Protein AF-A0A497DAE6-F1 (afdb_monomer)

Structure (mmCIF, N/CA/C/O backbone):
data_AF-A0A497DAE6-F1
#
_entry.id   AF-A0A497DAE6-F1
#
loop_
_atom_site.group_PDB
_atom_site.id
_atom_site.type_symbol
_atom_site.label_atom_id
_atom_site.label_alt_id
_atom_site.label_comp_id
_atom_site.label_asym_id
_atom_site.label_entity_id
_atom_site.label_seq_id
_atom_site.pdbx_PDB_ins_code
_atom_site.Cartn_x
_atom_site.Cartn_y
_atom_site.Cartn_z
_atom_site.occupancy
_atom_site.B_iso_or_equiv
_atom_site.auth_seq_id
_atom_site.auth_comp_id
_atom_site.auth_asym_id
_atom_site.auth_atom_id
_atom_site.pdbx_PDB_model_num
ATOM 1 N N . MET A 1 1 ? -15.717 46.630 18.561 1.00 37.06 1 MET A N 1
ATOM 2 C CA . MET A 1 1 ? -17.091 46.266 18.973 1.00 37.06 1 MET A CA 1
ATOM 3 C C . MET A 1 1 ? -17.013 45.834 20.436 1.00 37.06 1 MET A C 1
ATOM 5 O O . MET A 1 1 ? -16.209 44.966 20.741 1.00 37.06 1 MET A O 1
ATOM 9 N N . LYS A 1 2 ? -17.675 46.566 21.345 1.00 30.86 2 LYS A N 1
ATOM 10 C CA . LYS A 1 2 ? -17.522 46.465 22.812 1.00 30.86 2 LYS A CA 1
ATOM 11 C C . LYS A 1 2 ? -17.929 45.076 23.329 1.00 30.86 2 LYS A C 1
ATOM 13 O O . LYS A 1 2 ? -19.047 44.657 23.058 1.00 30.86 2 LYS A O 1
ATOM 18 N N . ILE A 1 3 ? -17.076 44.427 24.124 1.00 29.97 3 ILE A N 1
ATOM 19 C CA . ILE A 1 3 ? -17.450 43.270 24.952 1.00 29.97 3 ILE A CA 1
ATOM 20 C C . ILE A 1 3 ? -17.547 43.768 26.397 1.00 29.97 3 ILE A C 1
ATOM 22 O O . ILE A 1 3 ? -16.566 44.233 26.973 1.00 29.97 3 ILE A O 1
ATOM 26 N N . GLN A 1 4 ? -18.764 43.752 26.941 1.00 27.42 4 GLN A N 1
ATOM 27 C CA . GLN A 1 4 ? -19.050 44.055 28.340 1.00 27.42 4 GLN A CA 1
ATOM 28 C C . GLN A 1 4 ? -18.580 42.896 29.226 1.00 27.42 4 GLN A C 1
ATOM 30 O O . GLN A 1 4 ? -19.014 41.761 29.050 1.00 27.42 4 GLN A O 1
ATOM 35 N N . HIS A 1 5 ? -17.738 43.201 30.213 1.00 33.25 5 HIS A N 1
ATOM 36 C CA . HIS A 1 5 ? -17.487 42.329 31.356 1.00 33.25 5 HIS A CA 1
ATOM 37 C C . HIS A 1 5 ? -18.690 42.379 32.307 1.00 33.25 5 HIS A C 1
ATOM 39 O O . HIS A 1 5 ? -18.968 43.420 32.903 1.00 33.25 5 HIS A O 1
ATOM 45 N N . GLN A 1 6 ? -19.390 41.257 32.468 1.00 29.61 6 GLN A N 1
ATOM 46 C CA . GLN A 1 6 ? -20.350 41.063 33.553 1.00 29.61 6 GLN A CA 1
ATOM 47 C C . GLN A 1 6 ? -19.612 40.495 34.772 1.00 29.61 6 GLN A C 1
ATOM 49 O O . GLN A 1 6 ? -19.176 39.346 34.782 1.00 29.61 6 GLN A O 1
ATOM 54 N N . TYR A 1 7 ? -19.455 41.337 35.791 1.00 30.34 7 TYR A N 1
ATOM 55 C CA . TYR A 1 7 ? -19.073 40.952 37.147 1.00 30.34 7 TYR A CA 1
ATOM 56 C C . TYR A 1 7 ? -20.236 40.200 37.815 1.00 30.34 7 TYR A C 1
ATOM 58 O O . TYR A 1 7 ? -21.355 40.711 37.845 1.00 30.34 7 TYR A O 1
ATOM 66 N N . TYR A 1 8 ? -19.972 39.030 38.405 1.00 27.48 8 TYR A N 1
ATOM 67 C CA . TYR A 1 8 ? -20.847 38.438 39.425 1.00 27.48 8 TYR A CA 1
ATOM 68 C C . TYR A 1 8 ? -20.425 38.952 40.814 1.00 27.48 8 TYR A C 1
ATOM 70 O O . TYR A 1 8 ? -19.223 39.037 41.081 1.00 27.48 8 TYR A O 1
ATOM 78 N N . PRO A 1 9 ? -21.366 39.315 41.705 1.00 34.62 9 PRO A N 1
ATOM 79 C CA . PRO A 1 9 ? -21.034 39.907 42.993 1.00 34.62 9 PRO A CA 1
ATOM 80 C C . PRO A 1 9 ? -20.611 38.845 44.016 1.00 34.62 9 PRO A C 1
ATOM 82 O O . PRO A 1 9 ? -21.200 37.768 44.109 1.00 34.62 9 PRO A O 1
ATOM 85 N N . PHE A 1 10 ? -19.615 39.198 44.829 1.00 30.78 10 PHE A N 1
ATOM 86 C CA . PHE A 1 10 ? -19.318 38.551 46.105 1.00 30.78 10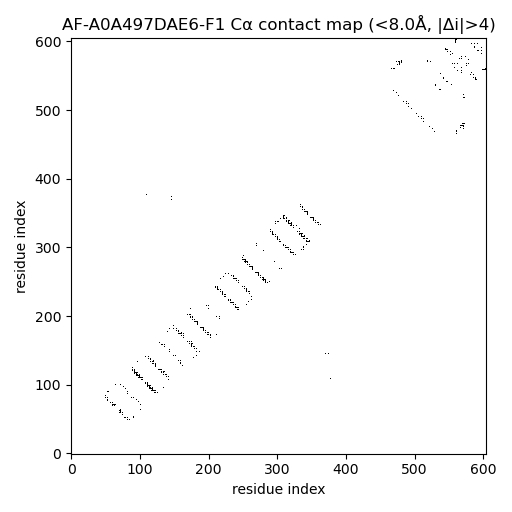 PHE A CA 1
ATOM 87 C C . PHE A 1 10 ? -20.571 38.578 46.996 1.00 30.78 10 PHE A C 1
ATOM 89 O O . PHE A 1 10 ? -21.056 39.653 47.347 1.00 30.78 10 PHE A O 1
ATOM 96 N N . ILE A 1 11 ? -21.084 37.408 47.382 1.00 32.81 11 ILE A N 1
ATOM 97 C CA . ILE A 1 11 ? -22.110 37.297 48.425 1.00 32.81 11 ILE A CA 1
ATOM 98 C C . ILE A 1 11 ? -21.390 37.250 49.773 1.00 32.81 11 ILE A C 1
ATOM 100 O O . ILE A 1 11 ? -20.704 36.281 50.098 1.00 32.81 11 ILE A O 1
ATOM 104 N N . THR A 1 12 ? -21.546 38.311 50.557 1.00 33.34 12 THR A N 1
ATOM 105 C CA . THR A 1 12 ? -21.219 38.342 51.982 1.00 33.34 12 THR A CA 1
ATOM 106 C C . THR A 1 12 ? -22.245 37.513 52.760 1.00 33.34 12 THR A C 1
ATOM 108 O O . THR A 1 12 ? -23.451 37.607 52.535 1.00 33.34 12 THR A O 1
ATOM 111 N N . PHE A 1 13 ? -21.765 36.661 53.668 1.00 30.80 13 PHE A N 1
ATOM 112 C CA . PHE A 1 13 ? -22.607 35.847 54.545 1.00 30.80 13 PHE A CA 1
ATOM 113 C C . PHE A 1 13 ? -23.280 36.731 55.605 1.00 30.80 13 PHE A C 1
ATOM 115 O O . PHE A 1 13 ? -22.629 37.179 56.548 1.00 30.80 13 PHE A O 1
ATOM 122 N N . ASP A 1 14 ? -24.587 36.955 55.467 1.00 33.16 14 ASP A N 1
ATOM 123 C CA . ASP A 1 14 ? -25.431 37.488 56.539 1.00 33.16 14 ASP A CA 1
ATOM 124 C C . ASP A 1 14 ? -25.943 36.331 57.419 1.00 33.16 14 ASP A C 1
ATOM 126 O O . ASP A 1 14 ? -26.445 35.312 56.938 1.00 33.16 14 ASP A O 1
ATOM 130 N N . SER A 1 15 ? -25.790 36.468 58.733 1.00 39.66 15 SER A N 1
ATOM 131 C CA . SER A 1 15 ? -25.932 35.404 59.737 1.00 39.66 15 SER A CA 1
ATOM 132 C C . SER A 1 15 ? -27.366 35.219 60.256 1.00 39.66 15 SER A C 1
ATOM 134 O O . SER A 1 15 ? -27.576 34.762 61.381 1.00 39.66 15 SER A O 1
ATOM 136 N N . ARG A 1 16 ? -28.389 35.542 59.454 1.00 47.31 16 ARG A N 1
ATOM 137 C CA . ARG A 1 16 ? -29.803 35.440 59.868 1.00 47.31 16 ARG A CA 1
ATOM 138 C C . ARG A 1 16 ? -30.718 34.905 58.763 1.00 47.31 16 ARG A C 1
ATOM 140 O O . ARG A 1 16 ? -31.477 35.653 58.159 1.00 47.31 16 ARG A O 1
ATOM 147 N N . LEU A 1 17 ? -30.723 33.588 58.541 1.00 37.34 17 LEU A N 1
ATOM 148 C CA . LEU A 1 17 ? -31.739 32.914 57.712 1.00 37.34 17 LEU A CA 1
ATOM 149 C C . LEU A 1 17 ? -32.324 31.678 58.437 1.00 37.34 17 LEU A C 1
ATOM 151 O O . LEU A 1 17 ? -31.571 30.891 59.011 1.00 37.34 17 LEU A O 1
ATOM 155 N N . PRO A 1 18 ? -33.662 31.486 58.449 1.00 48.19 18 PRO A N 1
ATOM 156 C CA . PRO A 1 18 ? -34.327 30.455 59.251 1.00 48.19 18 PRO A CA 1
ATOM 157 C C . PRO A 1 18 ? -34.149 29.033 58.687 1.00 48.19 18 PRO A C 1
ATOM 159 O O . PRO A 1 18 ? -34.140 28.816 57.473 1.00 48.19 18 PRO A O 1
ATOM 162 N N . LYS A 1 19 ? -34.086 28.049 59.603 1.00 45.00 19 LYS A N 1
ATOM 163 C CA . LYS A 1 19 ? -33.750 26.616 59.407 1.00 45.00 19 LYS A CA 1
ATOM 164 C C . LYS A 1 19 ? -34.502 25.873 58.282 1.00 45.00 19 LYS A C 1
ATOM 166 O O . LYS A 1 19 ? -34.061 24.807 57.867 1.00 45.00 19 LYS A O 1
ATOM 171 N N . VAL A 1 20 ? -35.591 26.427 57.747 1.00 43.72 20 VAL A N 1
ATOM 172 C CA . VAL A 1 20 ? -36.404 25.817 56.677 1.00 43.72 20 VAL A CA 1
ATOM 173 C C . VAL A 1 20 ? -35.747 25.945 55.290 1.00 43.72 20 VAL A C 1
ATOM 175 O O . VAL A 1 20 ? -35.902 25.050 54.463 1.00 43.72 20 VAL A O 1
ATOM 178 N N . LYS A 1 21 ? -34.928 26.980 55.035 1.00 42.38 21 LYS A N 1
ATOM 179 C CA . LYS A 1 21 ? -34.178 27.105 53.762 1.00 42.38 21 LYS A CA 1
ATOM 180 C C . LYS A 1 21 ? -32.931 26.214 53.692 1.00 42.38 21 LYS A C 1
ATOM 182 O O . LYS A 1 21 ? -32.518 25.844 52.598 1.00 42.38 21 LYS A O 1
ATOM 187 N N . LEU A 1 22 ? -32.378 25.811 54.839 1.00 44.12 22 LEU A N 1
ATOM 188 C CA . LEU A 1 22 ? -31.224 24.906 54.896 1.00 44.12 22 LEU A CA 1
ATOM 189 C C . LEU A 1 22 ? -31.594 23.486 54.429 1.00 44.12 22 LEU A C 1
ATOM 191 O O . LEU A 1 22 ? -30.813 22.834 53.747 1.00 44.12 22 LEU A O 1
ATOM 195 N N . ILE A 1 23 ? -32.818 23.039 54.734 1.00 49.53 23 ILE A N 1
ATOM 196 C CA . ILE A 1 23 ? -33.343 21.725 54.328 1.00 49.53 23 ILE A CA 1
ATOM 197 C C . ILE A 1 23 ? -33.655 21.697 52.821 1.00 49.53 23 ILE A C 1
ATOM 199 O O . ILE A 1 23 ? -33.416 20.685 52.170 1.00 49.53 23 ILE A O 1
ATOM 203 N N . ALA A 1 24 ? -34.106 22.817 52.244 1.00 42.06 24 ALA A N 1
ATOM 204 C CA . ALA A 1 24 ? -34.329 22.940 50.801 1.00 42.06 24 ALA A CA 1
ATOM 205 C C . ALA A 1 24 ? -33.013 22.945 49.993 1.00 42.06 24 ALA A C 1
ATOM 207 O O . 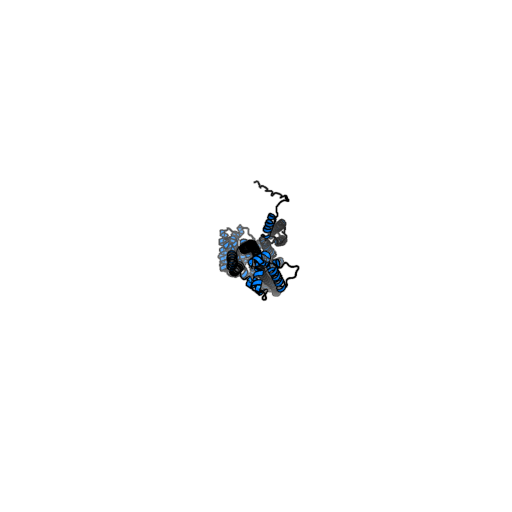ALA A 1 24 ? -32.947 22.331 48.932 1.00 42.06 24 ALA A O 1
ATOM 208 N N . LEU A 1 25 ? -31.950 23.570 50.516 1.00 45.84 25 LEU A N 1
ATOM 209 C CA . LEU A 1 25 ? -30.609 23.533 49.913 1.00 45.84 25 LEU A CA 1
ATOM 210 C C . LEU A 1 25 ? -29.949 22.147 50.026 1.00 45.84 25 LEU A C 1
ATOM 212 O O . LEU A 1 25 ? -29.307 21.704 49.078 1.00 45.84 25 LEU A O 1
ATOM 216 N N . LEU A 1 26 ? -30.174 21.422 51.128 1.00 45.47 26 LEU A N 1
ATOM 217 C CA . LEU A 1 26 ? -29.741 20.025 51.287 1.00 45.47 26 LEU A CA 1
ATOM 218 C C . LEU A 1 26 ? -30.492 19.056 50.352 1.00 45.47 26 LEU A C 1
ATOM 220 O O . LEU A 1 26 ? -29.884 18.127 49.827 1.00 45.47 26 LEU A O 1
ATOM 224 N N . PHE A 1 27 ? -31.780 19.296 50.076 1.00 41.28 27 PHE A N 1
ATOM 225 C CA . PHE A 1 27 ? -32.553 18.515 49.098 1.00 41.28 27 PHE A CA 1
ATOM 226 C C . PHE A 1 27 ? -32.124 18.775 47.644 1.00 41.28 27 PHE A C 1
ATOM 228 O O . PHE A 1 27 ? -32.104 17.844 46.841 1.00 41.28 27 PHE A O 1
ATOM 235 N N . LEU A 1 28 ? -31.726 20.007 47.308 1.00 42.81 28 LEU A N 1
ATOM 236 C CA . LEU A 1 28 ? -31.172 20.356 45.991 1.00 42.81 28 LEU A CA 1
ATOM 237 C C . LEU A 1 28 ? -29.764 19.782 45.761 1.00 42.81 28 LEU A C 1
ATOM 239 O O . LEU A 1 28 ? -29.407 19.488 44.623 1.00 42.81 28 LEU A O 1
ATOM 243 N N . TRP A 1 29 ? -28.990 19.565 46.827 1.00 40.06 29 TRP A N 1
ATOM 244 C CA . TRP A 1 29 ? -27.673 18.924 46.756 1.00 40.06 29 TRP A CA 1
ATOM 245 C C . TRP A 1 29 ? -27.763 17.392 46.600 1.00 40.06 29 TRP A C 1
ATOM 247 O O . TRP A 1 29 ? -26.938 16.794 45.918 1.00 40.06 29 TRP A O 1
ATOM 257 N N . LEU A 1 30 ? -28.803 16.751 47.154 1.00 40.16 30 LEU A N 1
ATOM 258 C CA . LEU A 1 30 ? -29.017 15.293 47.073 1.00 40.16 30 LEU A CA 1
ATOM 259 C C . LEU A 1 30 ? -29.676 14.807 45.766 1.00 40.16 30 LEU A C 1
ATOM 261 O O . LEU A 1 30 ? -29.597 13.621 45.454 1.00 40.16 30 LEU A O 1
ATOM 265 N N . LEU A 1 31 ? -30.308 15.694 44.991 1.00 38.78 31 LEU A N 1
ATOM 266 C CA . LEU A 1 31 ? -30.982 15.358 43.725 1.00 38.78 31 LEU A CA 1
ATOM 267 C C . LEU A 1 31 ? -30.089 15.491 42.478 1.00 38.78 31 LEU A C 1
ATOM 269 O O . LEU A 1 31 ? -30.577 15.305 41.364 1.00 38.78 31 LEU A O 1
ATOM 273 N N . ASN A 1 32 ? -28.795 15.779 42.644 1.00 34.19 32 ASN A N 1
ATOM 274 C CA . ASN A 1 32 ? -27.865 16.014 41.539 1.00 34.19 32 ASN A CA 1
ATOM 275 C C . ASN A 1 32 ? -26.722 14.976 41.552 1.00 34.19 32 ASN A C 1
ATOM 277 O O . ASN A 1 32 ? -25.660 15.231 42.119 1.00 34.19 32 ASN A O 1
ATOM 281 N N . PRO A 1 33 ? -26.894 13.777 40.960 1.00 40.19 33 PRO A N 1
ATOM 282 C CA . PRO A 1 33 ? -25.824 12.796 40.868 1.00 40.19 33 PRO A CA 1
ATOM 283 C C . PRO A 1 33 ? -24.969 13.108 39.639 1.00 40.19 33 PRO A C 1
ATOM 285 O O . PRO A 1 33 ? -24.998 12.390 38.643 1.00 40.19 33 PRO A O 1
ATOM 288 N N . CYS A 1 34 ? -24.210 14.197 39.689 1.00 35.66 34 CYS A N 1
ATOM 289 C CA . CYS A 1 34 ? -23.118 14.405 38.754 1.00 35.66 34 CYS A CA 1
ATOM 290 C C . CYS A 1 34 ? -22.010 15.199 39.444 1.00 35.66 34 CYS A C 1
ATOM 292 O O . CYS A 1 34 ? -22.276 16.185 40.120 1.00 35.66 34 CYS A O 1
ATOM 294 N N . VAL A 1 35 ? -20.772 14.762 39.219 1.00 39.88 35 VAL A N 1
ATOM 295 C CA . VAL A 1 35 ? -19.512 15.306 39.756 1.00 39.88 35 VAL A CA 1
ATOM 296 C C . VAL A 1 35 ? -19.089 14.743 41.122 1.00 39.88 35 VAL A C 1
ATOM 298 O O . VAL A 1 35 ? -18.877 15.448 42.100 1.00 39.88 35 VAL A O 1
ATOM 301 N N . ALA A 1 36 ? -18.871 13.431 41.148 1.00 33.47 36 ALA A N 1
ATOM 302 C CA . ALA A 1 36 ? -17.841 12.819 41.988 1.00 33.47 36 ALA A CA 1
ATOM 303 C C . ALA A 1 36 ? -17.196 11.649 41.225 1.00 33.47 36 ALA A C 1
ATOM 305 O O . ALA A 1 36 ? -17.159 10.519 41.692 1.00 33.47 36 ALA A O 1
ATOM 306 N N . ASN A 1 37 ? -16.732 11.925 40.003 1.00 29.38 37 ASN A N 1
ATOM 307 C CA . ASN A 1 37 ? -15.641 11.165 39.406 1.00 29.38 37 ASN A CA 1
ATOM 308 C C . ASN A 1 37 ? -14.420 12.074 39.494 1.00 29.38 37 ASN A C 1
ATOM 310 O O . ASN A 1 37 ? -14.320 13.066 38.777 1.00 29.38 37 ASN A O 1
ATOM 314 N N . SER A 1 38 ? -13.523 11.758 40.417 1.00 32.88 38 SER A N 1
ATOM 315 C CA . SER A 1 38 ? -12.179 12.312 40.472 1.00 32.88 38 SER A CA 1
ATOM 316 C C . SER A 1 38 ? -11.372 11.776 39.287 1.00 32.88 38 SER A C 1
ATOM 318 O O . SER A 1 38 ? -10.611 10.822 39.417 1.00 32.88 38 SER A O 1
ATOM 320 N N . THR A 1 39 ? -11.555 12.382 38.120 1.00 35.09 39 THR A N 1
ATOM 321 C CA . THR A 1 39 ? -10.460 12.575 37.173 1.00 35.09 39 THR A CA 1
ATOM 322 C C . THR A 1 39 ? -9.892 13.947 37.484 1.00 35.09 39 THR A C 1
ATOM 324 O O . THR A 1 39 ? -10.612 14.944 37.428 1.00 35.09 39 THR A O 1
ATOM 327 N N . VAL A 1 40 ? -8.622 13.987 37.880 1.00 30.92 40 VAL A N 1
ATOM 328 C CA . VAL A 1 40 ? -7.830 15.219 37.908 1.00 30.92 40 VAL A CA 1
ATOM 329 C C . VAL A 1 40 ? -8.089 15.951 36.585 1.00 30.92 40 VAL A C 1
ATOM 331 O O . VAL A 1 40 ? -7.919 15.321 35.540 1.00 30.92 40 VAL A O 1
ATOM 334 N N . PRO A 1 41 ? -8.540 17.217 36.578 1.00 33.22 41 PRO A N 1
ATOM 335 C CA . PRO A 1 41 ? -8.583 17.968 35.339 1.00 33.22 41 PRO A CA 1
ATOM 336 C C . PRO A 1 41 ? -7.126 18.181 34.926 1.00 33.22 41 PRO A C 1
ATOM 338 O O . PRO A 1 41 ? -6.413 18.960 35.560 1.00 33.22 41 PRO A O 1
ATOM 341 N N . GLN A 1 42 ? -6.653 17.432 33.924 1.00 45.34 42 GLN A N 1
ATOM 342 C CA . GLN A 1 42 ? -5.460 17.851 33.205 1.00 45.34 42 GLN A CA 1
ATOM 343 C C . GLN A 1 42 ? -5.767 19.236 32.641 1.00 45.34 42 GLN A C 1
ATOM 345 O O . GLN A 1 42 ? -6.826 19.483 32.067 1.00 45.34 42 GLN A O 1
ATOM 350 N N . ASP A 1 43 ? -4.878 20.171 32.943 1.00 52.12 43 ASP A N 1
ATOM 351 C CA . ASP A 1 43 ? -4.982 21.568 32.563 1.00 52.12 43 ASP A CA 1
ATOM 352 C C . ASP A 1 43 ? -5.195 21.654 31.041 1.00 52.12 43 ASP A C 1
ATOM 354 O O . ASP A 1 43 ? -4.297 21.314 30.272 1.00 52.12 43 ASP A O 1
ATOM 358 N N . SER A 1 44 ? -6.376 22.082 30.583 1.00 55.56 44 SER A N 1
ATOM 359 C CA . SER A 1 44 ? -6.721 22.168 29.151 1.00 55.56 44 SER A CA 1
ATOM 360 C C . SER A 1 44 ? -5.761 23.081 28.369 1.00 55.56 44 SER A C 1
ATOM 362 O O . SER A 1 44 ? -5.636 22.987 27.150 1.00 55.56 44 SER A O 1
ATOM 364 N N . SER A 1 45 ? -5.042 23.957 29.081 1.00 63.75 45 SER A N 1
ATOM 365 C CA . SER A 1 45 ? -3.921 24.760 28.577 1.00 63.75 45 SER A CA 1
ATOM 366 C C . SER A 1 45 ? -2.697 23.914 28.194 1.00 63.75 45 SER A C 1
ATOM 368 O O . SER A 1 45 ? -1.986 24.241 27.245 1.00 63.75 45 SER A O 1
ATOM 370 N N . SER A 1 46 ? -2.441 22.823 28.918 1.00 72.75 46 SER A N 1
ATOM 371 C CA . SER A 1 46 ? -1.324 21.899 28.695 1.00 72.75 46 SER A CA 1
ATOM 372 C C . SER A 1 46 ? -1.570 20.989 27.489 1.00 72.75 46 SER A C 1
ATOM 374 O O . SER A 1 46 ? -0.720 20.909 26.604 1.00 72.75 46 SER A O 1
ATOM 376 N N . GLU A 1 47 ? -2.756 20.381 27.393 1.00 76.38 47 GLU A N 1
ATOM 377 C CA . GLU A 1 47 ? -3.139 19.531 26.252 1.00 76.38 47 GLU A CA 1
ATOM 378 C C . GLU A 1 47 ? -3.112 20.308 24.929 1.00 76.38 47 GLU A C 1
ATOM 380 O O . GLU A 1 47 ? -2.552 19.842 23.938 1.00 76.38 47 GLU A O 1
ATOM 385 N N . LEU A 1 48 ? -3.627 21.543 24.923 1.00 81.75 48 LEU A N 1
ATOM 386 C CA . LEU A 1 48 ? -3.606 22.401 23.737 1.00 81.75 48 LEU A CA 1
ATOM 387 C C . LEU A 1 48 ? -2.175 22.770 23.310 1.00 81.75 48 LEU A C 1
ATOM 389 O O . LEU A 1 48 ? -1.874 22.825 22.115 1.00 81.75 48 LEU A O 1
ATOM 393 N N . LYS A 1 49 ? -1.266 22.994 24.269 1.00 85.06 49 LYS A N 1
ATOM 394 C CA . LYS A 1 49 ? 0.159 23.235 23.984 1.00 85.06 49 LYS A CA 1
ATOM 395 C C . LYS A 1 49 ? 0.831 22.002 23.387 1.00 85.06 49 LYS A C 1
ATOM 397 O O . LYS A 1 49 ? 1.580 22.146 22.423 1.00 85.06 49 LYS A O 1
ATOM 402 N N . LEU A 1 50 ? 0.557 20.815 23.929 1.00 85.38 50 LEU A N 1
ATOM 403 C CA . LEU A 1 50 ? 1.077 19.549 23.405 1.00 85.38 50 LEU A CA 1
ATOM 404 C C . LEU A 1 50 ? 0.560 19.284 21.987 1.00 85.38 50 LEU A C 1
ATOM 406 O O . LEU A 1 50 ? 1.358 18.971 21.104 1.00 85.38 50 LEU A O 1
ATOM 410 N N . LEU A 1 51 ? -0.731 19.523 21.735 1.00 85.56 51 LEU A N 1
ATOM 411 C CA . LEU A 1 51 ? -1.328 19.407 20.404 1.00 85.56 51 LEU A CA 1
ATOM 412 C C . LEU A 1 51 ? -0.656 20.350 19.405 1.00 85.56 51 LEU A C 1
ATOM 414 O O . LEU A 1 51 ? -0.242 19.931 18.329 1.00 85.56 51 LEU A O 1
ATOM 418 N N . THR A 1 52 ? -0.499 21.619 19.785 1.00 88.56 52 THR A N 1
ATOM 419 C CA . THR A 1 52 ? 0.149 22.631 18.940 1.00 88.56 52 THR A CA 1
ATOM 420 C C . THR A 1 52 ? 1.598 22.245 18.640 1.00 88.56 52 THR A C 1
ATOM 422 O O . THR A 1 52 ? 2.073 22.400 17.515 1.00 88.56 52 THR A O 1
ATOM 425 N N . LYS A 1 53 ? 2.315 21.699 19.633 1.00 89.75 53 LYS A N 1
ATOM 426 C CA . LYS A 1 53 ? 3.686 21.219 19.447 1.00 89.75 53 LYS A CA 1
ATOM 427 C C . LYS A 1 53 ? 3.736 20.041 18.470 1.00 89.75 53 LYS A C 1
ATOM 429 O O . LYS A 1 53 ? 4.561 20.064 17.558 1.00 89.75 53 LYS A O 1
ATOM 434 N N . ALA A 1 54 ? 2.840 19.065 18.618 1.00 88.50 54 ALA A N 1
ATOM 435 C CA . ALA A 1 54 ? 2.724 17.936 17.700 1.00 88.50 54 ALA A CA 1
ATOM 436 C C . ALA A 1 54 ? 2.426 18.400 16.262 1.00 88.50 54 ALA A C 1
ATOM 438 O O . ALA A 1 54 ? 3.091 17.954 15.331 1.00 88.50 54 ALA A O 1
ATOM 439 N N . GLN A 1 55 ? 1.501 19.351 16.080 1.00 92.81 55 GLN A N 1
ATOM 440 C CA . GLN A 1 55 ? 1.153 19.911 14.765 1.00 92.81 55 GLN A CA 1
ATOM 441 C C . GLN A 1 55 ? 2.338 20.611 14.103 1.00 92.81 55 GLN A C 1
ATOM 443 O O . GLN A 1 55 ? 2.621 20.367 12.934 1.00 92.81 55 GLN A O 1
ATOM 448 N N . ASN A 1 56 ? 3.062 21.447 14.847 1.00 93.62 56 ASN A N 1
ATOM 449 C CA . ASN A 1 56 ? 4.217 22.161 14.305 1.00 93.62 56 ASN A CA 1
ATOM 450 C C . ASN A 1 56 ? 5.338 21.204 13.880 1.00 93.62 56 ASN A C 1
ATOM 452 O O . ASN A 1 56 ? 5.940 21.399 12.825 1.00 93.62 56 ASN A O 1
ATOM 456 N N . LEU A 1 57 ? 5.602 20.164 14.678 1.00 91.81 57 LEU A N 1
ATOM 457 C CA . LEU A 1 57 ? 6.587 19.136 14.340 1.00 91.81 57 LEU A CA 1
ATOM 458 C C . LEU A 1 57 ? 6.157 18.320 13.119 1.00 91.81 57 LEU A C 1
ATOM 460 O O . LEU A 1 57 ? 6.964 18.125 12.215 1.00 91.81 57 LEU A O 1
ATOM 464 N N . TYR A 1 58 ? 4.887 17.915 13.046 1.00 93.94 58 TYR A N 1
ATOM 465 C CA . TYR A 1 58 ? 4.328 17.237 11.876 1.00 93.94 58 TYR A CA 1
ATOM 466 C C . TYR A 1 58 ? 4.457 18.088 10.603 1.00 93.94 58 TYR A C 1
ATOM 468 O O . TYR A 1 58 ? 4.958 17.607 9.589 1.00 93.94 58 TYR A O 1
ATOM 476 N N . LEU A 1 59 ? 4.067 19.367 10.649 1.00 95.81 59 LEU A N 1
ATOM 477 C CA . LEU A 1 59 ? 4.158 20.274 9.498 1.00 95.81 59 LEU A CA 1
ATOM 478 C C . LEU A 1 59 ? 5.609 20.478 9.050 1.00 95.81 59 LEU A C 1
ATOM 480 O O . LEU A 1 59 ? 5.898 20.489 7.851 1.00 95.81 59 LEU A O 1
ATOM 484 N N . ARG A 1 60 ? 6.537 20.603 10.007 1.00 95.25 60 ARG A N 1
ATOM 485 C CA . ARG A 1 60 ? 7.970 20.662 9.709 1.00 95.25 60 ARG A CA 1
ATOM 486 C C . ARG A 1 60 ? 8.437 19.366 9.047 1.00 95.25 60 ARG A C 1
ATOM 488 O O . ARG A 1 60 ? 9.081 19.435 8.001 1.00 95.25 60 ARG A O 1
ATOM 495 N N . ALA A 1 61 ? 8.063 18.209 9.585 1.00 92.94 61 ALA A N 1
ATOM 496 C CA . ALA A 1 61 ? 8.410 16.917 9.011 1.00 92.94 61 ALA A CA 1
ATOM 497 C C . ALA A 1 61 ? 7.870 16.742 7.583 1.00 92.94 61 ALA A C 1
ATOM 499 O O . ALA A 1 61 ? 8.622 16.342 6.694 1.00 92.94 61 ALA A O 1
ATOM 500 N N . ASP A 1 62 ? 6.608 17.095 7.323 1.00 94.81 62 ASP A N 1
ATOM 501 C CA . ASP A 1 62 ? 6.021 16.989 5.982 1.00 94.81 62 ASP A CA 1
ATOM 502 C C . ASP A 1 62 ? 6.740 17.899 4.974 1.00 94.81 62 ASP A C 1
ATOM 504 O O . ASP A 1 62 ? 7.021 17.483 3.846 1.00 94.81 62 ASP A O 1
ATOM 508 N N . SER A 1 63 ? 7.145 19.101 5.404 1.00 94.88 63 SER A N 1
ATOM 509 C CA . SER A 1 63 ? 7.945 20.010 4.572 1.00 94.88 63 SER A CA 1
ATOM 510 C C . SER A 1 63 ? 9.345 19.461 4.258 1.00 94.88 63 SER A C 1
ATOM 512 O O . SER A 1 63 ? 9.858 19.669 3.157 1.00 94.88 63 SER A O 1
ATOM 514 N N . LEU A 1 64 ? 9.944 18.712 5.194 1.00 91.94 64 LEU A N 1
ATOM 515 C CA . LEU A 1 64 ? 11.283 18.134 5.060 1.00 91.94 64 LEU A CA 1
ATOM 516 C C . LEU A 1 64 ? 11.294 16.782 4.340 1.00 91.94 64 LEU A C 1
ATOM 518 O O . LEU A 1 64 ? 12.346 16.380 3.853 1.00 91.94 64 LEU A O 1
ATOM 522 N N . LYS A 1 65 ? 10.149 16.103 4.199 1.00 91.25 65 LYS A N 1
ATOM 523 C CA . LYS A 1 65 ? 10.026 14.742 3.640 1.00 91.25 65 LYS A CA 1
ATOM 524 C C . LYS A 1 65 ? 10.832 14.493 2.361 1.00 91.25 65 LYS A C 1
ATOM 526 O O . LYS A 1 65 ? 11.328 13.391 2.159 1.00 91.25 65 LYS A O 1
ATOM 531 N N . LYS A 1 66 ? 10.935 15.489 1.472 1.00 86.88 66 LYS A N 1
ATOM 532 C CA . LYS A 1 66 ? 11.689 15.374 0.210 1.00 86.88 66 LYS A CA 1
ATOM 533 C C . LYS A 1 66 ? 13.142 15.842 0.310 1.00 86.88 66 LYS A C 1
ATOM 535 O O . LYS A 1 66 ? 13.977 15.317 -0.418 1.00 86.88 66 LYS A O 1
ATOM 540 N N . SER A 1 67 ? 13.431 16.850 1.133 1.00 91.00 67 SER A N 1
ATOM 541 C CA . SER A 1 67 ? 14.753 17.486 1.213 1.00 91.00 67 SER A CA 1
ATOM 542 C C . SER A 1 67 ? 15.669 16.832 2.243 1.00 91.00 67 SER A C 1
ATOM 544 O O . SER A 1 67 ? 16.863 16.705 1.996 1.00 91.00 67 SER A O 1
ATOM 546 N N . ASP A 1 68 ? 15.109 16.426 3.382 1.00 89.12 68 ASP A N 1
ATOM 547 C CA . ASP A 1 68 ? 15.806 15.774 4.488 1.00 89.12 68 ASP A CA 1
ATOM 548 C C . ASP A 1 68 ? 14.884 14.728 5.150 1.00 89.12 68 ASP A C 1
ATOM 550 O O . ASP A 1 68 ? 14.245 14.995 6.175 1.00 89.12 68 ASP A O 1
ATOM 554 N N . PRO A 1 69 ? 14.772 13.525 4.551 1.00 84.69 69 PRO A N 1
ATOM 555 C CA . PRO A 1 69 ? 13.898 12.466 5.055 1.00 84.69 69 PRO A CA 1
ATOM 556 C C . PRO A 1 69 ? 14.292 11.972 6.453 1.00 84.69 69 PRO A C 1
ATOM 558 O O . PRO A 1 69 ? 13.429 11.547 7.218 1.00 84.69 69 PRO A O 1
ATOM 561 N N . GLN A 1 70 ? 15.581 12.046 6.804 1.00 80.69 70 GLN A N 1
ATOM 562 C CA . GLN A 1 70 ? 16.080 11.614 8.110 1.00 80.69 70 GLN A CA 1
ATOM 563 C C . GLN A 1 70 ? 15.623 12.574 9.206 1.00 80.69 70 GLN A C 1
ATOM 565 O O . GLN A 1 70 ? 15.054 12.140 10.210 1.00 80.69 70 GLN A O 1
ATOM 570 N N . GLN A 1 71 ? 15.786 13.883 8.995 1.00 84.81 71 GLN A N 1
ATOM 571 C CA . GLN A 1 71 ? 15.265 14.869 9.938 1.00 84.81 71 GLN A CA 1
ATOM 572 C C . GLN A 1 71 ? 13.734 14.839 9.996 1.00 84.81 71 GLN A C 1
ATOM 574 O O . GLN A 1 71 ? 13.169 14.936 11.084 1.00 84.81 71 GLN A O 1
ATOM 579 N N . ALA A 1 72 ? 13.057 14.642 8.860 1.00 87.38 72 ALA A N 1
ATOM 580 C CA . ALA A 1 72 ? 11.606 14.478 8.831 1.00 87.38 72 ALA A CA 1
ATOM 581 C C . ALA A 1 72 ? 11.143 13.288 9.690 1.00 87.38 72 ALA A C 1
ATOM 583 O O . ALA A 1 72 ? 10.158 13.400 10.416 1.00 87.38 72 ALA A O 1
ATOM 584 N N . LEU A 1 73 ? 11.869 12.166 9.664 1.00 79.38 73 LEU A N 1
ATOM 585 C CA . LEU A 1 73 ? 11.569 11.001 10.495 1.00 79.38 73 LEU A CA 1
ATOM 586 C C . LEU A 1 73 ? 11.758 11.287 11.987 1.00 79.38 73 LEU A C 1
ATOM 588 O O . LEU A 1 73 ? 10.934 10.859 12.796 1.00 79.38 73 LEU A O 1
ATOM 592 N N . VAL A 1 74 ? 12.815 12.013 12.359 1.00 79.25 74 VAL A N 1
ATOM 593 C CA . VAL A 1 74 ? 13.051 12.437 13.748 1.00 79.25 74 VAL A CA 1
ATOM 594 C C . VAL A 1 74 ? 11.922 13.347 14.230 1.00 79.25 74 VAL A C 1
ATOM 596 O O . VAL A 1 74 ? 11.293 13.045 15.245 1.00 79.25 74 VAL A O 1
ATOM 599 N N . ASP A 1 75 ? 11.616 14.400 13.471 1.00 79.75 75 ASP A N 1
ATOM 600 C CA . ASP A 1 75 ? 10.571 15.369 13.809 1.00 79.75 75 ASP A CA 1
ATOM 601 C C . ASP A 1 75 ? 9.194 14.687 13.909 1.00 79.75 75 ASP A C 1
ATOM 603 O O . ASP A 1 75 ? 8.439 14.937 14.849 1.00 79.75 75 ASP A O 1
ATOM 607 N N . ASN A 1 76 ? 8.876 13.765 12.992 1.00 87.19 76 ASN A N 1
ATOM 608 C CA . ASN A 1 76 ? 7.588 13.072 12.989 1.00 87.19 76 ASN A CA 1
ATOM 609 C C . ASN A 1 76 ? 7.469 12.012 14.101 1.00 87.19 76 ASN A C 1
ATOM 611 O O . ASN A 1 76 ? 6.378 11.785 14.623 1.00 87.19 76 ASN A O 1
ATOM 615 N N . ARG A 1 77 ? 8.578 11.384 14.522 1.00 81.62 77 ARG A N 1
ATOM 616 C CA . ARG A 1 77 ? 8.608 10.525 15.723 1.00 81.62 77 ARG A CA 1
ATOM 617 C C . ARG A 1 77 ? 8.382 11.335 16.995 1.00 81.62 77 ARG A C 1
ATOM 619 O O . ARG A 1 77 ? 7.652 10.885 17.877 1.00 81.62 77 ARG A O 1
ATOM 626 N N . GLU A 1 78 ? 8.976 12.524 17.087 1.00 81.50 78 GLU A N 1
ATOM 627 C CA . GLU A 1 78 ? 8.734 13.427 18.214 1.00 81.50 78 GLU A CA 1
ATOM 628 C C . GLU A 1 78 ? 7.267 13.895 18.220 1.00 81.50 78 GLU A C 1
ATOM 630 O O . GLU A 1 78 ? 6.605 13.831 19.258 1.00 81.50 78 GLU A O 1
ATOM 635 N N . ALA A 1 79 ? 6.710 14.248 17.055 1.00 82.81 79 ALA A N 1
ATOM 636 C CA . ALA A 1 79 ? 5.291 14.577 16.903 1.00 82.81 79 ALA A CA 1
ATOM 637 C C . ALA A 1 79 ? 4.376 13.433 17.369 1.00 82.81 79 ALA A C 1
ATOM 639 O O . ALA A 1 79 ? 3.413 13.679 18.096 1.00 82.81 79 ALA A O 1
ATOM 640 N N . LEU A 1 80 ? 4.700 12.187 17.001 1.00 80.44 80 LEU A N 1
ATOM 641 C CA . LEU A 1 80 ? 3.946 10.998 17.405 1.00 80.44 80 LEU A CA 1
ATOM 642 C C . LEU A 1 80 ? 3.905 10.837 18.929 1.00 80.44 80 LEU A C 1
ATOM 644 O O . LEU A 1 80 ? 2.859 10.493 19.476 1.00 80.44 80 LEU A O 1
ATOM 648 N N . SER A 1 81 ? 5.018 11.121 19.615 1.00 78.25 81 SER A N 1
ATOM 649 C CA . SER A 1 81 ? 5.089 11.032 21.078 1.00 78.25 81 SER A CA 1
ATOM 650 C C . SER A 1 81 ? 4.124 12.009 21.760 1.00 78.25 81 SER A C 1
ATOM 652 O O . SER A 1 81 ? 3.316 11.588 22.581 1.00 78.25 81 SER A O 1
ATOM 654 N N . PHE A 1 82 ? 4.099 13.275 21.329 1.00 78.38 82 PHE A N 1
ATOM 655 C CA . PHE A 1 82 ? 3.167 14.277 21.856 1.00 78.38 82 PHE A CA 1
ATOM 656 C C . PHE A 1 82 ? 1.714 14.014 21.454 1.00 78.38 82 PHE A C 1
ATOM 658 O O . PHE A 1 82 ? 0.799 14.305 22.219 1.00 78.38 82 PHE A O 1
ATOM 665 N N . ALA A 1 83 ? 1.478 13.466 20.261 1.00 75.75 83 ALA A N 1
ATOM 666 C CA . ALA A 1 83 ? 0.133 13.148 19.796 1.00 75.75 83 ALA A CA 1
ATOM 667 C C . ALA A 1 83 ? -0.513 12.002 20.597 1.00 75.75 83 ALA A C 1
ATOM 669 O O . ALA A 1 83 ? -1.727 12.022 20.812 1.00 75.75 83 ALA A O 1
ATOM 670 N N . HIS A 1 84 ? 0.280 11.036 21.079 1.00 72.12 84 HIS A N 1
ATOM 671 C CA . HIS A 1 84 ? -0.211 9.977 21.964 1.00 72.12 84 HIS A CA 1
ATOM 672 C C . HIS A 1 84 ? -0.708 10.516 23.310 1.00 72.12 84 HIS A C 1
ATOM 674 O O . HIS A 1 84 ? -1.729 10.036 23.804 1.00 72.12 84 HIS A O 1
ATOM 680 N N . ASP A 1 85 ? -0.053 11.544 23.851 1.00 68.25 85 ASP A N 1
ATOM 681 C CA . ASP A 1 85 ? -0.435 12.161 25.126 1.00 68.25 85 ASP A CA 1
ATOM 682 C C . ASP A 1 85 ? -1.773 12.916 25.046 1.00 68.25 85 ASP A C 1
ATOM 684 O O . ASP A 1 85 ? -2.477 13.036 26.044 1.00 68.25 85 ASP A O 1
ATOM 688 N N . VAL A 1 86 ? -2.151 13.395 23.854 1.00 68.31 86 VAL A N 1
ATOM 689 C CA . VAL A 1 86 ? -3.349 14.228 23.628 1.00 68.31 86 VAL A CA 1
ATOM 690 C C . VAL A 1 86 ? -4.564 13.413 23.147 1.00 68.31 86 VAL A C 1
ATOM 692 O O . VAL A 1 86 ? -5.675 13.931 23.087 1.00 68.31 86 VAL A O 1
ATOM 695 N N . GLN A 1 87 ? -4.385 12.134 22.793 1.00 67.94 87 GLN A N 1
ATOM 696 C CA . GLN A 1 87 ? -5.440 11.239 22.272 1.00 67.94 87 GLN A CA 1
ATOM 697 C C . GLN A 1 87 ? -6.225 11.785 21.055 1.00 67.94 87 GLN A C 1
ATOM 699 O O . GLN A 1 87 ? -7.332 11.328 20.769 1.00 67.94 87 GLN A O 1
ATOM 704 N N . SER A 1 88 ? -5.669 12.739 20.299 1.00 72.81 88 SER A N 1
ATOM 705 C CA . SER A 1 88 ? -6.324 13.275 19.099 1.00 72.81 88 SER A CA 1
ATOM 706 C C . SER A 1 88 ? -6.177 12.304 17.925 1.00 72.81 88 SER A C 1
ATOM 708 O O . SER A 1 88 ? -5.091 12.136 17.367 1.00 72.81 88 SER A O 1
ATOM 710 N N . SER A 1 89 ? -7.281 11.665 17.531 1.00 77.31 89 SER A N 1
ATOM 711 C CA . SER A 1 89 ? -7.305 10.669 16.451 1.00 77.31 89 SER A CA 1
ATOM 712 C C . SER A 1 89 ? -6.939 11.244 15.080 1.00 77.31 89 SER A C 1
ATOM 714 O O . SER A 1 89 ? -6.401 10.521 14.245 1.00 77.31 89 SER A O 1
ATOM 716 N N . GLU A 1 90 ? -7.209 12.531 14.844 1.00 86.12 90 GLU A N 1
ATOM 717 C CA . GLU A 1 90 ? -6.990 13.187 13.550 1.00 86.12 90 GLU A CA 1
ATOM 718 C C . GLU A 1 90 ? -5.499 13.404 13.271 1.00 86.12 90 GLU A C 1
ATOM 720 O O . GLU A 1 90 ? -4.970 12.889 12.287 1.00 86.12 90 GLU A O 1
ATOM 725 N N . ILE A 1 91 ? -4.782 14.058 14.191 1.00 88.25 91 ILE A N 1
ATOM 726 C CA . ILE A 1 91 ? -3.341 14.281 14.027 1.00 88.25 91 ILE A CA 1
ATOM 727 C C . ILE A 1 91 ? -2.548 12.971 14.075 1.00 88.25 91 ILE A C 1
ATOM 729 O O . ILE A 1 91 ? -1.552 12.818 13.371 1.00 88.25 91 ILE A O 1
ATOM 733 N N . LEU A 1 92 ? -3.005 11.991 14.866 1.00 86.75 92 LEU A N 1
ATOM 734 C CA . LEU A 1 92 ? -2.413 10.657 14.870 1.00 86.75 92 LEU A CA 1
ATOM 735 C C . LEU A 1 92 ? -2.525 10.005 13.487 1.00 86.75 92 LEU A C 1
ATOM 737 O O . LEU A 1 92 ? -1.564 9.371 13.054 1.00 86.75 92 LEU A O 1
ATOM 741 N N . ALA A 1 93 ? -3.640 10.173 12.772 1.00 90.31 93 ALA A N 1
ATOM 742 C CA . ALA A 1 93 ? -3.799 9.618 11.430 1.00 90.31 93 ALA A CA 1
ATOM 743 C C . ALA A 1 93 ? -2.790 10.218 10.442 1.00 90.31 93 ALA A C 1
ATOM 745 O O . ALA A 1 93 ? -2.134 9.462 9.718 1.00 90.31 93 ALA A O 1
ATOM 746 N N . ASP A 1 94 ? -2.623 11.542 10.474 1.00 93.38 94 ASP A N 1
ATOM 747 C CA . ASP A 1 94 ? -1.689 12.286 9.624 1.00 93.38 94 ASP A CA 1
ATOM 748 C C . ASP A 1 94 ? -0.228 11.919 9.907 1.00 93.38 94 ASP A C 1
ATOM 750 O O . ASP A 1 94 ? 0.532 11.604 8.988 1.00 93.38 94 ASP A O 1
ATOM 754 N N . ILE A 1 95 ? 0.157 11.887 11.187 1.00 88.44 95 ILE A N 1
ATOM 755 C CA . ILE A 1 95 ? 1.505 11.500 11.615 1.00 88.44 95 ILE A CA 1
ATOM 756 C C . ILE A 1 95 ? 1.806 10.068 11.173 1.00 88.44 95 ILE A C 1
ATOM 758 O O . ILE A 1 95 ? 2.875 9.817 10.615 1.00 88.44 95 ILE A O 1
ATOM 762 N N . ASN A 1 96 ? 0.876 9.127 11.375 1.00 88.56 96 ASN A N 1
ATOM 763 C CA . ASN A 1 96 ? 1.062 7.738 10.952 1.00 88.56 96 ASN A CA 1
ATOM 764 C C . ASN A 1 96 ? 1.129 7.618 9.418 1.00 88.56 96 ASN A C 1
ATOM 766 O O . ASN A 1 96 ? 1.991 6.900 8.915 1.00 88.56 96 ASN A O 1
ATOM 770 N N . ARG A 1 97 ? 0.314 8.360 8.654 1.00 95.12 97 ARG A N 1
ATOM 771 C CA . ARG A 1 97 ? 0.436 8.403 7.184 1.00 95.12 97 ARG A CA 1
ATOM 772 C C . ARG A 1 97 ? 1.827 8.878 6.763 1.00 95.12 97 ARG A C 1
ATOM 774 O O . ARG A 1 97 ? 2.480 8.219 5.955 1.00 95.12 97 ARG A O 1
ATOM 781 N N . LEU A 1 98 ? 2.306 9.977 7.350 1.00 93.69 98 LEU A N 1
ATOM 782 C CA . LEU A 1 98 ? 3.625 10.534 7.057 1.00 93.69 98 LEU A CA 1
ATOM 783 C C . LEU A 1 98 ? 4.762 9.585 7.468 1.00 93.69 98 LEU A C 1
ATOM 785 O O . LEU A 1 98 ? 5.728 9.444 6.724 1.00 93.69 98 LEU A O 1
ATOM 789 N N . MET A 1 99 ? 4.638 8.872 8.594 1.00 87.88 99 MET A N 1
ATOM 790 C CA . MET A 1 99 ? 5.583 7.810 8.967 1.00 87.88 99 MET A CA 1
ATOM 791 C C . MET A 1 99 ? 5.646 6.735 7.882 1.00 87.88 99 MET A C 1
ATOM 793 O O . MET A 1 99 ? 6.737 6.334 7.480 1.00 87.88 99 MET A O 1
ATOM 797 N N . GLY A 1 100 ? 4.488 6.304 7.373 1.00 87.19 100 GLY A N 1
ATOM 798 C CA . GLY A 1 100 ? 4.406 5.358 6.264 1.00 87.19 100 GLY A CA 1
ATOM 799 C C . GLY A 1 100 ? 5.169 5.841 5.030 1.00 87.19 100 GLY A C 1
ATOM 800 O O . GLY A 1 100 ? 5.998 5.116 4.482 1.00 87.19 100 GLY A O 1
ATOM 801 N N . GLU A 1 101 ? 4.945 7.091 4.624 1.00 93.19 101 GLU A N 1
ATOM 802 C CA . GLU A 1 101 ? 5.633 7.705 3.483 1.00 93.19 101 GLU A CA 1
ATOM 803 C C . GLU A 1 101 ? 7.150 7.815 3.690 1.00 93.19 101 GLU A C 1
ATOM 805 O O . GLU A 1 101 ? 7.913 7.526 2.769 1.00 93.19 101 GLU A O 1
ATOM 810 N N . LEU A 1 102 ? 7.605 8.180 4.891 1.00 86.81 102 LEU A N 1
ATOM 811 C CA . LEU A 1 102 ? 9.030 8.287 5.212 1.00 86.81 102 LEU A CA 1
ATOM 812 C C . LEU A 1 102 ? 9.719 6.918 5.196 1.00 86.81 102 LEU A C 1
ATOM 814 O O . LEU A 1 102 ? 10.784 6.780 4.597 1.00 86.81 102 LEU A O 1
ATOM 818 N N . TYR A 1 103 ? 9.094 5.871 5.735 1.00 81.44 103 TYR A N 1
ATOM 819 C CA . TYR A 1 103 ? 9.663 4.523 5.651 1.00 81.44 103 TYR A CA 1
ATOM 820 C C . TYR A 1 103 ? 9.717 3.976 4.220 1.00 81.44 103 TYR A C 1
ATOM 822 O O . TYR A 1 103 ? 10.627 3.207 3.909 1.00 81.44 103 TYR A O 1
ATOM 830 N N . ILE A 1 104 ? 8.822 4.406 3.318 1.00 85.06 104 ILE A N 1
ATOM 831 C CA . ILE A 1 104 ? 8.986 4.129 1.880 1.00 85.06 104 ILE A CA 1
ATOM 832 C C . ILE A 1 104 ? 10.292 4.744 1.369 1.00 85.06 104 ILE A C 1
ATOM 834 O O . ILE A 1 104 ? 11.018 4.082 0.629 1.00 85.06 104 ILE A O 1
ATOM 838 N N . THR A 1 105 ? 10.611 5.987 1.751 1.00 80.88 105 THR A N 1
ATOM 839 C CA . THR A 1 105 ? 11.853 6.646 1.302 1.00 80.88 105 THR A CA 1
ATOM 840 C C . THR A 1 105 ? 13.114 5.951 1.815 1.00 80.88 105 THR A C 1
ATOM 842 O O . THR A 1 105 ? 14.110 5.903 1.101 1.00 80.88 105 THR A O 1
ATOM 845 N N . GLU A 1 106 ? 13.051 5.329 2.995 1.00 73.50 106 GLU A N 1
ATOM 846 C CA . GLU A 1 106 ? 14.125 4.490 3.546 1.00 73.50 106 GLU A CA 1
ATOM 847 C C . GLU A 1 106 ? 14.145 3.060 2.973 1.00 73.50 106 GLU A C 1
ATOM 849 O O . GLU A 1 106 ? 14.923 2.221 3.425 1.00 73.50 106 GLU A O 1
ATOM 854 N N . ASN A 1 107 ? 13.283 2.757 1.994 1.00 72.81 107 ASN A N 1
ATOM 855 C CA . ASN A 1 107 ? 13.096 1.426 1.414 1.00 72.81 107 ASN A CA 1
ATOM 856 C C . ASN A 1 107 ? 12.705 0.347 2.450 1.00 72.81 107 ASN A C 1
ATOM 858 O O . ASN A 1 107 ? 12.970 -0.843 2.271 1.00 72.81 107 ASN A O 1
ATOM 862 N N . ASN A 1 108 ? 12.055 0.753 3.543 1.00 71.88 108 ASN A N 1
ATOM 863 C CA . ASN A 1 108 ? 11.612 -0.124 4.619 1.00 71.88 108 ASN A CA 1
ATOM 864 C C . ASN A 1 108 ? 10.096 -0.357 4.526 1.00 71.88 108 ASN A C 1
ATOM 866 O O . ASN A 1 108 ? 9.283 0.300 5.178 1.00 71.88 108 ASN A O 1
ATOM 870 N N . LEU A 1 109 ? 9.705 -1.296 3.663 1.00 78.50 109 LEU A N 1
ATOM 871 C CA . LEU A 1 109 ? 8.309 -1.462 3.243 1.00 78.50 109 LEU A CA 1
ATOM 872 C C . LEU A 1 109 ? 7.396 -2.016 4.349 1.00 78.50 109 LEU A C 1
ATOM 874 O O . LEU A 1 109 ? 6.226 -1.644 4.417 1.00 78.50 109 LEU A O 1
ATOM 878 N N . GLN A 1 110 ? 7.904 -2.871 5.244 1.00 76.19 110 GLN A N 1
ATOM 879 C CA . GLN A 1 110 ? 7.062 -3.500 6.269 1.00 76.19 110 GLN A CA 1
ATOM 880 C C . GLN A 1 110 ? 6.596 -2.512 7.357 1.00 76.19 110 GLN A C 1
ATOM 882 O O . GLN A 1 110 ? 5.395 -2.465 7.629 1.00 76.19 110 GLN A O 1
ATOM 887 N N . PRO A 1 111 ? 7.471 -1.681 7.961 1.00 77.50 111 PRO A N 1
ATOM 888 C CA . PRO A 1 111 ? 7.032 -0.589 8.823 1.00 77.50 111 PRO A CA 1
ATOM 889 C C . PRO A 1 111 ? 6.089 0.364 8.098 1.00 77.50 111 PRO A C 1
ATOM 891 O O . PRO A 1 111 ? 5.070 0.733 8.675 1.00 77.50 111 PRO A O 1
ATOM 894 N N . ALA A 1 112 ? 6.370 0.701 6.833 1.00 83.44 112 ALA A N 1
ATOM 895 C CA . ALA A 1 112 ? 5.500 1.578 6.060 1.00 83.44 112 ALA A CA 1
ATOM 896 C C . ALA A 1 112 ? 4.057 1.049 5.997 1.00 83.44 112 ALA A C 1
ATOM 898 O O . ALA A 1 112 ? 3.124 1.776 6.334 1.00 83.44 112 ALA A O 1
ATOM 899 N N . ILE A 1 113 ? 3.878 -0.235 5.656 1.00 85.00 113 ILE A N 1
ATOM 900 C CA . ILE A 1 113 ? 2.564 -0.900 5.645 1.00 85.00 113 ILE A CA 1
ATOM 901 C C . ILE A 1 113 ? 1.881 -0.788 7.011 1.00 85.00 113 ILE A C 1
ATOM 903 O O . ILE A 1 113 ? 0.716 -0.406 7.074 1.00 85.00 113 ILE A O 1
ATOM 907 N N . ASN A 1 114 ? 2.594 -1.066 8.105 1.00 81.62 114 ASN A N 1
ATOM 908 C CA . ASN A 1 114 ? 2.015 -1.020 9.451 1.00 81.62 114 ASN A CA 1
ATOM 909 C C . ASN A 1 114 ? 1.494 0.382 9.804 1.00 81.62 114 ASN A C 1
ATOM 911 O O . ASN A 1 114 ? 0.377 0.519 10.299 1.00 81.62 114 ASN A O 1
ATOM 915 N N . TYR A 1 115 ? 2.275 1.420 9.505 1.00 84.31 115 TYR A N 1
ATOM 916 C CA . TYR A 1 115 ? 1.884 2.810 9.735 1.00 84.31 115 TYR A CA 1
ATOM 917 C C . TYR A 1 115 ? 0.683 3.228 8.873 1.00 84.31 115 TYR A C 1
ATOM 919 O O . TYR A 1 115 ? -0.241 3.875 9.373 1.00 84.31 115 TYR A O 1
ATOM 927 N N . PHE A 1 116 ? 0.623 2.789 7.612 1.00 90.94 116 PHE A N 1
ATOM 928 C CA . PHE A 1 116 ? -0.552 3.018 6.770 1.00 90.94 116 PHE A CA 1
ATOM 929 C C . PHE A 1 116 ? -1.798 2.277 7.265 1.00 90.94 116 PHE A C 1
ATOM 931 O O . PHE A 1 116 ? -2.881 2.843 7.191 1.00 90.94 116 PHE A O 1
ATOM 938 N N . LEU A 1 117 ? -1.681 1.062 7.812 1.00 89.56 117 LEU A N 1
ATOM 939 C CA . LEU A 1 117 ? -2.823 0.336 8.389 1.00 89.56 117 LEU A CA 1
ATOM 940 C C . LEU A 1 117 ? -3.386 1.034 9.640 1.00 89.56 117 LEU A C 1
ATOM 942 O O . LEU A 1 117 ? -4.602 1.071 9.835 1.00 89.56 117 LEU A O 1
ATOM 946 N N . ILE A 1 118 ? -2.521 1.623 10.473 1.00 85.88 118 ILE A N 1
ATOM 947 C CA . ILE A 1 118 ? -2.954 2.448 11.614 1.00 85.88 118 ILE A CA 1
ATOM 948 C C . ILE A 1 118 ? -3.703 3.684 11.103 1.00 85.88 118 ILE A C 1
ATOM 950 O O . ILE A 1 118 ? -4.807 3.976 11.560 1.00 85.88 118 ILE A O 1
ATOM 954 N N . SER A 1 119 ? -3.126 4.376 10.120 1.00 89.56 119 SER A N 1
ATOM 955 C CA . SER A 1 119 ? -3.732 5.555 9.501 1.00 89.56 119 SER A CA 1
ATOM 956 C C . SER A 1 119 ? -5.073 5.236 8.814 1.00 89.56 119 SER A C 1
ATOM 958 O O . SER A 1 119 ? -6.043 5.967 9.002 1.00 89.56 119 SER A O 1
ATOM 960 N N . GLU A 1 120 ? -5.180 4.093 8.118 1.00 93.88 120 GLU A N 1
ATOM 961 C CA . GLU A 1 120 ? -6.426 3.572 7.529 1.00 93.88 120 GLU A CA 1
ATOM 962 C C . GLU A 1 120 ? -7.526 3.472 8.590 1.00 93.88 120 GLU A C 1
ATOM 964 O O . GLU A 1 120 ? -8.637 3.967 8.385 1.00 93.88 120 GLU A O 1
ATOM 969 N N . LYS A 1 121 ? -7.222 2.828 9.725 1.00 91.31 121 LYS A N 1
ATOM 970 C CA . LYS A 1 121 ? -8.185 2.642 10.814 1.00 91.31 121 LYS A CA 1
ATOM 971 C C . LYS A 1 121 ? -8.675 3.988 11.346 1.00 91.31 121 LYS A C 1
ATOM 973 O O . LYS A 1 121 ? -9.881 4.177 11.475 1.00 91.31 121 LYS A O 1
ATOM 978 N N . LEU A 1 122 ? -7.755 4.918 11.599 1.00 88.88 122 LEU A N 1
ATOM 979 C CA . LEU A 1 122 ? -8.080 6.229 12.155 1.00 88.88 122 LEU A CA 1
ATOM 980 C C . LEU A 1 122 ? -8.924 7.065 11.182 1.00 88.88 122 LEU A C 1
ATOM 982 O O . LEU A 1 122 ? -10.022 7.473 11.551 1.00 88.88 122 LEU A O 1
ATOM 986 N N . TYR A 1 123 ? -8.500 7.250 9.924 1.00 93.44 123 TYR A N 1
ATOM 987 C CA . TYR A 1 123 ? -9.287 8.015 8.942 1.00 93.44 123 TYR A CA 1
ATOM 988 C C . TYR A 1 123 ? -10.681 7.419 8.709 1.00 93.44 123 TYR A C 1
ATOM 990 O O . TYR A 1 123 ? -11.639 8.159 8.470 1.00 93.44 123 TYR A O 1
ATOM 998 N N . LYS A 1 124 ? -10.818 6.090 8.812 1.00 91.69 124 LYS A N 1
ATOM 999 C CA . LYS A 1 124 ? -12.114 5.410 8.739 1.00 91.69 124 LYS A CA 1
ATOM 1000 C C . LYS A 1 124 ? -13.008 5.706 9.947 1.00 91.69 124 LYS A C 1
ATOM 1002 O O . LYS A 1 124 ? -14.213 5.845 9.761 1.00 91.69 124 LYS A O 1
ATOM 1007 N N . GLU A 1 125 ? -12.449 5.809 11.153 1.00 89.31 125 GLU A N 1
ATOM 1008 C CA . GLU A 1 125 ? -13.199 6.092 12.388 1.00 89.31 125 GLU A CA 1
ATOM 1009 C C . GLU A 1 125 ? -13.827 7.492 12.391 1.00 89.31 125 GLU A C 1
ATOM 1011 O O . GLU A 1 125 ? -14.996 7.624 12.749 1.00 89.31 125 GLU A O 1
ATOM 1016 N N . PHE A 1 126 ? -13.098 8.525 11.953 1.00 89.00 126 PHE A N 1
ATOM 1017 C CA . PHE A 1 126 ? -13.622 9.901 11.912 1.00 89.00 126 PHE A CA 1
ATOM 1018 C C . PHE A 1 126 ? -14.123 10.355 10.530 1.00 89.00 126 PHE A C 1
ATOM 1020 O O . PHE A 1 126 ? -14.591 11.481 10.381 1.00 89.00 126 PHE A O 1
ATOM 1027 N N . GLY A 1 127 ? -14.086 9.477 9.522 1.00 91.19 127 GLY A N 1
ATOM 1028 C CA . GLY A 1 127 ? -14.789 9.667 8.250 1.00 91.19 127 GLY A CA 1
ATOM 1029 C C . GLY A 1 127 ? -14.103 10.579 7.226 1.00 91.19 127 GLY A C 1
ATOM 1030 O O . GLY A 1 127 ? -14.775 11.075 6.320 1.00 91.19 127 GLY A O 1
ATOM 1031 N N . ASN A 1 128 ? -12.785 10.792 7.309 1.00 94.25 128 ASN A N 1
ATOM 1032 C CA . ASN A 1 128 ? -12.052 11.553 6.291 1.00 94.25 128 ASN A CA 1
ATOM 1033 C C . ASN A 1 128 ? -11.765 10.681 5.059 1.00 94.25 128 ASN A C 1
ATOM 1035 O O . ASN A 1 128 ? -10.722 10.040 4.932 1.00 94.25 128 ASN A O 1
ATOM 1039 N N . LYS A 1 129 ? -12.726 10.664 4.132 1.00 95.31 129 LYS A N 1
ATOM 1040 C CA . LYS A 1 129 ? -12.680 9.833 2.922 1.00 95.31 129 LYS A CA 1
ATOM 1041 C C . LYS A 1 129 ? -11.510 10.164 2.003 1.00 95.31 129 LYS A C 1
ATOM 1043 O O . LYS A 1 129 ? -10.907 9.255 1.443 1.00 95.31 129 LYS A O 1
ATOM 1048 N N . LYS A 1 130 ? -11.177 11.448 1.851 1.00 94.56 130 LYS A N 1
ATOM 1049 C CA . LYS A 1 130 ? -10.122 11.879 0.929 1.00 94.56 130 LYS A CA 1
ATOM 1050 C C . LYS A 1 130 ? -8.762 11.328 1.352 1.00 94.56 130 LYS A C 1
ATOM 1052 O O . LYS A 1 130 ? -8.084 10.705 0.541 1.00 94.56 130 LYS A O 1
ATOM 1057 N N . GLU A 1 131 ? -8.402 11.494 2.622 1.00 95.06 131 GLU A N 1
ATOM 1058 C CA . GLU A 1 131 ? -7.140 10.954 3.135 1.00 95.06 131 GLU A CA 1
ATOM 1059 C C . GLU A 1 131 ? -7.159 9.423 3.225 1.00 95.06 131 GLU A C 1
ATOM 1061 O O . GLU A 1 131 ? -6.155 8.773 2.933 1.00 95.06 131 GLU A O 1
ATOM 1066 N N . LEU A 1 132 ? -8.319 8.820 3.509 1.00 96.81 132 LEU A N 1
ATOM 1067 C CA . LEU A 1 132 ? -8.485 7.368 3.441 1.00 96.81 132 LEU A CA 1
ATOM 1068 C C . LEU A 1 132 ? -8.182 6.815 2.034 1.00 96.81 132 LEU A C 1
ATOM 1070 O O . LEU A 1 132 ? -7.497 5.800 1.913 1.00 96.81 132 LEU A O 1
ATOM 1074 N N . ALA A 1 133 ? -8.628 7.493 0.970 1.00 97.44 133 ALA A N 1
ATOM 1075 C CA . ALA A 1 133 ? -8.305 7.116 -0.408 1.00 97.44 133 ALA A CA 1
ATOM 1076 C C . ALA A 1 133 ? -6.802 7.231 -0.701 1.00 97.44 133 ALA A C 1
ATOM 1078 O O . ALA A 1 133 ? -6.231 6.337 -1.329 1.00 97.44 133 ALA A O 1
ATOM 1079 N N . THR A 1 134 ? -6.141 8.282 -0.204 1.00 95.69 134 THR A N 1
ATOM 1080 C CA . THR A 1 134 ? -4.679 8.429 -0.290 1.00 95.69 134 THR A CA 1
ATOM 1081 C C . THR A 1 134 ? -3.969 7.242 0.368 1.00 95.69 134 THR A C 1
ATOM 1083 O O . THR A 1 134 ? -3.097 6.619 -0.244 1.00 95.69 134 THR A O 1
ATOM 1086 N N . VAL A 1 135 ? -4.382 6.861 1.583 1.00 96.94 135 VAL A N 1
ATOM 1087 C CA . VAL A 1 135 ? -3.829 5.702 2.304 1.00 96.94 135 VAL A CA 1
ATOM 1088 C C . VAL A 1 135 ? -4.079 4.392 1.551 1.00 96.94 135 VAL A C 1
ATOM 1090 O O . VAL A 1 135 ? -3.169 3.568 1.456 1.00 96.94 135 VAL A O 1
ATOM 1093 N N . TYR A 1 136 ? -5.254 4.204 0.945 1.00 97.94 136 TYR A N 1
ATOM 1094 C CA . TYR A 1 136 ? -5.522 3.055 0.074 1.00 97.94 136 TYR A CA 1
ATOM 1095 C C . TYR A 1 136 ? -4.606 3.009 -1.147 1.00 97.94 136 TYR A C 1
ATOM 1097 O O . TYR A 1 136 ? -4.083 1.941 -1.469 1.00 97.94 136 TYR A O 1
ATOM 1105 N N . GLY A 1 137 ? -4.330 4.151 -1.777 1.00 96.44 137 GLY A N 1
ATOM 1106 C CA . GLY A 1 137 ? -3.338 4.242 -2.847 1.00 96.44 137 GLY A CA 1
ATOM 1107 C C . GLY A 1 137 ? -1.943 3.800 -2.389 1.00 96.44 137 GLY A C 1
ATOM 1108 O O . GLY A 1 137 ? -1.281 3.019 -3.080 1.00 96.44 137 GLY A O 1
ATOM 1109 N N . HIS A 1 138 ? -1.512 4.233 -1.200 1.00 95.81 138 HIS A N 1
ATOM 1110 C CA . HIS A 1 138 ? -0.237 3.813 -0.616 1.00 95.81 138 HIS A CA 1
ATOM 1111 C C . HIS A 1 138 ? -0.201 2.318 -0.295 1.00 95.81 138 HIS A C 1
ATOM 1113 O O . HIS A 1 138 ? 0.721 1.636 -0.740 1.00 95.81 138 HIS A O 1
ATOM 1119 N N . LEU A 1 139 ? -1.206 1.786 0.406 1.00 94.81 139 LEU A N 1
ATOM 1120 C CA . LEU A 1 139 ? -1.302 0.359 0.732 1.00 94.81 139 LEU A CA 1
ATOM 1121 C C . LEU A 1 139 ? -1.329 -0.502 -0.529 1.00 94.81 139 LEU A C 1
ATOM 1123 O O . LEU A 1 139 ? -0.570 -1.465 -0.620 1.00 94.81 139 LEU A O 1
ATOM 1127 N N . GLY A 1 140 ? -2.122 -0.123 -1.534 1.00 95.06 140 GLY A N 1
ATOM 1128 C CA . GLY A 1 140 ? -2.158 -0.820 -2.815 1.00 95.06 140 GLY A CA 1
ATOM 1129 C C . GLY A 1 140 ? -0.783 -0.857 -3.485 1.00 95.06 140 GLY A C 1
ATOM 1130 O O . GLY A 1 140 ? -0.331 -1.916 -3.914 1.00 95.06 140 GLY A O 1
ATOM 1131 N N . ARG A 1 141 ? -0.053 0.268 -3.479 1.00 93.00 141 ARG A N 1
ATOM 1132 C CA . ARG A 1 141 ? 1.318 0.343 -4.013 1.00 93.00 141 ARG A CA 1
ATOM 1133 C C . ARG A 1 141 ? 2.313 -0.491 -3.217 1.00 93.00 141 ARG A C 1
ATOM 1135 O O . ARG A 1 141 ? 3.221 -1.074 -3.814 1.00 93.00 141 ARG A O 1
ATOM 1142 N N . MET A 1 142 ? 2.154 -0.552 -1.899 1.00 90.38 142 MET A N 1
ATOM 1143 C CA . MET A 1 142 ? 2.984 -1.389 -1.041 1.00 90.38 142 MET A CA 1
ATOM 1144 C C . MET A 1 142 ? 2.738 -2.865 -1.311 1.00 90.38 142 MET A C 1
ATOM 1146 O O . MET A 1 142 ? 3.706 -3.560 -1.561 1.00 90.38 142 MET A O 1
ATOM 1150 N N . TYR A 1 143 ? 1.496 -3.341 -1.379 1.00 88.06 143 TYR A N 1
ATOM 1151 C CA . TYR A 1 143 ? 1.221 -4.745 -1.720 1.00 88.06 143 TYR A CA 1
ATOM 1152 C C . TYR A 1 143 ? 1.599 -5.103 -3.164 1.00 88.06 143 TYR A C 1
ATOM 1154 O O . TYR A 1 143 ? 2.011 -6.227 -3.439 1.00 88.06 143 TYR A O 1
ATOM 1162 N N . TYR A 1 144 ? 1.525 -4.139 -4.084 1.00 86.75 144 TYR A N 1
ATOM 1163 C CA . TYR A 1 144 ? 2.014 -4.309 -5.450 1.00 86.75 144 TYR A CA 1
ATOM 1164 C C . TYR A 1 144 ? 3.542 -4.489 -5.502 1.00 86.75 144 TYR A C 1
ATOM 1166 O O . TYR A 1 144 ? 4.041 -5.323 -6.254 1.00 86.75 144 TYR A O 1
ATOM 1174 N N . SER A 1 145 ? 4.288 -3.719 -4.701 1.00 80.06 145 SER A N 1
ATOM 1175 C CA . SER A 1 145 ? 5.761 -3.669 -4.757 1.00 80.06 145 SER A CA 1
ATOM 1176 C C . SER A 1 145 ? 6.455 -4.614 -3.761 1.00 80.06 145 SER A C 1
ATOM 1178 O O . SER A 1 145 ? 7.544 -5.107 -4.040 1.00 80.06 145 SER A O 1
ATOM 1180 N N . ASN A 1 146 ? 5.838 -4.865 -2.603 1.00 69.94 146 ASN A N 1
ATOM 1181 C CA . ASN A 1 146 ? 6.299 -5.732 -1.519 1.00 69.94 146 ASN A CA 1
ATOM 1182 C C . ASN A 1 146 ? 5.615 -7.098 -1.677 1.00 69.94 146 ASN A C 1
ATOM 1184 O O . ASN A 1 146 ? 4.406 -7.208 -1.504 1.00 69.94 146 ASN A O 1
ATOM 1188 N N . ASN A 1 147 ? 6.380 -8.129 -2.035 1.00 65.94 147 ASN A N 1
ATOM 1189 C CA . ASN A 1 147 ? 5.931 -9.524 -2.197 1.00 65.94 147 ASN A CA 1
ATOM 1190 C C . ASN A 1 147 ? 4.967 -9.830 -3.359 1.00 65.94 147 ASN A C 1
ATOM 1192 O O . ASN A 1 147 ? 4.607 -10.994 -3.522 1.00 65.94 147 ASN A O 1
ATOM 1196 N N . PHE A 1 148 ? 4.607 -8.849 -4.199 1.00 74.12 148 PHE A N 1
ATOM 1197 C CA . PHE A 1 148 ? 3.695 -9.051 -5.339 1.00 74.12 148 PHE A CA 1
ATOM 1198 C C . PHE A 1 148 ? 2.344 -9.667 -4.908 1.00 74.12 148 PHE A C 1
ATOM 1200 O O . PHE A 1 148 ? 1.804 -10.556 -5.565 1.00 74.12 148 PHE A O 1
ATOM 1207 N N . GLU A 1 149 ? 1.763 -9.181 -3.805 1.00 83.31 149 GLU A N 1
ATOM 1208 C CA . GLU A 1 149 ? 0.420 -9.573 -3.350 1.00 83.31 149 GLU A CA 1
ATOM 1209 C C . GLU A 1 149 ? -0.656 -8.850 -4.183 1.00 83.31 149 GLU A C 1
ATOM 1211 O O . GLU A 1 149 ? -1.364 -7.956 -3.709 1.00 83.31 149 GLU A O 1
ATOM 1216 N N . LEU A 1 150 ? -0.756 -9.226 -5.463 1.00 87.19 150 LEU A N 1
ATOM 1217 C CA . LEU A 1 150 ? -1.558 -8.528 -6.476 1.00 87.19 150 LEU A CA 1
ATOM 1218 C C . LEU A 1 150 ? -3.054 -8.463 -6.125 1.00 87.19 150 LEU A C 1
ATOM 1220 O O . LEU A 1 150 ? -3.693 -7.452 -6.409 1.00 87.19 150 LEU A O 1
ATOM 1224 N N . ASP A 1 151 ? -3.594 -9.470 -5.435 1.00 89.12 151 ASP A N 1
ATOM 1225 C CA . ASP A 1 151 ? -4.995 -9.483 -4.991 1.00 89.12 151 ASP A CA 1
ATOM 1226 C C . ASP A 1 151 ? -5.279 -8.420 -3.918 1.00 89.12 151 ASP A C 1
ATOM 1228 O O . ASP A 1 151 ? -6.298 -7.723 -3.963 1.00 89.12 151 ASP A O 1
ATOM 1232 N N . LYS A 1 152 ? -4.356 -8.239 -2.961 1.00 90.19 152 LYS A N 1
ATOM 1233 C CA . LYS A 1 152 ? -4.463 -7.173 -1.954 1.00 90.19 152 LYS A CA 1
ATOM 1234 C C . LYS A 1 152 ? -4.307 -5.805 -2.609 1.00 90.19 152 LYS A C 1
ATOM 1236 O O . LYS A 1 152 ? -5.080 -4.899 -2.300 1.00 90.19 152 LYS A O 1
ATOM 1241 N N . ALA A 1 153 ? -3.358 -5.666 -3.537 1.00 94.50 153 ALA A N 1
ATOM 1242 C CA . ALA A 1 153 ? -3.179 -4.435 -4.302 1.00 94.50 153 ALA A CA 1
ATOM 1243 C C . ALA A 1 153 ? -4.456 -4.057 -5.071 1.00 94.50 153 ALA A C 1
ATOM 1245 O O . ALA A 1 153 ? -4.918 -2.922 -4.958 1.00 94.50 153 ALA A O 1
ATOM 1246 N N . LEU A 1 154 ? -5.075 -5.023 -5.763 1.00 95.50 154 LEU A N 1
ATOM 1247 C CA . LEU A 1 154 ? -6.348 -4.843 -6.463 1.00 95.50 154 LEU A CA 1
ATOM 1248 C C . LEU A 1 154 ? -7.449 -4.358 -5.519 1.00 95.50 154 LEU A C 1
ATOM 1250 O O . LEU A 1 154 ? -8.143 -3.391 -5.822 1.00 95.50 154 LEU A O 1
ATOM 1254 N N . SER A 1 155 ? -7.591 -5.014 -4.364 1.00 96.56 155 SER A N 1
ATOM 1255 C CA . SER A 1 155 ? -8.589 -4.656 -3.353 1.00 96.56 155 SER A CA 1
ATOM 1256 C C . SER A 1 155 ? -8.433 -3.205 -2.893 1.00 96.56 155 SER A C 1
ATOM 1258 O O . SER A 1 155 ? -9.402 -2.447 -2.901 1.00 96.56 155 SER A O 1
ATOM 1260 N N . TYR A 1 156 ? -7.215 -2.782 -2.549 1.00 97.44 156 TYR A N 1
ATOM 1261 C CA . TYR A 1 156 ? -6.960 -1.410 -2.109 1.00 97.44 156 TYR A CA 1
ATOM 1262 C C . TYR A 1 156 ? -7.130 -0.375 -3.228 1.00 97.44 156 TYR A C 1
ATOM 1264 O O . TYR A 1 156 ? -7.716 0.678 -2.982 1.00 97.44 156 TYR A O 1
ATOM 1272 N N . TYR A 1 157 ? -6.699 -0.666 -4.457 1.00 97.94 157 TYR A N 1
ATOM 1273 C CA . TYR A 1 157 ? -6.925 0.238 -5.589 1.00 97.94 157 TYR A CA 1
ATOM 1274 C C . TYR A 1 157 ? -8.407 0.378 -5.950 1.00 97.94 157 TYR A C 1
ATOM 1276 O O . TYR A 1 157 ? -8.845 1.484 -6.255 1.00 97.94 157 TYR A O 1
ATOM 1284 N N . ASN A 1 158 ? -9.201 -0.691 -5.842 1.00 97.94 158 ASN A N 1
ATOM 1285 C CA . ASN A 1 158 ? -10.652 -0.599 -6.015 1.00 97.94 158 ASN A CA 1
ATOM 1286 C C . ASN A 1 158 ? -11.300 0.238 -4.906 1.00 97.94 158 ASN A C 1
ATOM 1288 O O . ASN A 1 158 ? -12.080 1.128 -5.213 1.00 97.94 158 ASN A O 1
ATOM 1292 N N . LYS A 1 159 ? -10.909 0.057 -3.636 1.00 98.12 159 LYS A N 1
ATOM 1293 C CA . LYS A 1 159 ? -11.399 0.918 -2.543 1.00 98.12 159 LYS A CA 1
ATOM 1294 C C . LYS A 1 159 ? -11.049 2.398 -2.757 1.00 98.12 159 LYS A C 1
ATOM 1296 O O . LYS A 1 159 ? -11.854 3.271 -2.446 1.00 98.12 159 LYS A O 1
ATOM 1301 N N . MET A 1 160 ? -9.846 2.689 -3.264 1.00 98.25 160 MET A N 1
ATOM 1302 C CA . MET A 1 160 ? -9.442 4.048 -3.644 1.00 98.25 160 MET A CA 1
ATOM 1303 C C . MET A 1 160 ? -10.343 4.596 -4.762 1.00 98.25 160 MET A C 1
ATOM 1305 O O . MET A 1 160 ? -10.809 5.729 -4.657 1.00 98.25 160 MET A O 1
ATOM 1309 N N . MET A 1 161 ? -10.621 3.786 -5.789 1.00 98.06 161 MET A N 1
ATOM 1310 C CA . MET A 1 161 ? -11.509 4.149 -6.895 1.00 98.06 161 MET A CA 1
ATOM 1311 C C . MET A 1 161 ? -12.946 4.410 -6.426 1.00 98.06 161 MET A C 1
ATOM 1313 O O . MET A 1 161 ? -13.535 5.413 -6.819 1.00 98.06 161 MET A O 1
ATOM 1317 N N . ASP A 1 162 ? -13.495 3.562 -5.557 1.00 98.12 162 ASP A N 1
ATOM 1318 C CA . ASP A 1 162 ? -14.854 3.716 -5.025 1.00 98.12 162 ASP A CA 1
ATOM 1319 C C . ASP A 1 162 ? -15.020 5.068 -4.318 1.00 98.12 162 ASP A C 1
ATOM 1321 O O . ASP A 1 162 ? -15.987 5.792 -4.562 1.00 98.12 162 ASP A O 1
ATOM 1325 N N . ILE A 1 163 ? -14.035 5.457 -3.497 1.00 98.12 163 ILE A N 1
ATOM 1326 C CA . ILE A 1 163 ? -14.025 6.774 -2.850 1.00 98.12 163 ILE A CA 1
ATOM 1327 C C . ILE A 1 163 ? -13.846 7.894 -3.880 1.00 98.12 163 ILE A C 1
ATOM 1329 O O . ILE A 1 163 ? -14.501 8.929 -3.775 1.00 98.12 163 ILE A O 1
ATOM 1333 N N . ALA A 1 164 ? -12.973 7.717 -4.874 1.00 97.75 164 ALA A N 1
ATOM 1334 C CA . ALA A 1 164 ? -12.768 8.716 -5.918 1.00 97.75 164 ALA A CA 1
ATOM 1335 C C . ALA A 1 164 ? -14.071 9.017 -6.678 1.00 97.75 164 ALA A C 1
ATOM 1337 O O . ALA A 1 164 ? -14.385 10.185 -6.915 1.00 97.75 164 ALA A O 1
ATOM 1338 N N . ILE A 1 165 ? -14.846 7.973 -6.994 1.00 97.75 165 ILE A N 1
ATOM 1339 C CA . ILE A 1 165 ? -16.176 8.069 -7.606 1.00 97.75 165 ILE A CA 1
ATOM 1340 C C . ILE A 1 165 ? -17.158 8.762 -6.670 1.00 97.75 165 ILE A C 1
ATOM 1342 O O . ILE A 1 165 ? -17.828 9.704 -7.090 1.00 97.75 165 ILE A O 1
ATOM 1346 N N . GLU A 1 166 ? -17.214 8.349 -5.405 1.00 97.75 166 GLU A N 1
ATOM 1347 C CA . GLU A 1 166 ? -18.111 8.949 -4.418 1.00 97.75 166 GLU A CA 1
ATOM 1348 C C . GLU A 1 166 ? -17.865 10.456 -4.239 1.00 97.75 166 GLU A C 1
ATOM 1350 O O . GLU A 1 166 ? -18.810 11.241 -4.160 1.00 97.75 166 GLU A O 1
ATOM 1355 N N . LEU A 1 167 ? -16.597 10.871 -4.194 1.00 97.31 167 LEU A N 1
ATOM 1356 C CA . LEU A 1 167 ? -16.208 12.272 -4.037 1.00 97.31 167 LEU A CA 1
ATOM 1357 C C . LEU A 1 167 ? -16.268 13.069 -5.348 1.00 97.31 167 LEU A C 1
ATOM 1359 O O . LEU A 1 167 ? -16.083 14.287 -5.317 1.00 97.31 167 LEU A O 1
ATOM 1363 N N . ASN A 1 168 ? -16.492 12.403 -6.486 1.00 96.88 168 ASN A N 1
ATOM 1364 C CA . ASN A 1 168 ? -16.324 12.969 -7.825 1.00 96.88 168 ASN A CA 1
ATOM 1365 C C . ASN A 1 168 ? -14.951 13.662 -8.005 1.00 96.88 168 ASN A C 1
ATOM 1367 O O . ASN A 1 168 ? -14.829 14.701 -8.660 1.00 96.88 168 ASN A O 1
ATOM 1371 N N . ASP A 1 169 ? -13.904 13.109 -7.380 1.00 97.62 169 ASP A N 1
ATOM 1372 C CA . ASP A 1 169 ? -12.547 13.655 -7.433 1.00 97.62 169 ASP A CA 1
ATOM 1373 C C . ASP A 1 169 ? -11.803 13.060 -8.633 1.00 97.62 169 ASP A C 1
ATOM 1375 O O . ASP A 1 169 ? -11.228 11.969 -8.582 1.00 97.62 169 ASP A O 1
ATOM 1379 N N . LYS A 1 170 ? -11.794 13.820 -9.729 1.00 97.62 170 LYS A N 1
ATOM 1380 C CA . LYS A 1 170 ? -11.159 13.419 -10.989 1.00 97.62 170 LYS A CA 1
ATOM 1381 C C . LYS A 1 170 ? -9.659 13.140 -10.861 1.00 97.62 170 LYS A C 1
ATOM 1383 O O . LYS A 1 170 ? -9.138 12.295 -11.584 1.00 97.62 170 LYS A O 1
ATOM 1388 N N . LYS A 1 171 ? -8.953 13.804 -9.937 1.00 96.81 171 LYS A N 1
ATOM 1389 C CA . LYS A 1 171 ? -7.518 13.551 -9.717 1.00 96.81 171 LYS A CA 1
ATOM 1390 C C . LYS A 1 171 ? -7.307 12.201 -9.036 1.00 96.81 171 LYS A C 1
ATOM 1392 O O . LYS A 1 171 ? -6.414 11.454 -9.433 1.00 96.81 171 LYS A O 1
ATOM 1397 N N . LEU A 1 172 ? -8.142 11.865 -8.050 1.00 96.75 172 LEU A N 1
ATOM 1398 C CA . LEU A 1 172 ? -8.118 10.543 -7.416 1.00 96.75 172 LEU A CA 1
ATOM 1399 C C . LEU A 1 172 ? -8.538 9.432 -8.390 1.00 96.75 172 LEU A C 1
ATOM 1401 O O . LEU A 1 172 ? -7.928 8.361 -8.380 1.00 96.75 172 LEU A O 1
ATOM 1405 N N . MET A 1 173 ? -9.517 9.682 -9.265 1.00 98.19 173 MET A N 1
ATOM 1406 C CA . MET A 1 173 ? -9.907 8.734 -10.317 1.00 98.19 173 MET A CA 1
ATOM 1407 C C . MET A 1 173 ? -8.745 8.473 -11.283 1.00 98.19 173 MET A C 1
ATOM 1409 O O . MET A 1 173 ? -8.413 7.317 -11.533 1.00 98.19 173 MET A O 1
ATOM 1413 N N . ALA A 1 174 ? -8.075 9.529 -11.762 1.00 98.12 174 ALA A N 1
ATOM 1414 C CA . ALA A 1 174 ? -6.895 9.414 -12.620 1.00 98.12 174 ALA A CA 1
ATOM 1415 C C . ALA A 1 174 ? -5.794 8.572 -11.951 1.00 98.12 174 ALA A C 1
ATOM 1417 O O . ALA A 1 174 ? -5.320 7.589 -12.520 1.00 98.12 174 ALA A O 1
ATOM 1418 N N . ALA A 1 175 ? -5.445 8.880 -10.698 1.00 97.00 175 ALA A N 1
ATOM 1419 C CA . ALA A 1 175 ? -4.461 8.101 -9.946 1.00 97.00 175 ALA A CA 1
ATOM 1420 C C . ALA A 1 175 ? -4.880 6.626 -9.762 1.00 97.00 175 ALA A C 1
ATOM 1422 O O . ALA A 1 175 ? -4.039 5.728 -9.825 1.00 97.00 175 ALA A O 1
ATOM 1423 N N . SER A 1 176 ? -6.176 6.358 -9.577 1.00 97.69 176 SER A N 1
ATOM 1424 C CA . SER A 1 176 ? -6.712 4.995 -9.470 1.00 97.69 176 SER A CA 1
ATOM 1425 C C . SER A 1 176 ? -6.598 4.235 -10.793 1.00 97.69 176 SER A C 1
ATOM 1427 O O . SER A 1 176 ? -6.128 3.098 -10.802 1.00 97.69 176 SER A O 1
ATOM 1429 N N . TYR A 1 177 ? -6.958 4.864 -11.916 1.00 98.44 177 TYR A N 1
ATOM 1430 C CA . TYR A 1 177 ? -6.817 4.282 -13.253 1.00 98.44 177 TYR A CA 1
ATOM 1431 C C . TYR A 1 177 ? -5.367 3.956 -13.599 1.00 98.44 177 TYR A C 1
ATOM 1433 O O . TYR A 1 177 ? -5.080 2.879 -14.115 1.00 98.44 177 TYR A O 1
ATOM 1441 N N . ASP A 1 178 ? -4.440 4.846 -13.264 1.00 97.50 178 ASP A N 1
ATOM 1442 C CA . ASP A 1 178 ? -3.010 4.628 -13.458 1.00 97.50 178 ASP A CA 1
ATOM 1443 C C . ASP A 1 178 ? -2.477 3.423 -12.656 1.00 97.50 178 ASP A C 1
ATOM 1445 O O . ASP A 1 178 ? -1.752 2.568 -13.183 1.00 97.50 178 ASP A O 1
ATOM 1449 N N . ASN A 1 179 ? -2.875 3.319 -11.385 1.00 97.00 179 ASN A N 1
ATOM 1450 C CA . ASN A 1 179 ? -2.504 2.207 -10.511 1.00 97.00 179 ASN A CA 1
ATOM 1451 C C . ASN A 1 179 ? -3.111 0.874 -10.982 1.00 97.00 179 ASN A C 1
ATOM 1453 O O . ASN A 1 179 ? -2.398 -0.126 -11.075 1.00 97.00 179 ASN A O 1
ATOM 1457 N N . LEU A 1 180 ? -4.400 0.860 -11.338 1.00 97.69 180 LEU A N 1
ATOM 1458 C CA . LEU A 1 180 ? -5.086 -0.323 -11.866 1.00 97.69 180 LEU A CA 1
ATOM 1459 C C . LEU A 1 180 ? -4.511 -0.751 -13.222 1.00 97.69 180 LEU A C 1
ATOM 1461 O O . LEU A 1 180 ? -4.252 -1.935 -13.424 1.00 97.69 180 LEU A O 1
ATOM 1465 N N . GLY A 1 181 ? -4.232 0.190 -14.126 1.00 96.88 181 GLY A N 1
ATOM 1466 C CA . GLY A 1 181 ? -3.578 -0.099 -15.403 1.00 96.88 181 GLY A CA 1
ATOM 1467 C C . GLY A 1 181 ? -2.222 -0.780 -15.207 1.00 96.88 181 GLY A C 1
ATOM 1468 O O . GLY A 1 181 ? -1.940 -1.806 -15.829 1.00 96.88 181 GLY A O 1
ATOM 1469 N N . SER A 1 182 ? -1.425 -0.274 -14.262 1.00 94.25 182 SER A N 1
ATOM 1470 C CA . SER A 1 182 ? -0.115 -0.845 -13.919 1.00 94.25 182 SER A CA 1
ATOM 1471 C C . SER A 1 182 ? -0.243 -2.249 -13.319 1.00 94.25 182 SER A C 1
ATOM 1473 O O . SER A 1 182 ? 0.528 -3.153 -13.651 1.00 94.25 182 SER A O 1
ATOM 1475 N N . LEU A 1 183 ? -1.247 -2.453 -12.465 1.00 95.38 183 LEU A N 1
ATOM 1476 C CA . LEU A 1 183 ? -1.552 -3.747 -11.869 1.00 95.38 183 LEU A CA 1
ATOM 1477 C C . LEU A 1 183 ? -1.940 -4.788 -12.929 1.00 95.38 183 LEU A C 1
ATOM 1479 O O . LEU A 1 183 ? -1.401 -5.894 -12.925 1.00 95.38 183 LEU A O 1
ATOM 1483 N N . PHE A 1 184 ? -2.827 -4.438 -13.863 1.00 95.56 184 PHE A N 1
ATOM 1484 C CA . PHE A 1 184 ? -3.271 -5.365 -14.904 1.00 95.56 184 PHE A CA 1
ATOM 1485 C C . PHE A 1 184 ? -2.189 -5.666 -15.949 1.00 95.56 184 PHE A C 1
ATOM 1487 O O . PHE A 1 184 ? -2.132 -6.795 -16.436 1.00 95.56 184 PHE A O 1
ATOM 1494 N N . LEU A 1 185 ? -1.257 -4.738 -16.212 1.00 91.00 185 LEU A N 1
ATOM 1495 C CA . LEU A 1 185 ? -0.039 -5.054 -16.972 1.00 91.00 185 LEU A CA 1
ATOM 1496 C C . LEU A 1 185 ? 0.796 -6.143 -16.288 1.00 91.00 185 LEU A C 1
ATOM 1498 O O . LEU A 1 185 ? 1.253 -7.075 -16.954 1.00 91.00 185 LEU A O 1
ATOM 1502 N N . SER A 1 186 ? 0.964 -6.056 -14.966 1.00 89.69 186 SER A N 1
ATOM 1503 C CA . SER A 1 186 ? 1.679 -7.069 -14.177 1.00 89.69 186 SER A CA 1
ATOM 1504 C C . SER A 1 186 ? 0.939 -8.404 -14.093 1.00 89.69 186 SER A C 1
ATOM 1506 O O . SER A 1 186 ? 1.582 -9.447 -14.029 1.00 89.69 186 SER A O 1
ATOM 1508 N N . LEU A 1 187 ? -0.395 -8.390 -14.159 1.00 90.38 187 LEU A N 1
ATOM 1509 C CA . LEU A 1 187 ? -1.231 -9.591 -14.298 1.00 90.38 187 LEU A CA 1
ATOM 1510 C C . LEU A 1 187 ? -1.275 -10.138 -15.735 1.00 90.38 187 LEU A C 1
ATOM 1512 O O . LEU A 1 187 ? -1.952 -11.130 -15.989 1.00 90.38 187 LEU A O 1
ATOM 1516 N N . HIS A 1 188 ? -0.573 -9.502 -16.678 1.00 90.56 188 HIS A N 1
ATOM 1517 C CA . HIS A 1 188 ? -0.578 -9.831 -18.106 1.00 90.56 188 HIS A CA 1
ATOM 1518 C C . HIS A 1 188 ? -1.953 -9.713 -18.798 1.00 90.56 188 HIS A C 1
ATOM 1520 O O . HIS A 1 188 ? -2.109 -10.170 -19.932 1.00 90.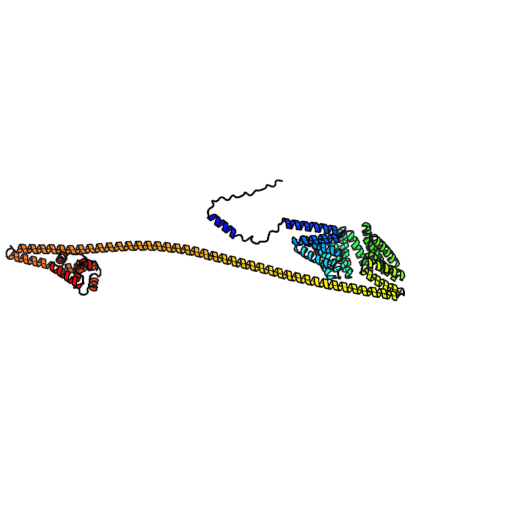56 188 HIS A O 1
ATOM 1526 N N . ASP A 1 189 ? -2.921 -9.036 -18.174 1.00 95.44 189 ASP A N 1
ATOM 1527 C CA . ASP A 1 189 ? -4.233 -8.718 -18.747 1.00 95.44 189 ASP A CA 1
ATOM 1528 C C . ASP A 1 189 ? -4.156 -7.370 -19.480 1.00 95.44 189 ASP A C 1
ATOM 1530 O O . ASP A 1 189 ? -4.483 -6.295 -18.965 1.00 95.44 189 ASP A O 1
ATOM 1534 N N . LYS A 1 190 ? -3.636 -7.438 -20.708 1.00 94.31 190 LYS A N 1
ATOM 1535 C CA . LYS A 1 190 ? -3.356 -6.265 -21.546 1.00 94.31 190 LYS A CA 1
ATOM 1536 C C . LYS A 1 190 ? -4.622 -5.496 -21.922 1.00 94.31 190 LYS A C 1
ATOM 1538 O O . LYS A 1 190 ? -4.555 -4.282 -22.089 1.00 94.31 190 LYS A O 1
ATOM 1543 N N . ASP A 1 191 ? -5.758 -6.178 -22.046 1.00 96.19 191 ASP A N 1
ATOM 1544 C CA . ASP A 1 191 ? -7.014 -5.554 -22.462 1.00 96.19 191 ASP A CA 1
ATOM 1545 C C . ASP A 1 191 ? -7.615 -4.719 -21.332 1.00 96.19 191 ASP A C 1
ATOM 1547 O O . ASP A 1 191 ? -7.995 -3.568 -21.555 1.00 96.19 191 ASP A O 1
ATOM 1551 N N . LYS A 1 192 ? -7.610 -5.228 -20.092 1.00 96.81 192 LYS A N 1
ATOM 1552 C CA . LYS A 1 192 ? -7.985 -4.399 -18.938 1.00 96.81 192 LYS A CA 1
ATOM 1553 C C . LYS A 1 192 ? -7.008 -3.257 -18.718 1.00 96.81 192 LYS A C 1
ATOM 1555 O O . LYS A 1 192 ? -7.447 -2.133 -18.487 1.00 96.81 192 LYS A O 1
ATOM 1560 N N . ALA A 1 193 ? -5.704 -3.515 -18.826 1.00 97.50 193 ALA A N 1
ATOM 1561 C CA . ALA A 1 193 ? -4.703 -2.460 -18.715 1.00 97.50 193 ALA A CA 1
ATOM 1562 C C . ALA A 1 193 ? -4.936 -1.343 -19.744 1.00 97.50 193 ALA A C 1
ATOM 1564 O O . ALA A 1 193 ? -4.900 -0.167 -19.387 1.00 97.50 193 ALA A O 1
ATOM 1565 N N . TYR A 1 194 ? -5.240 -1.707 -20.995 1.00 98.12 194 TYR A N 1
ATOM 1566 C CA . TYR A 1 194 ? -5.575 -0.753 -22.051 1.00 98.12 194 TYR A CA 1
ATOM 1567 C C . TYR A 1 194 ? -6.782 0.090 -21.665 1.00 98.12 194 TYR A C 1
ATOM 1569 O O . TYR A 1 194 ? -6.708 1.313 -21.720 1.00 98.12 194 TYR A O 1
ATOM 1577 N N . ASN A 1 195 ? -7.868 -0.548 -21.221 1.00 98.25 195 ASN A N 1
ATOM 1578 C CA . ASN A 1 195 ? -9.077 0.161 -20.816 1.00 98.25 195 ASN A CA 1
ATOM 1579 C C . ASN A 1 195 ? -8.786 1.164 -19.696 1.00 98.25 195 ASN A C 1
ATOM 1581 O O . ASN A 1 195 ? -9.203 2.313 -19.791 1.00 98.25 195 ASN A O 1
ATOM 1585 N N . TYR A 1 196 ? -8.023 0.775 -18.672 1.00 98.50 196 TYR A N 1
ATOM 1586 C CA . TYR A 1 196 ? -7.675 1.682 -17.581 1.00 98.50 196 TYR A CA 1
ATOM 1587 C C . TYR A 1 196 ? -6.765 2.832 -18.017 1.00 98.50 196 TYR A C 1
ATOM 1589 O O . TYR A 1 196 ? -7.036 3.974 -17.655 1.00 98.50 196 TYR A O 1
ATOM 1597 N N . TYR A 1 197 ? -5.737 2.586 -18.833 1.00 98.62 197 TYR A N 1
ATOM 1598 C CA . TYR A 1 197 ? -4.909 3.682 -19.343 1.00 98.62 197 TYR A CA 1
ATOM 1599 C C . TYR A 1 197 ? -5.647 4.571 -20.346 1.00 98.62 197 TYR A C 1
ATOM 1601 O O . TYR A 1 197 ? -5.375 5.765 -20.404 1.00 98.62 197 TYR A O 1
ATOM 1609 N N . HIS A 1 198 ? -6.612 4.038 -21.091 1.00 98.50 198 HIS A N 1
ATOM 1610 C CA . HIS A 1 198 ? -7.488 4.843 -21.935 1.00 98.50 198 HIS A CA 1
ATOM 1611 C C . HIS A 1 198 ? -8.414 5.731 -21.090 1.00 98.50 198 HIS A C 1
ATOM 1613 O O . HIS A 1 198 ? -8.589 6.904 -21.402 1.00 98.50 198 HIS A O 1
ATOM 1619 N N . GLN A 1 199 ? -8.975 5.216 -19.990 1.00 98.50 199 GLN A N 1
ATOM 1620 C CA . GLN A 1 199 ? -9.736 6.044 -19.045 1.00 98.50 199 GLN A CA 1
ATOM 1621 C C . GLN A 1 199 ? -8.851 7.106 -18.376 1.00 98.50 199 GLN A C 1
ATOM 1623 O O . GLN A 1 199 ? -9.284 8.248 -18.238 1.00 98.50 199 GLN A O 1
ATOM 1628 N N . LEU A 1 200 ? -7.602 6.766 -18.029 1.00 98.62 200 LEU A N 1
ATOM 1629 C CA . LEU A 1 200 ? -6.608 7.737 -17.560 1.00 98.62 200 LEU A CA 1
ATOM 1630 C C . LEU A 1 200 ? -6.369 8.839 -18.600 1.00 98.62 200 LEU A C 1
ATOM 1632 O O . LEU A 1 200 ? -6.354 10.007 -18.238 1.00 98.62 200 LEU A O 1
ATOM 1636 N N . LEU A 1 201 ? -6.204 8.483 -19.877 1.00 98.69 201 LEU A N 1
ATOM 1637 C CA . LEU A 1 201 ? -6.007 9.458 -20.948 1.00 98.69 201 LEU A CA 1
ATOM 1638 C C . LEU A 1 201 ? -7.174 10.453 -21.009 1.00 98.69 201 LEU A C 1
ATOM 1640 O O . LEU A 1 201 ? -6.946 11.653 -20.888 1.00 98.69 201 LEU A O 1
ATOM 1644 N N . LEU A 1 202 ? -8.408 9.949 -21.101 1.00 98.56 202 LEU A N 1
ATOM 1645 C CA . LEU A 1 202 ? -9.612 10.780 -21.199 1.00 98.56 202 LEU A CA 1
ATOM 1646 C C . LEU A 1 202 ? -9.770 11.727 -20.004 1.00 98.56 202 LEU A C 1
ATOM 1648 O O . LEU A 1 202 ? -10.040 12.914 -20.176 1.00 98.56 202 LEU A O 1
ATOM 1652 N N . ILE A 1 203 ? -9.600 11.217 -18.780 1.00 98.44 203 ILE A N 1
ATOM 1653 C CA . ILE A 1 203 ? -9.779 12.047 -17.586 1.00 98.44 203 ILE A CA 1
ATOM 1654 C C . ILE A 1 203 ? -8.640 13.056 -17.423 1.00 98.44 203 ILE A C 1
ATOM 1656 O O . ILE A 1 203 ? -8.880 14.179 -16.985 1.00 98.44 203 ILE A O 1
ATOM 1660 N N . SER A 1 204 ? -7.409 12.689 -17.794 1.00 98.50 204 SER A N 1
ATOM 1661 C CA . SER A 1 204 ? -6.268 13.602 -17.779 1.00 98.50 204 SER A CA 1
ATOM 1662 C C . SER A 1 204 ? -6.412 14.706 -18.828 1.00 98.50 204 SER A C 1
ATOM 1664 O O . SER A 1 204 ? -6.070 15.847 -18.529 1.00 98.50 204 SER A O 1
ATOM 1666 N N . GLU A 1 205 ? -6.976 14.420 -20.005 1.00 98.31 205 GLU A N 1
ATOM 1667 C CA . GLU A 1 205 ? -7.375 15.444 -20.983 1.00 98.31 205 GLU A CA 1
ATOM 1668 C C . GLU A 1 205 ? -8.442 16.380 -20.403 1.00 98.31 205 GLU A C 1
ATOM 1670 O O . GLU A 1 205 ? -8.285 17.600 -20.451 1.00 98.31 205 GLU A O 1
ATOM 1675 N N . GLU A 1 206 ? -9.480 15.830 -19.766 1.00 98.12 206 GLU A N 1
ATOM 1676 C CA . GLU A 1 206 ? -10.566 16.615 -19.170 1.00 98.12 206 GLU A CA 1
ATOM 1677 C C . GLU A 1 206 ? -10.074 17.599 -18.091 1.00 98.12 206 GLU A C 1
ATOM 1679 O O . GLU A 1 206 ? -10.568 18.726 -17.997 1.00 98.12 206 GLU A O 1
ATOM 1684 N N . ILE A 1 207 ? -9.093 17.199 -17.274 1.00 97.81 207 ILE A N 1
ATOM 1685 C CA . ILE A 1 207 ? -8.517 18.051 -16.218 1.00 97.81 207 ILE A CA 1
ATOM 1686 C C . ILE A 1 207 ? -7.242 18.795 -16.644 1.00 97.81 207 ILE A C 1
ATOM 1688 O O . ILE A 1 207 ? -6.634 19.464 -15.806 1.00 97.81 207 ILE A O 1
ATOM 1692 N N . ASN A 1 208 ? -6.842 18.706 -17.917 1.00 97.38 208 ASN A N 1
ATOM 1693 C CA . ASN A 1 208 ? -5.602 19.270 -18.465 1.00 97.38 208 ASN A CA 1
ATOM 1694 C C . ASN A 1 208 ? -4.315 18.820 -17.731 1.00 97.38 208 ASN A C 1
ATOM 1696 O O . ASN A 1 208 ? -3.360 19.589 -17.591 1.00 97.38 208 ASN A O 1
ATOM 1700 N N . ASP A 1 209 ? -4.265 17.572 -17.262 1.00 97.50 209 ASP A N 1
ATOM 1701 C CA . ASP A 1 209 ? -3.078 16.968 -16.652 1.00 97.50 209 ASP A CA 1
ATOM 1702 C C . ASP A 1 209 ? -2.130 16.399 -17.719 1.00 97.50 209 ASP A C 1
ATOM 1704 O O . ASP A 1 209 ? -2.171 15.217 -18.062 1.00 97.50 209 ASP A O 1
ATOM 1708 N N . GLN A 1 210 ? -1.220 17.244 -18.207 1.00 97.75 210 GLN A N 1
ATOM 1709 C CA . GLN A 1 210 ? -0.208 16.859 -19.200 1.00 97.75 210 GLN A CA 1
ATOM 1710 C C . GLN A 1 210 ? 0.673 15.682 -18.743 1.00 97.75 210 GLN A C 1
ATOM 1712 O O . GLN A 1 210 ? 1.062 14.849 -19.562 1.00 97.75 210 GLN A O 1
ATOM 1717 N N . THR A 1 211 ? 0.943 15.552 -17.436 1.00 95.56 211 THR A N 1
ATOM 1718 C CA . THR A 1 211 ? 1.727 14.418 -16.916 1.00 95.56 211 THR A CA 1
ATOM 1719 C C . THR A 1 211 ? 0.953 13.110 -17.066 1.00 95.56 211 THR A C 1
ATOM 1721 O O . THR A 1 211 ? 1.516 12.103 -17.505 1.00 95.56 211 THR A O 1
ATOM 1724 N N . GLY A 1 212 ? -0.336 13.123 -16.722 1.00 97.12 212 GLY A N 1
ATOM 1725 C CA . GLY A 1 212 ? -1.235 11.984 -16.881 1.00 97.12 212 GLY A CA 1
ATOM 1726 C C . GLY A 1 212 ? -1.422 11.572 -18.343 1.00 97.12 212 GLY A C 1
ATOM 1727 O O . GLY A 1 212 ? -1.268 10.391 -18.657 1.00 97.12 212 GLY A O 1
ATOM 1728 N N . ILE A 1 213 ? -1.627 12.538 -19.250 1.00 98.62 213 ILE A N 1
ATOM 1729 C CA . ILE A 1 213 ? -1.752 12.299 -20.702 1.00 98.62 213 ILE A CA 1
ATOM 1730 C C . ILE A 1 213 ? -0.481 11.627 -21.243 1.00 98.62 213 ILE A C 1
ATOM 1732 O O . ILE A 1 213 ? -0.542 10.545 -21.832 1.00 98.62 213 ILE A O 1
ATOM 1736 N N . GLY A 1 214 ? 0.692 12.223 -20.994 1.00 98.00 214 GLY A N 1
ATOM 1737 C CA . GLY A 1 214 ? 1.973 11.687 -21.460 1.00 98.00 214 GLY A CA 1
ATOM 1738 C C . GLY A 1 214 ? 2.246 10.272 -20.943 1.00 98.00 214 GLY A C 1
ATOM 1739 O O . GLY A 1 214 ? 2.723 9.413 -21.696 1.00 98.00 214 GLY A O 1
ATOM 1740 N N . LYS A 1 215 ? 1.885 9.993 -19.683 1.00 97.06 215 LYS A N 1
ATOM 1741 C CA . LYS A 1 215 ? 2.013 8.663 -19.073 1.00 97.06 215 LYS A CA 1
ATOM 1742 C C . LYS A 1 215 ? 1.062 7.640 -19.699 1.00 97.06 215 LYS A C 1
ATOM 1744 O O . LYS A 1 215 ? 1.511 6.543 -20.037 1.00 97.06 215 LYS A O 1
ATOM 1749 N N . ALA A 1 216 ? -0.212 7.991 -19.869 1.00 98.38 216 ALA A N 1
ATOM 1750 C CA . ALA A 1 216 ? -1.215 7.123 -20.475 1.00 98.38 216 ALA A CA 1
ATOM 1751 C C . ALA A 1 216 ? -0.817 6.721 -21.898 1.00 98.38 216 ALA A C 1
ATOM 1753 O O . ALA A 1 216 ? -0.755 5.531 -22.199 1.00 98.38 216 ALA A O 1
ATOM 1754 N N . LEU A 1 217 ? -0.439 7.694 -22.734 1.00 98.69 217 LEU A N 1
ATOM 1755 C CA . LEU A 1 217 ? 0.008 7.454 -24.108 1.00 98.69 217 LEU A CA 1
ATOM 1756 C C . LEU A 1 217 ? 1.213 6.507 -24.158 1.00 98.69 217 LEU A C 1
ATOM 1758 O O . LEU A 1 217 ? 1.221 5.562 -24.941 1.00 98.69 217 LEU A O 1
ATOM 1762 N N . ASN A 1 218 ? 2.216 6.699 -23.294 1.00 98.19 218 ASN A N 1
ATOM 1763 C CA . ASN A 1 218 ? 3.368 5.796 -23.249 1.00 98.19 218 ASN A CA 1
ATOM 1764 C C . ASN A 1 218 ? 2.962 4.353 -22.907 1.00 98.19 218 ASN A C 1
ATOM 1766 O O . ASN A 1 218 ? 3.428 3.414 -23.548 1.00 98.19 218 ASN A O 1
ATOM 1770 N N . ASN A 1 219 ? 2.101 4.163 -21.909 1.00 98.06 219 ASN A N 1
ATOM 1771 C CA . ASN A 1 219 ? 1.696 2.821 -21.488 1.00 98.06 219 ASN A CA 1
ATOM 1772 C C . ASN A 1 219 ? 0.762 2.153 -22.507 1.00 98.06 219 ASN A C 1
ATOM 1774 O O . ASN A 1 219 ? 0.889 0.956 -22.756 1.00 98.06 219 ASN A O 1
ATOM 1778 N N . ILE A 1 220 ? -0.112 2.922 -23.163 1.00 98.56 220 ILE A N 1
ATOM 1779 C CA . ILE A 1 220 ? -0.902 2.444 -24.304 1.00 98.56 220 ILE A CA 1
ATOM 1780 C C . ILE A 1 220 ? 0.032 2.001 -25.437 1.00 98.56 220 ILE A C 1
ATOM 1782 O O . ILE A 1 220 ? -0.135 0.904 -25.964 1.00 98.56 220 ILE A O 1
ATOM 1786 N N . GLY A 1 221 ? 1.069 2.783 -25.755 1.00 98.06 221 GLY A N 1
ATOM 1787 C CA . GLY A 1 221 ? 2.081 2.394 -26.739 1.00 98.06 221 GLY A CA 1
ATOM 1788 C C . GLY A 1 221 ? 2.784 1.078 -26.384 1.00 98.06 221 GLY A C 1
ATOM 1789 O O . GLY A 1 221 ? 2.996 0.231 -27.251 1.00 98.06 221 GLY A O 1
ATOM 1790 N N . GLU A 1 222 ? 3.083 0.845 -25.101 1.00 96.81 222 GLU A N 1
ATOM 1791 C CA . GLU A 1 222 ? 3.630 -0.438 -24.640 1.00 96.81 222 GLU A CA 1
ATOM 1792 C C . GLU A 1 222 ? 2.661 -1.603 -24.851 1.00 96.81 222 GLU A C 1
ATOM 1794 O O . GLU A 1 222 ? 3.077 -2.682 -25.283 1.00 96.81 222 GLU A O 1
ATOM 1799 N N . ILE A 1 223 ? 1.370 -1.386 -24.610 1.00 97.56 223 ILE A N 1
ATOM 1800 C CA . ILE A 1 223 ? 0.336 -2.391 -24.852 1.00 97.56 223 ILE A CA 1
ATOM 1801 C C . ILE A 1 223 ? 0.217 -2.711 -26.345 1.00 97.56 223 ILE A C 1
ATOM 1803 O O . ILE A 1 223 ? 0.197 -3.889 -26.704 1.00 97.56 223 ILE A O 1
ATOM 1807 N N . GLU A 1 224 ? 0.211 -1.703 -27.218 1.00 97.88 224 GLU A N 1
ATOM 1808 C CA . GLU A 1 224 ? 0.168 -1.907 -28.672 1.00 97.88 224 GLU A CA 1
ATOM 1809 C C . GLU A 1 224 ? 1.405 -2.667 -29.174 1.00 97.88 224 GLU A C 1
ATOM 1811 O O . GLU A 1 224 ? 1.280 -3.630 -29.936 1.00 97.88 224 GLU A O 1
ATOM 1816 N N . ARG A 1 225 ? 2.597 -2.364 -28.639 1.00 96.81 225 ARG A N 1
ATOM 1817 C CA . ARG A 1 225 ? 3.814 -3.151 -28.904 1.00 96.81 225 ARG A CA 1
ATOM 1818 C C . ARG A 1 225 ? 3.637 -4.614 -28.495 1.00 96.81 225 ARG A C 1
ATOM 1820 O O . ARG A 1 225 ? 4.036 -5.510 -29.235 1.00 96.81 225 ARG A O 1
ATOM 1827 N N . TYR A 1 226 ? 3.043 -4.881 -27.332 1.00 94.12 226 TYR A N 1
ATOM 1828 C CA . TYR A 1 226 ? 2.752 -6.246 -26.883 1.00 94.12 226 TYR A CA 1
ATOM 1829 C C . TYR A 1 226 ? 1.659 -6.957 -27.690 1.00 94.12 226 TYR A C 1
ATOM 1831 O O . TYR A 1 226 ? 1.573 -8.187 -27.599 1.00 94.12 226 TYR A O 1
ATOM 1839 N N . ARG A 1 227 ? 0.809 -6.211 -28.403 1.00 94.62 227 ARG A N 1
ATOM 1840 C CA . ARG A 1 227 ? -0.177 -6.723 -29.368 1.00 94.62 227 ARG A CA 1
ATOM 1841 C C . ARG A 1 227 ? 0.432 -6.946 -30.759 1.00 94.62 227 ARG A C 1
ATOM 1843 O O . ARG A 1 227 ? -0.189 -7.605 -31.582 1.00 94.62 227 ARG A O 1
ATOM 1850 N N . GLY A 1 228 ? 1.646 -6.447 -31.000 1.00 94.94 228 GLY A N 1
ATOM 1851 C CA . GLY A 1 228 ? 2.346 -6.539 -32.284 1.00 94.94 228 GLY A CA 1
ATOM 1852 C C . GLY A 1 228 ? 2.027 -5.399 -33.254 1.00 94.94 228 GLY A C 1
ATOM 1853 O O . GLY A 1 228 ? 2.579 -5.373 -34.351 1.00 94.94 228 GLY A O 1
ATOM 1854 N N . ASP A 1 229 ? 1.191 -4.431 -32.861 1.00 97.44 229 ASP A N 1
ATOM 1855 C CA . ASP A 1 229 ? 0.923 -3.228 -33.654 1.00 97.44 229 ASP A CA 1
ATOM 1856 C C . ASP A 1 229 ? 2.005 -2.173 -33.378 1.00 97.44 229 ASP A C 1
ATOM 1858 O O . ASP A 1 229 ? 1.834 -1.205 -32.632 1.00 97.44 229 ASP A O 1
ATOM 1862 N N . TYR A 1 230 ? 3.187 -2.413 -33.947 1.00 97.50 230 TYR A N 1
ATOM 1863 C CA . TYR A 1 230 ? 4.359 -1.570 -33.720 1.00 97.50 230 TYR A CA 1
ATOM 1864 C C . TYR A 1 230 ? 4.173 -0.142 -34.239 1.00 97.50 230 TYR A C 1
ATOM 1866 O O . TYR A 1 230 ? 4.714 0.790 -33.646 1.00 97.50 230 TYR A O 1
ATOM 1874 N N . GLN A 1 231 ? 3.396 0.049 -35.310 1.00 97.88 231 GLN A N 1
ATOM 1875 C CA . GLN A 1 231 ? 3.152 1.381 -35.857 1.00 97.88 231 GLN A CA 1
ATOM 1876 C C . GLN A 1 231 ? 2.342 2.228 -34.873 1.00 97.88 231 GLN A C 1
ATOM 1878 O O . GLN A 1 231 ? 2.777 3.328 -34.530 1.00 97.88 231 GLN A O 1
ATOM 1883 N N . LYS A 1 232 ? 1.239 1.690 -34.331 1.00 97.69 232 LYS A N 1
ATOM 1884 C CA . LYS A 1 232 ? 0.489 2.388 -33.278 1.00 97.69 232 LYS A CA 1
ATOM 1885 C C . LYS A 1 232 ? 1.339 2.640 -32.043 1.00 97.69 232 LYS A C 1
ATOM 1887 O O . LYS A 1 232 ? 1.262 3.724 -31.467 1.00 97.69 232 LYS A O 1
ATOM 1892 N N . ALA A 1 233 ? 2.174 1.677 -31.648 1.00 98.25 233 ALA A N 1
ATOM 1893 C CA . ALA A 1 233 ? 3.094 1.867 -30.531 1.00 98.25 233 ALA A CA 1
ATOM 1894 C C . ALA A 1 233 ? 3.990 3.099 -30.744 1.00 98.25 233 ALA A C 1
ATOM 1896 O O . ALA A 1 233 ? 4.057 3.968 -29.873 1.00 98.25 233 ALA A O 1
ATOM 1897 N N . PHE A 1 234 ? 4.620 3.224 -31.918 1.00 98.44 234 PHE A N 1
ATOM 1898 C CA . PHE A 1 234 ? 5.442 4.388 -32.256 1.00 98.44 234 PHE A CA 1
ATOM 1899 C C . PHE A 1 234 ? 4.649 5.697 -32.279 1.00 98.44 234 PHE A C 1
ATOM 1901 O O . PHE A 1 234 ? 5.150 6.704 -31.775 1.00 98.44 234 PHE A O 1
ATOM 1908 N N . ASP A 1 235 ? 3.425 5.695 -32.807 1.00 98.44 235 ASP A N 1
ATOM 1909 C CA . ASP A 1 235 ? 2.578 6.891 -32.846 1.00 98.44 235 ASP A CA 1
ATOM 1910 C C . ASP A 1 235 ? 2.244 7.385 -31.430 1.00 98.44 235 ASP A C 1
ATOM 1912 O O . ASP A 1 235 ? 2.389 8.576 -31.136 1.00 98.44 235 ASP A O 1
ATOM 1916 N N . TYR A 1 236 ? 1.887 6.474 -30.521 1.00 98.62 236 TYR A N 1
ATOM 1917 C CA . TYR A 1 236 ? 1.644 6.795 -29.115 1.00 98.62 236 TYR A CA 1
ATOM 1918 C C . TYR A 1 236 ? 2.913 7.251 -28.383 1.00 98.62 236 TYR A C 1
ATOM 1920 O O . TYR A 1 236 ? 2.886 8.250 -27.657 1.00 98.62 236 TYR A O 1
ATOM 1928 N N . TYR A 1 237 ? 4.054 6.586 -28.602 1.00 98.50 237 TYR A N 1
ATOM 1929 C CA . TYR A 1 237 ? 5.330 7.016 -28.022 1.00 98.50 237 TYR A CA 1
ATOM 1930 C C . TYR A 1 237 ? 5.756 8.398 -28.513 1.00 98.50 237 TYR A C 1
ATOM 1932 O O . TYR A 1 237 ? 6.284 9.183 -27.728 1.00 98.50 237 TYR A O 1
ATOM 1940 N N . LYS A 1 238 ? 5.510 8.727 -29.785 1.00 98.25 238 LYS A N 1
ATOM 1941 C CA . LYS A 1 238 ? 5.818 10.042 -30.357 1.00 98.25 238 LYS A CA 1
ATOM 1942 C C . LYS A 1 238 ? 4.967 11.145 -29.730 1.00 98.25 238 LYS A C 1
ATOM 1944 O O . LYS A 1 238 ? 5.509 12.201 -29.410 1.00 98.25 238 LYS A O 1
ATOM 1949 N N . GLN A 1 239 ? 3.671 10.899 -29.528 1.00 98.44 239 GLN A N 1
ATOM 1950 C CA . GLN A 1 239 ? 2.781 11.840 -28.840 1.00 98.44 239 GLN A CA 1
ATOM 1951 C C . GLN A 1 239 ? 3.211 12.044 -27.380 1.00 98.44 239 GLN A C 1
ATOM 1953 O O . GLN A 1 239 ? 3.399 13.176 -26.944 1.00 98.44 239 GLN A O 1
ATOM 1958 N N . SER A 1 240 ? 3.478 10.953 -26.656 1.00 98.44 240 SER A N 1
ATOM 1959 C CA . SER A 1 240 ? 3.999 11.002 -25.284 1.00 98.44 240 SER A CA 1
ATOM 1960 C C . SER A 1 240 ? 5.319 11.783 -25.187 1.00 98.44 240 SER A C 1
ATOM 1962 O O . SER A 1 240 ? 5.478 12.649 -24.327 1.00 98.44 240 SER A O 1
ATOM 1964 N N . LEU A 1 241 ? 6.252 11.535 -26.111 1.00 98.00 241 LEU A N 1
ATOM 1965 C CA . LEU A 1 241 ? 7.536 12.229 -26.168 1.00 98.00 241 LEU A CA 1
ATOM 1966 C C . LEU A 1 241 ? 7.380 13.731 -26.432 1.00 98.00 241 LEU A C 1
ATOM 1968 O O . LEU A 1 241 ? 8.150 14.516 -25.880 1.00 98.00 241 LEU A O 1
ATOM 1972 N N . ALA A 1 242 ? 6.429 14.134 -27.281 1.00 98.19 242 ALA A N 1
ATOM 1973 C CA . ALA A 1 242 ? 6.158 15.545 -27.548 1.00 98.19 242 ALA A CA 1
ATOM 1974 C C . ALA A 1 242 ? 5.725 16.270 -26.265 1.00 98.19 242 ALA A C 1
ATOM 1976 O O . ALA A 1 242 ? 6.331 17.279 -25.912 1.00 98.19 242 ALA A O 1
ATOM 1977 N N . ILE A 1 243 ? 4.794 15.681 -25.510 1.00 97.94 243 ILE A N 1
ATOM 1978 C CA . ILE A 1 243 ? 4.329 16.221 -24.225 1.00 97.94 243 ILE A CA 1
ATOM 1979 C C . ILE A 1 243 ? 5.480 16.308 -23.218 1.00 97.94 243 ILE A C 1
ATOM 1981 O O . ILE A 1 243 ? 5.739 17.365 -22.647 1.00 97.94 243 ILE A O 1
ATOM 1985 N N . HIS A 1 244 ? 6.238 15.224 -23.022 1.00 97.00 244 HIS A N 1
ATOM 1986 C CA . HIS A 1 244 ? 7.356 15.241 -22.073 1.00 97.00 244 HIS A CA 1
ATOM 1987 C C . HIS A 1 244 ? 8.455 16.236 -22.471 1.00 97.00 244 HIS A C 1
ATOM 1989 O O . HIS A 1 244 ? 9.110 16.806 -21.599 1.00 97.00 244 HIS A O 1
ATOM 1995 N N . ARG A 1 245 ? 8.643 16.485 -23.773 1.00 96.62 245 ARG A N 1
ATOM 1996 C CA . ARG A 1 245 ? 9.556 17.519 -24.270 1.00 96.62 245 ARG A CA 1
ATOM 1997 C C . ARG A 1 245 ? 9.054 18.923 -23.940 1.00 96.62 245 ARG A C 1
ATOM 1999 O O . ARG A 1 245 ? 9.852 19.729 -23.478 1.00 96.62 245 ARG A O 1
ATOM 2006 N N . GLU A 1 246 ? 7.771 19.209 -24.137 1.00 97.06 246 GLU A N 1
ATOM 2007 C CA . GLU A 1 246 ? 7.167 20.497 -23.758 1.00 97.06 246 GLU A CA 1
ATOM 2008 C C . GLU A 1 246 ? 7.279 20.756 -22.250 1.00 97.06 246 GLU A C 1
ATOM 2010 O O . GLU A 1 246 ? 7.571 21.871 -21.820 1.00 97.06 246 GLU A O 1
ATOM 2015 N N . MET A 1 247 ? 7.148 19.701 -21.444 1.00 96.44 247 MET A N 1
ATOM 2016 C CA . MET A 1 247 ? 7.315 19.749 -19.990 1.00 96.44 247 MET A CA 1
ATOM 2017 C C . MET A 1 247 ? 8.778 19.778 -19.520 1.00 96.44 247 MET A C 1
ATOM 2019 O O . MET A 1 247 ? 9.029 19.943 -18.327 1.00 96.44 247 MET A O 1
ATOM 2023 N N . ASN A 1 248 ? 9.748 19.606 -20.424 1.00 95.94 248 ASN A N 1
ATOM 2024 C CA . ASN A 1 248 ? 11.163 19.391 -20.104 1.00 95.94 248 ASN A CA 1
ATOM 2025 C C . ASN A 1 248 ? 11.416 18.215 -19.131 1.00 95.94 248 ASN A C 1
ATOM 2027 O O . ASN A 1 248 ? 12.388 18.225 -18.372 1.00 95.94 248 ASN A O 1
ATOM 2031 N N . ASP A 1 249 ? 10.576 17.174 -19.159 1.00 95.62 249 ASP A N 1
ATOM 2032 C CA . ASP A 1 249 ? 10.759 15.972 -18.340 1.00 95.62 249 ASP A CA 1
ATOM 2033 C C . ASP A 1 249 ? 11.750 15.005 -19.008 1.00 95.62 249 ASP A C 1
ATOM 2035 O O . ASP A 1 249 ? 11.396 14.031 -19.679 1.00 95.62 249 ASP A O 1
ATOM 2039 N N . ILE A 1 250 ? 13.038 15.288 -18.803 1.00 96.31 250 ILE A N 1
ATOM 2040 C CA . ILE A 1 250 ? 14.162 14.528 -19.366 1.00 96.31 250 ILE A CA 1
ATOM 2041 C C . ILE A 1 250 ? 14.082 13.038 -18.999 1.00 96.31 250 ILE A C 1
ATOM 2043 O O . ILE A 1 250 ? 14.426 12.176 -19.812 1.00 96.31 250 ILE A O 1
ATOM 2047 N N . ARG A 1 251 ? 13.614 12.718 -17.786 1.00 95.94 251 ARG A N 1
ATOM 2048 C CA . ARG A 1 251 ? 13.509 11.335 -17.311 1.00 95.94 251 ARG A CA 1
ATOM 2049 C C . ARG A 1 251 ? 12.448 10.577 -18.100 1.00 95.94 251 ARG A C 1
ATOM 2051 O O . ARG A 1 251 ? 12.684 9.449 -18.524 1.00 95.94 251 ARG A O 1
ATOM 2058 N N . LYS A 1 252 ? 11.289 11.191 -18.330 1.00 95.88 252 LYS A N 1
ATOM 2059 C CA . LYS A 1 252 ? 10.221 10.574 -19.122 1.00 95.88 252 LYS A CA 1
ATOM 2060 C C . LYS A 1 252 ? 10.576 10.464 -20.603 1.00 95.88 252 LYS A C 1
ATOM 2062 O O . LYS A 1 252 ? 10.283 9.439 -21.213 1.00 95.88 252 LYS A O 1
ATOM 2067 N N . MET A 1 253 ? 11.305 11.437 -21.151 1.00 97.31 253 MET A N 1
ATOM 2068 C CA . MET A 1 253 ? 11.868 11.336 -22.503 1.00 97.31 253 MET A CA 1
ATOM 2069 C C . MET A 1 253 ? 12.819 10.133 -22.642 1.00 97.31 253 MET A C 1
ATOM 2071 O O . MET A 1 253 ? 12.785 9.442 -23.661 1.00 97.31 253 MET A O 1
ATOM 2075 N N . ALA A 1 254 ? 13.632 9.842 -21.618 1.00 97.62 254 ALA A N 1
ATOM 2076 C CA . ALA A 1 254 ? 14.497 8.660 -21.593 1.00 97.62 254 ALA A CA 1
ATOM 2077 C C . ALA A 1 254 ? 13.696 7.349 -21.665 1.00 97.62 254 ALA A C 1
ATOM 2079 O O . ALA A 1 254 ? 14.066 6.453 -22.427 1.00 97.62 254 ALA A O 1
ATOM 2080 N N . ILE A 1 255 ? 12.581 7.272 -20.927 1.00 96.75 255 ILE A N 1
ATOM 2081 C CA . ILE A 1 255 ? 11.655 6.128 -20.938 1.00 96.75 255 ILE A CA 1
ATOM 2082 C C . ILE A 1 255 ? 11.020 5.957 -22.324 1.00 96.75 255 ILE A C 1
ATOM 2084 O O . ILE A 1 255 ? 10.959 4.838 -22.829 1.00 96.75 255 ILE A O 1
ATOM 2088 N N . ASN A 1 256 ? 10.597 7.044 -22.983 1.00 97.56 256 ASN A N 1
ATOM 2089 C CA . ASN A 1 256 ? 10.075 6.952 -24.351 1.00 97.56 256 ASN A CA 1
ATOM 2090 C C . ASN A 1 256 ? 11.125 6.368 -25.313 1.00 97.56 256 ASN A C 1
ATOM 2092 O O . ASN A 1 256 ? 10.808 5.465 -26.083 1.00 97.56 256 ASN A O 1
ATOM 2096 N N . MET A 1 257 ? 12.378 6.836 -25.246 1.00 98.19 257 MET A N 1
ATOM 2097 C CA . MET A 1 257 ? 13.464 6.301 -26.081 1.00 98.19 257 MET A CA 1
ATOM 2098 C C . MET A 1 257 ? 13.769 4.834 -25.767 1.00 98.19 257 MET A C 1
ATOM 2100 O O . MET A 1 257 ? 13.979 4.045 -26.684 1.00 98.19 257 MET A O 1
ATOM 2104 N N . GLU A 1 258 ? 13.752 4.448 -24.490 1.00 97.88 258 GLU A N 1
ATOM 2105 C CA . GLU A 1 258 ? 13.912 3.052 -24.071 1.00 97.88 258 GLU A CA 1
ATOM 2106 C C . GLU A 1 258 ? 12.827 2.169 -24.693 1.00 97.88 258 GLU A C 1
ATOM 2108 O O . GLU A 1 258 ? 13.141 1.166 -25.330 1.00 97.88 258 GLU A O 1
ATOM 2113 N N . ASN A 1 259 ? 11.562 2.579 -24.587 1.00 98.00 259 ASN A N 1
ATOM 2114 C CA . ASN A 1 259 ? 10.418 1.849 -25.124 1.00 98.00 259 ASN A CA 1
ATOM 2115 C C . ASN A 1 259 ? 10.450 1.729 -26.654 1.00 98.00 259 ASN A C 1
ATOM 2117 O O . ASN A 1 259 ? 10.174 0.658 -27.201 1.00 98.00 259 ASN A O 1
ATOM 2121 N N . ILE A 1 260 ? 10.861 2.787 -27.356 1.00 98.38 260 ILE A N 1
ATOM 2122 C CA . ILE A 1 260 ? 11.100 2.747 -28.805 1.00 98.38 260 ILE A CA 1
ATOM 2123 C C . ILE A 1 260 ? 12.227 1.753 -29.131 1.00 98.38 260 ILE A C 1
ATOM 2125 O O . ILE A 1 260 ? 12.071 0.919 -30.024 1.00 98.38 260 ILE A O 1
ATOM 2129 N N . GLY A 1 261 ? 13.328 1.766 -28.374 1.00 98.12 261 GLY A N 1
ATOM 2130 C CA . GLY A 1 261 ? 14.424 0.805 -28.528 1.00 98.12 261 GLY A CA 1
ATOM 2131 C C . GLY A 1 261 ? 13.983 -0.644 -28.302 1.00 98.12 261 GLY A C 1
ATOM 2132 O O . GLY A 1 261 ? 14.297 -1.521 -29.108 1.00 98.12 261 GLY A O 1
ATOM 2133 N N . VAL A 1 262 ? 13.177 -0.897 -27.265 1.00 98.19 262 VAL A N 1
ATOM 2134 C CA . VAL A 1 262 ? 12.574 -2.216 -27.008 1.00 98.19 262 VAL A CA 1
ATOM 2135 C C . VAL A 1 262 ? 11.674 -2.639 -28.167 1.00 98.19 262 VAL A C 1
ATOM 2137 O O . VAL A 1 262 ? 11.702 -3.804 -28.558 1.00 98.19 262 VAL A O 1
ATOM 2140 N N . THR A 1 263 ? 10.922 -1.707 -28.756 1.00 98.25 263 THR A N 1
ATOM 2141 C CA . THR A 1 263 ? 10.071 -1.970 -29.927 1.00 98.25 263 THR A CA 1
ATOM 2142 C C . THR A 1 263 ? 10.903 -2.456 -31.110 1.00 98.25 263 THR A C 1
ATOM 2144 O O . THR A 1 263 ? 10.655 -3.551 -31.618 1.00 98.25 263 THR A O 1
ATOM 2147 N N . TYR A 1 264 ? 11.961 -1.731 -31.480 1.00 98.50 264 TYR A N 1
ATOM 2148 C CA . TYR A 1 264 ? 12.873 -2.164 -32.543 1.00 98.50 264 TYR A CA 1
ATOM 2149 C C . TYR A 1 264 ? 13.554 -3.502 -32.233 1.00 98.50 264 TYR A C 1
ATOM 2151 O O . TYR A 1 264 ? 13.647 -4.365 -33.106 1.00 98.50 264 TYR A O 1
ATOM 2159 N N . TYR A 1 265 ? 13.953 -3.735 -30.980 1.00 98.00 265 TYR A N 1
ATOM 2160 C CA . TYR A 1 265 ? 14.533 -5.014 -30.568 1.00 98.00 265 TYR A CA 1
ATOM 2161 C C . TYR A 1 265 ? 13.553 -6.183 -30.772 1.00 98.00 265 TYR A C 1
ATOM 2163 O O . TYR A 1 265 ? 13.958 -7.255 -31.240 1.00 98.00 265 TYR A O 1
ATOM 2171 N N . THR A 1 266 ? 12.266 -5.978 -30.450 1.00 96.94 266 THR A N 1
ATOM 2172 C CA . THR A 1 266 ? 11.203 -6.972 -30.677 1.00 96.94 266 THR A CA 1
ATOM 2173 C C . THR A 1 266 ? 10.873 -7.183 -32.152 1.00 96.94 266 THR A C 1
ATOM 2175 O O . THR A 1 266 ? 10.520 -8.296 -32.518 1.00 96.94 266 THR A O 1
ATOM 2178 N N . MET A 1 267 ? 11.066 -6.166 -32.994 1.00 97.19 267 MET A N 1
ATOM 2179 C CA . MET A 1 267 ? 10.928 -6.243 -34.455 1.00 97.19 267 MET A CA 1
ATOM 2180 C C . MET A 1 267 ? 12.135 -6.884 -35.158 1.00 97.19 267 MET A C 1
ATOM 2182 O O . MET A 1 267 ? 12.225 -6.828 -36.379 1.00 97.19 267 MET A O 1
ATOM 2186 N N . ASP A 1 268 ? 13.085 -7.440 -34.405 1.00 96.50 268 ASP A N 1
ATOM 2187 C CA . ASP A 1 268 ? 14.330 -7.995 -34.947 1.00 96.50 268 ASP A CA 1
ATOM 2188 C C . ASP A 1 268 ? 15.234 -6.963 -35.645 1.00 96.50 268 ASP A C 1
ATOM 2190 O O . ASP A 1 268 ? 16.006 -7.287 -36.539 1.00 96.50 268 ASP A O 1
ATOM 2194 N N . ARG A 1 269 ? 15.184 -5.705 -35.185 1.00 97.94 269 ARG A N 1
ATOM 2195 C CA . ARG A 1 269 ? 16.010 -4.589 -35.675 1.00 97.94 269 ARG A CA 1
ATOM 2196 C C . ARG A 1 269 ? 16.976 -4.087 -34.589 1.00 97.94 269 ARG A C 1
ATOM 2198 O O . ARG A 1 269 ? 16.784 -3.004 -34.031 1.00 97.94 269 ARG A O 1
ATOM 2205 N N . PRO A 1 270 ? 17.998 -4.881 -34.219 1.00 97.00 270 PRO A N 1
ATOM 2206 C CA . PRO A 1 270 ? 18.872 -4.568 -33.089 1.00 97.00 270 PRO A CA 1
ATOM 2207 C C . PRO A 1 270 ? 19.790 -3.353 -33.308 1.00 97.00 270 PRO A C 1
ATOM 2209 O O . PRO A 1 270 ? 20.172 -2.711 -32.330 1.00 97.00 270 PRO A O 1
ATOM 2212 N N . ASP A 1 271 ? 20.137 -2.995 -34.546 1.00 97.19 271 ASP A N 1
ATOM 2213 C CA . ASP A 1 271 ? 20.930 -1.784 -34.814 1.00 97.19 271 ASP A CA 1
ATOM 2214 C C . ASP A 1 271 ? 20.130 -0.504 -34.521 1.00 97.19 271 ASP A C 1
ATOM 2216 O O . ASP A 1 271 ? 20.615 0.410 -33.844 1.00 97.19 271 ASP A O 1
ATOM 2220 N N . ASP A 1 272 ? 18.858 -0.470 -34.929 1.00 97.69 272 ASP A N 1
ATOM 2221 C CA . ASP A 1 272 ? 17.947 0.628 -34.595 1.00 97.69 272 ASP A CA 1
ATOM 2222 C C . ASP A 1 272 ? 17.708 0.691 -33.084 1.00 97.69 272 ASP A C 1
ATOM 2224 O O . ASP A 1 272 ? 17.810 1.754 -32.470 1.00 97.69 272 ASP A O 1
ATOM 2228 N N . ALA A 1 273 ? 17.476 -0.463 -32.452 1.00 98.31 273 ALA A N 1
ATOM 2229 C CA . ALA A 1 273 ? 17.294 -0.553 -31.009 1.00 98.31 273 ALA A CA 1
ATOM 2230 C C . ALA A 1 273 ? 18.486 0.028 -30.235 1.00 98.31 273 ALA A C 1
ATOM 2232 O O . ALA A 1 273 ? 18.291 0.800 -29.293 1.00 98.31 273 ALA A O 1
ATOM 2233 N N . LEU A 1 274 ? 19.720 -0.285 -30.654 1.00 97.94 274 LEU A N 1
ATOM 2234 C CA . LEU A 1 274 ? 20.932 0.251 -30.034 1.00 97.94 274 LEU A CA 1
ATOM 2235 C C . LEU A 1 274 ? 20.976 1.780 -30.083 1.00 97.94 274 LEU A C 1
ATOM 2237 O O . LEU A 1 274 ? 21.317 2.401 -29.076 1.00 97.94 274 LEU A O 1
ATOM 2241 N N . THR A 1 275 ? 20.600 2.379 -31.215 1.00 98.12 275 THR A N 1
ATOM 2242 C CA . THR A 1 275 ? 20.545 3.839 -31.382 1.00 98.12 275 THR A CA 1
ATOM 2243 C C . THR A 1 275 ? 19.631 4.484 -30.339 1.00 98.12 275 THR A C 1
ATOM 2245 O O . THR A 1 275 ? 20.020 5.439 -29.662 1.00 98.12 275 THR A O 1
ATOM 2248 N N . TYR A 1 276 ? 18.431 3.936 -30.146 1.00 98.44 276 TYR A N 1
ATOM 2249 C CA . TYR A 1 276 ? 17.475 4.467 -29.173 1.00 98.44 276 TYR A CA 1
ATOM 2250 C C . TYR A 1 276 ? 17.871 4.170 -27.721 1.00 98.44 276 TYR A C 1
ATOM 2252 O O . TYR A 1 276 ? 17.711 5.034 -26.856 1.00 98.44 276 TYR A O 1
ATOM 2260 N N . TYR A 1 277 ? 18.484 3.017 -27.440 1.00 98.56 277 TYR A N 1
ATOM 2261 C CA . TYR A 1 277 ? 19.059 2.745 -26.121 1.00 98.56 277 TYR A CA 1
ATOM 2262 C C . TYR A 1 277 ? 20.196 3.712 -25.770 1.00 98.56 277 TYR A C 1
ATOM 2264 O O . TYR A 1 277 ? 20.281 4.163 -24.631 1.00 98.56 277 TYR A O 1
ATOM 2272 N N . GLN A 1 278 ? 21.044 4.092 -26.731 1.00 98.31 278 GLN A N 1
ATOM 2273 C CA . GLN A 1 278 ? 22.088 5.098 -26.509 1.00 98.31 278 GLN A CA 1
ATOM 2274 C C . GLN A 1 278 ? 21.497 6.477 -26.193 1.00 98.31 278 GLN A C 1
ATOM 2276 O O . GLN A 1 278 ? 21.972 7.142 -25.272 1.00 98.31 278 GLN A O 1
ATOM 2281 N N . GLN A 1 279 ? 20.445 6.894 -26.904 1.00 98.00 279 GLN A N 1
ATOM 2282 C CA . GLN A 1 279 ? 19.735 8.143 -26.600 1.00 98.00 279 GLN A CA 1
ATOM 2283 C C . GLN A 1 279 ? 19.094 8.102 -25.206 1.00 98.00 279 GLN A C 1
ATOM 2285 O O . GLN A 1 279 ? 19.241 9.046 -24.429 1.00 98.00 279 GLN A O 1
ATOM 2290 N N . SER A 1 280 ? 18.440 6.991 -24.857 1.00 98.19 280 SER A N 1
ATOM 2291 C CA . SER A 1 280 ? 17.865 6.775 -23.525 1.00 98.19 280 SER A CA 1
ATOM 2292 C C . SER A 1 280 ? 18.931 6.863 -22.424 1.00 98.19 280 SER A C 1
ATOM 2294 O O . SER A 1 280 ? 18.767 7.612 -21.461 1.00 98.19 280 SER A O 1
ATOM 2296 N N . LEU A 1 281 ? 20.080 6.201 -22.612 1.00 98.38 281 LEU A N 1
ATOM 2297 C CA . LEU A 1 281 ? 21.210 6.258 -21.684 1.00 98.38 281 LEU A CA 1
ATOM 2298 C C . LEU A 1 281 ? 21.710 7.695 -21.469 1.00 98.38 281 LEU A C 1
ATOM 2300 O O . LEU A 1 281 ? 21.949 8.089 -20.329 1.00 98.38 281 LEU A O 1
ATOM 2304 N N . GLN A 1 282 ? 21.836 8.491 -22.536 1.00 98.12 282 GLN A N 1
ATOM 2305 C CA . GLN A 1 282 ? 22.242 9.897 -22.430 1.00 98.12 282 GLN A CA 1
ATOM 2306 C C . GLN A 1 282 ? 21.238 10.729 -21.624 1.00 98.12 282 GLN A C 1
ATOM 2308 O O . GLN A 1 282 ? 21.642 11.570 -20.820 1.00 98.12 282 GLN A O 1
ATOM 2313 N N . TYR A 1 283 ? 19.934 10.510 -21.813 1.00 97.81 283 TYR A N 1
ATOM 2314 C CA . TYR A 1 283 ? 18.915 11.211 -21.033 1.00 97.81 283 TYR A CA 1
ATOM 2315 C C . TYR A 1 283 ? 18.919 10.786 -19.561 1.00 97.81 283 TYR A C 1
ATOM 2317 O O . TYR A 1 283 ? 18.900 11.659 -18.695 1.00 97.81 283 TYR A O 1
ATOM 2325 N N . TYR A 1 284 ? 19.039 9.491 -19.250 1.00 98.06 284 TYR A N 1
ATOM 2326 C CA . TYR A 1 284 ? 19.159 9.043 -17.857 1.00 98.06 284 TYR A CA 1
ATOM 2327 C C . TYR A 1 284 ? 20.432 9.567 -17.178 1.00 98.06 284 TYR A C 1
ATOM 2329 O O . TYR A 1 284 ? 20.386 9.938 -16.008 1.00 98.06 284 TYR A O 1
ATOM 2337 N N . GLN A 1 285 ? 21.548 9.687 -17.906 1.00 97.31 285 GLN A N 1
ATOM 2338 C CA . GLN A 1 285 ? 22.764 10.341 -17.406 1.00 97.31 285 GLN A CA 1
ATOM 2339 C C . GLN A 1 285 ? 22.533 11.820 -17.080 1.00 97.31 285 GLN A C 1
ATOM 2341 O O . GLN A 1 285 ? 22.930 12.269 -16.007 1.00 97.31 285 GLN A O 1
ATOM 2346 N N . LYS A 1 286 ? 21.848 12.566 -17.957 1.00 97.19 286 LYS A N 1
ATOM 2347 C CA . LYS A 1 286 ? 21.472 13.969 -17.699 1.00 97.19 286 LYS A CA 1
ATOM 2348 C C . LYS A 1 286 ? 20.525 14.111 -16.506 1.00 97.19 286 LYS A C 1
ATOM 2350 O O . LYS A 1 286 ? 20.635 15.078 -15.764 1.00 97.19 286 LYS A O 1
ATOM 2355 N N . ALA A 1 287 ? 19.625 13.148 -16.314 1.00 96.00 287 ALA A N 1
ATOM 2356 C CA . ALA A 1 287 ? 18.707 13.098 -15.178 1.00 96.00 287 ALA A CA 1
ATOM 2357 C C . ALA A 1 287 ? 19.347 12.549 -13.885 1.00 96.00 287 ALA A C 1
ATOM 2359 O O . ALA A 1 287 ? 18.682 12.516 -12.853 1.00 96.00 287 ALA A O 1
ATOM 2360 N N . ASN A 1 288 ? 20.611 12.105 -13.933 1.00 95.00 288 ASN A N 1
ATOM 2361 C CA . ASN A 1 288 ? 21.302 11.403 -12.847 1.00 95.00 288 ASN A CA 1
ATOM 2362 C C . ASN A 1 288 ? 20.525 10.180 -12.300 1.00 95.00 288 ASN A C 1
ATOM 2364 O O . ASN A 1 288 ? 20.570 9.875 -11.108 1.00 95.00 288 ASN A O 1
ATOM 2368 N N . ASP A 1 289 ? 19.811 9.463 -13.172 1.00 94.94 289 ASP A N 1
ATOM 2369 C CA . ASP A 1 289 ? 18.998 8.297 -12.812 1.00 94.94 289 ASP A CA 1
ATOM 2370 C C . ASP A 1 289 ? 19.834 7.009 -12.889 1.00 94.94 289 ASP A C 1
ATOM 2372 O O . ASP A 1 289 ? 19.869 6.315 -13.907 1.00 94.94 289 ASP A O 1
ATOM 2376 N N . GLN A 1 290 ? 20.557 6.711 -11.808 1.00 95.06 290 GLN A N 1
ATOM 2377 C CA . GLN A 1 290 ? 21.486 5.576 -11.747 1.00 95.06 290 GLN A CA 1
ATOM 2378 C C . GLN A 1 290 ? 20.783 4.224 -11.924 1.00 95.06 290 GLN A C 1
ATOM 2380 O O . GLN A 1 290 ? 21.323 3.333 -12.581 1.00 95.06 290 GLN A O 1
ATOM 2385 N N . GLU A 1 291 ? 19.562 4.081 -11.406 1.00 94.00 291 GLU A N 1
ATOM 2386 C CA . GLU A 1 291 ? 18.784 2.848 -11.533 1.00 94.00 291 GLU A CA 1
ATOM 2387 C C . GLU A 1 291 ? 18.480 2.538 -13.002 1.00 94.00 291 GLU A C 1
ATOM 2389 O O . GLU A 1 291 ? 18.773 1.442 -13.495 1.00 94.00 291 GLU A O 1
ATOM 2394 N N . ASN A 1 292 ? 17.948 3.518 -13.732 1.00 96.44 292 ASN A N 1
ATOM 2395 C CA . ASN A 1 292 ? 17.596 3.311 -15.131 1.00 96.44 292 ASN A CA 1
ATOM 2396 C C . ASN A 1 292 ? 18.818 3.285 -16.062 1.00 96.44 292 ASN A C 1
ATOM 2398 O O . ASN A 1 292 ? 18.784 2.604 -17.089 1.00 96.44 292 ASN A O 1
ATOM 2402 N N . ILE A 1 293 ? 19.945 3.895 -15.672 1.00 98.06 293 ILE A N 1
ATOM 2403 C CA . ILE A 1 293 ? 21.240 3.659 -16.332 1.00 98.06 293 ILE A CA 1
ATOM 2404 C C . ILE A 1 293 ? 21.598 2.166 -16.281 1.00 98.06 293 ILE A C 1
ATOM 2406 O O . ILE A 1 293 ? 21.949 1.588 -17.313 1.00 98.06 293 ILE A O 1
ATOM 2410 N N . ALA A 1 294 ? 21.490 1.513 -15.117 1.00 97.50 294 ALA A N 1
ATOM 2411 C CA . ALA A 1 294 ? 21.746 0.076 -15.007 1.00 97.50 294 ALA A CA 1
ATOM 2412 C C . ALA A 1 294 ? 20.759 -0.752 -15.850 1.00 97.50 294 ALA A C 1
ATOM 2414 O O . ALA A 1 294 ? 21.179 -1.707 -16.510 1.00 97.50 294 ALA A O 1
ATOM 2415 N N . SER A 1 295 ? 19.476 -0.368 -15.876 1.00 97.62 295 SER A N 1
ATOM 2416 C CA . SER A 1 295 ? 18.447 -1.011 -16.709 1.00 97.62 295 SER A CA 1
ATOM 2417 C C . SER A 1 295 ? 18.804 -0.988 -18.197 1.00 97.62 295 SER A C 1
ATOM 2419 O O . SER A 1 295 ? 18.920 -2.047 -18.825 1.00 97.62 295 SER A O 1
ATOM 2421 N N . VAL A 1 296 ? 19.057 0.201 -18.754 1.00 98.19 296 VAL A N 1
ATOM 2422 C CA . VAL A 1 296 ? 19.365 0.368 -20.181 1.00 98.19 296 VAL A CA 1
ATOM 2423 C C . VAL A 1 296 ? 20.666 -0.330 -20.555 1.00 98.19 296 VAL A C 1
ATOM 2425 O O . VAL A 1 296 ? 20.732 -0.959 -21.605 1.00 98.19 296 VAL A O 1
ATOM 2428 N N . LEU A 1 297 ? 21.684 -0.327 -19.689 1.00 98.50 297 LEU A N 1
ATOM 2429 C CA . LEU A 1 297 ? 22.921 -1.076 -19.939 1.00 98.50 297 LEU A CA 1
ATOM 2430 C C . LEU A 1 297 ? 22.676 -2.592 -20.044 1.00 98.50 297 LEU A C 1
ATOM 2432 O O . LEU A 1 297 ? 23.281 -3.253 -20.888 1.00 98.50 297 LEU A O 1
ATOM 2436 N N . VAL A 1 298 ? 21.754 -3.156 -19.254 1.00 98.50 298 VAL A N 1
ATOM 2437 C CA . VAL A 1 298 ? 21.333 -4.559 -19.424 1.00 98.50 298 VAL A CA 1
ATOM 2438 C C . VAL A 1 298 ? 20.635 -4.764 -20.773 1.00 98.50 298 VAL A C 1
ATOM 2440 O O . VAL A 1 298 ? 20.888 -5.776 -21.431 1.00 98.50 298 VAL A O 1
ATOM 2443 N N . LEU A 1 299 ? 19.774 -3.836 -21.205 1.00 98.50 299 LEU A N 1
ATOM 2444 C CA . LEU A 1 299 ? 19.113 -3.909 -22.516 1.00 98.50 299 LEU A CA 1
ATOM 2445 C C . LEU A 1 299 ? 20.123 -3.825 -23.667 1.00 98.50 299 LEU A C 1
ATOM 2447 O O . LEU A 1 299 ? 20.069 -4.647 -24.579 1.00 98.50 299 LEU A O 1
ATOM 2451 N N . MET A 1 300 ? 21.100 -2.921 -23.584 1.00 98.62 300 MET A N 1
ATOM 2452 C CA . MET A 1 300 ? 22.199 -2.807 -24.548 1.00 98.62 300 MET A CA 1
ATOM 2453 C C . MET A 1 300 ? 23.059 -4.074 -24.586 1.00 98.62 300 MET A C 1
ATOM 2455 O O . MET A 1 300 ? 23.418 -4.533 -25.668 1.00 98.62 300 MET A O 1
ATOM 2459 N N . GLY A 1 301 ? 23.337 -4.692 -23.432 1.00 98.31 301 GLY A N 1
ATOM 2460 C CA . GLY A 1 301 ? 24.030 -5.980 -23.362 1.00 98.31 301 GLY A CA 1
ATOM 2461 C C . GLY A 1 301 ? 23.257 -7.096 -24.069 1.00 98.31 301 GLY A C 1
ATOM 2462 O O . GLY A 1 301 ? 23.824 -7.825 -24.879 1.00 98.31 301 GLY A O 1
ATOM 2463 N N . LYS A 1 302 ? 21.939 -7.189 -23.849 1.00 98.44 302 LYS A N 1
ATOM 2464 C CA . LYS A 1 302 ? 21.064 -8.132 -24.573 1.00 98.44 302 LYS A CA 1
ATOM 2465 C C . LYS A 1 302 ? 20.992 -7.840 -26.072 1.00 98.44 302 LYS A C 1
ATOM 2467 O O . LYS A 1 302 ? 20.941 -8.773 -26.870 1.00 98.44 302 LYS A O 1
ATOM 2472 N N . ASN A 1 303 ? 20.991 -6.567 -26.454 1.00 98.38 303 ASN A N 1
ATOM 2473 C CA . ASN A 1 303 ? 21.032 -6.152 -27.850 1.00 98.38 303 ASN A CA 1
ATOM 2474 C C . ASN A 1 303 ? 22.339 -6.588 -28.522 1.00 98.38 303 ASN A C 1
ATOM 2476 O O . ASN A 1 303 ? 22.315 -7.182 -29.593 1.00 98.38 303 ASN A O 1
ATOM 2480 N N . ALA A 1 304 ? 23.474 -6.380 -27.851 1.00 98.19 304 ALA A N 1
ATOM 2481 C CA . ALA A 1 304 ? 24.781 -6.823 -28.322 1.00 98.19 304 ALA A CA 1
ATOM 2482 C C . ALA A 1 304 ? 24.887 -8.355 -28.417 1.00 98.19 304 ALA A C 1
ATOM 2484 O O . ALA A 1 304 ? 25.481 -8.852 -29.366 1.00 98.19 304 ALA A O 1
ATOM 2485 N N . MET A 1 305 ? 24.264 -9.107 -27.499 1.00 98.06 305 MET A N 1
ATOM 2486 C CA . MET A 1 305 ? 24.148 -10.569 -27.622 1.00 98.06 305 MET A CA 1
ATOM 2487 C C . MET A 1 305 ? 23.407 -10.981 -28.897 1.00 98.06 305 MET A C 1
ATOM 2489 O O . MET A 1 305 ? 23.812 -11.937 -29.548 1.00 98.06 305 MET A O 1
ATOM 2493 N N . LYS A 1 306 ? 22.335 -10.261 -29.251 1.00 96.94 306 LYS A N 1
ATOM 2494 C CA . LYS A 1 306 ? 21.530 -10.519 -30.453 1.00 96.94 306 LYS A CA 1
ATOM 2495 C C . LYS A 1 306 ? 22.275 -10.180 -31.748 1.00 96.94 306 LYS A C 1
ATOM 2497 O O . LYS A 1 306 ? 22.082 -10.854 -32.745 1.00 96.94 306 LYS A O 1
ATOM 2502 N N . LEU A 1 307 ? 23.160 -9.184 -31.700 1.00 96.88 307 LEU A N 1
ATOM 2503 C CA . LEU A 1 307 ? 24.105 -8.845 -32.771 1.00 96.88 307 LEU A CA 1
ATOM 2504 C C . LEU A 1 307 ? 25.343 -9.760 -32.814 1.00 96.88 307 LEU A C 1
ATOM 2506 O O . LEU A 1 307 ? 26.262 -9.484 -33.578 1.00 96.88 307 LEU A O 1
ATOM 2510 N N . GLU A 1 308 ? 25.428 -10.769 -31.941 1.00 96.88 308 GLU A N 1
ATOM 2511 C CA . GLU A 1 308 ? 26.608 -11.634 -31.764 1.00 96.88 308 GLU A CA 1
ATOM 2512 C C . GLU A 1 308 ? 27.905 -10.872 -31.407 1.00 96.88 308 GLU A C 1
ATOM 2514 O O . GLU A 1 308 ? 29.021 -11.378 -31.502 1.00 96.88 308 GLU A O 1
ATOM 2519 N N . GLN A 1 309 ? 27.774 -9.644 -30.901 1.00 97.81 309 GLN A N 1
ATOM 2520 C CA . GLN A 1 309 ? 28.881 -8.798 -30.453 1.00 97.81 309 GLN A CA 1
ATOM 2521 C C . GLN A 1 309 ? 29.202 -9.090 -28.980 1.00 97.81 309 GLN A C 1
ATOM 2523 O O . GLN A 1 309 ? 29.059 -8.226 -28.108 1.00 97.81 309 GLN A O 1
ATOM 2528 N N . TYR A 1 310 ? 29.634 -10.319 -28.682 1.00 97.94 310 TYR A N 1
ATOM 2529 C CA . TYR A 1 310 ? 29.758 -10.822 -27.306 1.00 97.94 310 TYR A CA 1
ATOM 2530 C C . TYR A 1 310 ? 30.708 -9.996 -26.426 1.00 97.94 310 TYR A C 1
ATOM 2532 O O . TYR A 1 310 ? 30.390 -9.725 -25.270 1.00 97.94 310 TYR A O 1
ATOM 2540 N N . ASN A 1 311 ? 31.821 -9.494 -26.972 1.00 97.88 311 ASN A N 1
ATOM 2541 C CA . ASN A 1 311 ? 32.732 -8.615 -26.226 1.00 97.88 311 ASN A CA 1
ATOM 2542 C C . ASN A 1 311 ? 32.057 -7.301 -25.786 1.00 97.88 311 ASN A C 1
ATOM 2544 O O . ASN A 1 311 ? 32.230 -6.873 -24.644 1.00 97.88 311 ASN A O 1
ATOM 2548 N N . LYS A 1 312 ? 31.221 -6.691 -26.641 1.00 98.06 312 LYS A N 1
ATOM 2549 C CA . LYS A 1 312 ? 30.438 -5.501 -26.261 1.00 98.06 312 LYS A CA 1
ATOM 2550 C C . LYS A 1 312 ? 29.335 -5.847 -25.266 1.00 98.06 312 LYS A C 1
ATOM 2552 O O . LYS A 1 312 ? 29.075 -5.076 -24.347 1.00 98.06 312 LYS A O 1
ATOM 2557 N N . ALA A 1 313 ? 28.705 -7.016 -25.406 1.00 98.44 313 ALA A N 1
ATOM 2558 C CA . ALA A 1 313 ? 27.729 -7.491 -24.430 1.00 98.44 313 ALA A CA 1
ATOM 2559 C C . ALA A 1 313 ? 28.355 -7.617 -23.032 1.00 98.44 313 ALA A C 1
ATOM 2561 O O . ALA A 1 313 ? 27.790 -7.121 -22.057 1.00 98.44 313 ALA A O 1
ATOM 2562 N N . ILE A 1 314 ? 29.555 -8.203 -22.943 1.00 98.62 314 ILE A N 1
ATOM 2563 C CA . ILE A 1 314 ? 30.338 -8.304 -21.704 1.00 98.62 314 ILE A CA 1
ATOM 2564 C C . ILE A 1 314 ? 30.644 -6.913 -21.132 1.00 98.62 314 ILE A C 1
ATOM 2566 O O . ILE A 1 314 ? 30.492 -6.707 -19.927 1.00 98.62 314 ILE A O 1
ATOM 2570 N N . GLU A 1 315 ? 31.043 -5.945 -21.962 1.00 98.44 315 GLU A N 1
ATOM 2571 C CA . GLU A 1 315 ? 31.280 -4.565 -21.520 1.00 98.44 315 GLU A CA 1
ATOM 2572 C C . GLU A 1 315 ? 30.016 -3.947 -20.900 1.00 98.44 315 GLU A C 1
ATOM 2574 O O . GLU A 1 315 ? 30.044 -3.479 -19.756 1.00 98.44 315 GLU A O 1
ATOM 2579 N N . TYR A 1 316 ? 28.887 -3.994 -21.614 1.00 98.62 316 TYR A N 1
ATOM 2580 C CA . TYR A 1 316 ? 27.627 -3.425 -21.140 1.00 98.62 316 TYR A CA 1
ATOM 2581 C C . TYR A 1 316 ? 27.128 -4.100 -19.863 1.00 98.62 316 TYR A C 1
ATOM 2583 O O . TYR A 1 316 ? 26.754 -3.406 -18.913 1.00 98.62 316 TYR A O 1
ATOM 2591 N N . PHE A 1 317 ? 27.181 -5.433 -19.779 1.00 98.69 317 PHE A N 1
ATOM 2592 C CA . PHE A 1 317 ? 26.778 -6.129 -18.562 1.00 98.69 317 PHE A CA 1
ATOM 2593 C C . PHE A 1 317 ? 27.723 -5.852 -17.386 1.00 98.69 317 PHE A C 1
ATOM 2595 O O . PHE A 1 317 ? 27.250 -5.728 -16.260 1.00 98.69 317 PHE A O 1
ATOM 2602 N N . ASN A 1 318 ? 29.032 -5.683 -17.603 1.00 98.44 318 ASN A N 1
ATOM 2603 C CA . ASN A 1 318 ? 29.941 -5.274 -16.527 1.00 98.44 318 ASN A CA 1
ATOM 2604 C C . ASN A 1 318 ? 29.631 -3.862 -16.025 1.00 98.44 318 ASN A C 1
ATOM 2606 O O . ASN A 1 318 ? 29.597 -3.642 -14.814 1.00 98.44 318 ASN A O 1
ATOM 2610 N N . ARG A 1 319 ? 29.349 -2.917 -16.929 1.00 98.25 319 ARG A N 1
ATOM 2611 C CA . ARG A 1 319 ? 28.925 -1.559 -16.558 1.00 98.25 319 ARG A CA 1
ATOM 2612 C C . ARG A 1 319 ? 27.618 -1.583 -15.764 1.00 98.25 319 ARG A C 1
ATOM 2614 O O . ARG A 1 319 ? 27.544 -0.935 -14.722 1.00 98.25 319 ARG A O 1
ATOM 2621 N N . ALA A 1 320 ? 26.635 -2.375 -16.199 1.00 98.19 320 ALA A N 1
ATOM 2622 C CA . ALA A 1 320 ? 25.380 -2.569 -15.474 1.00 98.19 320 ALA A CA 1
ATOM 2623 C C . ALA A 1 320 ? 25.606 -3.181 -14.084 1.00 98.19 320 ALA A C 1
ATOM 2625 O O . ALA A 1 320 ? 25.110 -2.651 -13.095 1.00 98.19 320 ALA A O 1
ATOM 2626 N N . LYS A 1 321 ? 26.399 -4.258 -13.993 1.00 97.88 321 LYS A N 1
ATOM 2627 C CA . LYS A 1 321 ? 26.747 -4.931 -12.733 1.00 97.88 321 LYS A CA 1
ATOM 2628 C C . LYS A 1 321 ? 27.421 -3.964 -11.760 1.00 97.88 321 LYS A C 1
ATOM 2630 O O . LYS A 1 321 ? 27.033 -3.912 -10.602 1.00 97.88 321 LYS A O 1
ATOM 2635 N N . ASN A 1 322 ? 28.416 -3.204 -12.216 1.00 97.44 322 ASN A N 1
ATOM 2636 C CA . ASN A 1 322 ? 29.166 -2.281 -11.361 1.00 97.44 322 ASN A CA 1
ATOM 2637 C C . ASN A 1 322 ? 28.294 -1.112 -10.886 1.00 97.44 322 ASN A C 1
ATOM 2639 O O . ASN A 1 322 ? 28.358 -0.743 -9.716 1.00 97.44 322 ASN A O 1
ATOM 2643 N N . ASN A 1 323 ? 27.455 -0.555 -11.767 1.00 96.00 323 ASN A N 1
ATOM 2644 C CA . ASN A 1 323 ? 26.508 0.489 -11.383 1.00 96.00 323 ASN A CA 1
ATOM 2645 C C . ASN A 1 323 ? 25.479 -0.035 -10.367 1.00 96.00 323 ASN A C 1
ATOM 2647 O O . ASN A 1 323 ? 25.286 0.586 -9.324 1.00 96.00 323 ASN A O 1
ATOM 2651 N N . ALA A 1 324 ? 24.890 -1.203 -10.634 1.00 95.06 324 ALA A N 1
ATOM 2652 C CA . ALA A 1 324 ? 23.902 -1.823 -9.762 1.00 95.06 324 ALA A CA 1
ATOM 2653 C C . ALA A 1 324 ? 24.484 -2.239 -8.404 1.00 95.06 324 ALA A C 1
ATOM 2655 O O . ALA A 1 324 ? 23.812 -2.082 -7.395 1.00 95.06 324 ALA A O 1
ATOM 2656 N N . ALA A 1 325 ? 25.731 -2.716 -8.362 1.00 93.50 325 ALA A N 1
ATOM 2657 C CA . ALA A 1 325 ? 26.421 -3.048 -7.116 1.00 93.50 325 ALA A CA 1
ATOM 2658 C C . ALA A 1 325 ? 26.709 -1.814 -6.254 1.00 93.50 325 ALA A C 1
ATOM 2660 O O . ALA A 1 325 ? 26.675 -1.902 -5.037 1.00 93.50 325 ALA A O 1
ATOM 2661 N N . LYS A 1 326 ? 27.006 -0.667 -6.878 1.00 93.56 326 LYS A N 1
ATOM 2662 C CA . LYS A 1 326 ? 27.314 0.579 -6.162 1.00 93.56 326 LYS A CA 1
ATOM 2663 C C . LYS A 1 326 ? 26.095 1.177 -5.448 1.00 93.56 326 LYS A C 1
ATOM 2665 O O . LYS A 1 326 ? 26.271 1.901 -4.476 1.00 93.56 326 LYS A O 1
ATOM 2670 N N . HIS A 1 327 ? 24.894 0.916 -5.957 1.00 87.31 327 HIS A N 1
ATOM 2671 C CA . HIS A 1 327 ? 23.647 1.527 -5.485 1.00 87.31 327 HIS A CA 1
ATOM 2672 C C . HIS A 1 327 ? 22.620 0.484 -5.010 1.00 87.31 327 HIS A C 1
ATOM 2674 O O . HIS A 1 327 ? 21.434 0.786 -4.931 1.00 87.31 327 HIS A O 1
ATOM 2680 N N . ASP A 1 328 ? 23.061 -0.753 -4.763 1.00 86.00 328 ASP A N 1
ATOM 2681 C CA . ASP A 1 328 ? 22.235 -1.866 -4.274 1.00 86.00 328 ASP A CA 1
ATOM 2682 C C . ASP A 1 328 ? 20.986 -2.184 -5.126 1.00 86.00 328 ASP A C 1
ATOM 2684 O O . ASP A 1 328 ? 19.950 -2.645 -4.644 1.00 86.00 328 ASP A O 1
ATOM 2688 N N . TYR A 1 329 ? 21.086 -2.025 -6.450 1.00 88.38 329 TYR A N 1
ATOM 2689 C CA . TYR A 1 329 ? 20.016 -2.384 -7.385 1.00 88.38 329 TYR A CA 1
ATOM 2690 C C . TYR A 1 329 ? 19.996 -3.891 -7.680 1.00 88.38 329 TYR A C 1
ATOM 2692 O O . TYR A 1 329 ? 20.338 -4.347 -8.779 1.00 88.38 329 TYR A O 1
ATOM 2700 N N . HIS A 1 330 ? 19.550 -4.677 -6.697 1.00 87.50 330 HIS A N 1
ATOM 2701 C CA . HIS A 1 330 ? 19.526 -6.145 -6.711 1.00 87.50 330 HIS A CA 1
ATOM 2702 C C . HIS A 1 330 ? 19.002 -6.757 -8.026 1.00 87.50 330 HIS A C 1
ATOM 2704 O O . HIS A 1 330 ? 19.608 -7.679 -8.582 1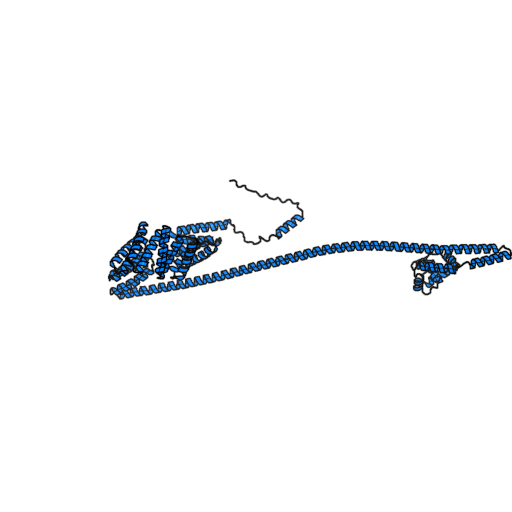.00 87.50 330 HIS A O 1
ATOM 2710 N N . ARG A 1 331 ? 17.901 -6.218 -8.575 1.00 89.19 331 ARG A N 1
ATOM 2711 C CA . ARG A 1 331 ? 17.273 -6.704 -9.819 1.00 89.19 331 ARG A CA 1
ATOM 2712 C C . ARG A 1 331 ? 18.217 -6.619 -11.019 1.00 89.19 331 ARG A C 1
ATOM 2714 O O . ARG A 1 331 ? 18.335 -7.583 -11.781 1.00 89.19 331 ARG A O 1
ATOM 2721 N N . TYR A 1 332 ? 18.859 -5.469 -11.218 1.00 94.06 332 TYR A N 1
ATOM 2722 C CA . TYR A 1 332 ? 19.742 -5.240 -12.363 1.00 94.06 332 TYR A CA 1
ATOM 2723 C C . TYR A 1 332 ? 21.102 -5.898 -12.162 1.00 94.06 332 TYR A C 1
ATOM 2725 O O . TYR A 1 332 ? 21.639 -6.446 -13.121 1.00 94.06 332 TYR A O 1
ATOM 2733 N N . PHE A 1 333 ? 21.598 -5.956 -10.922 1.00 95.19 333 PHE A N 1
ATOM 2734 C CA . PHE A 1 333 ? 22.797 -6.717 -10.578 1.00 95.19 333 PHE A CA 1
ATOM 2735 C C . PHE A 1 333 ? 22.638 -8.196 -10.953 1.00 95.19 333 PHE A C 1
ATOM 2737 O O . PHE A 1 333 ? 23.443 -8.744 -11.706 1.00 95.19 333 PHE A O 1
ATOM 2744 N N . MET A 1 334 ? 21.534 -8.817 -10.530 1.00 94.19 334 MET A N 1
ATOM 2745 C CA . MET A 1 334 ? 21.208 -10.204 -10.860 1.00 94.19 334 MET A CA 1
ATOM 2746 C C . MET A 1 334 ? 21.068 -10.423 -12.379 1.00 94.19 334 MET A C 1
ATOM 2748 O O . MET A 1 334 ? 21.631 -11.372 -12.930 1.00 94.19 334 MET A O 1
ATOM 2752 N N . ARG A 1 335 ? 20.354 -9.535 -13.087 1.00 96.25 335 ARG A N 1
ATOM 2753 C CA . ARG A 1 335 ? 20.220 -9.606 -14.555 1.00 96.25 335 ARG A CA 1
ATOM 2754 C C . ARG A 1 335 ? 21.566 -9.473 -15.271 1.00 96.25 335 ARG A C 1
ATOM 2756 O O . ARG A 1 335 ? 21.784 -10.172 -16.258 1.00 96.25 335 ARG A O 1
ATOM 2763 N N . ALA A 1 336 ? 22.454 -8.615 -14.776 1.00 97.88 336 ALA A N 1
ATOM 2764 C CA . ALA A 1 336 ? 23.787 -8.420 -15.328 1.00 97.88 336 ALA A CA 1
ATOM 2765 C C . ALA A 1 336 ? 24.693 -9.639 -15.102 1.00 97.88 336 ALA A C 1
ATOM 2767 O O . ALA A 1 336 ? 25.391 -10.036 -16.029 1.00 97.88 336 ALA A O 1
ATOM 2768 N N . LEU A 1 337 ? 24.644 -10.287 -13.929 1.00 97.81 337 LEU A N 1
ATOM 2769 C CA . LEU A 1 337 ? 25.376 -11.539 -13.679 1.00 97.81 337 LEU A CA 1
ATOM 2770 C C . LEU A 1 337 ? 24.940 -12.658 -14.633 1.00 97.81 337 LEU A C 1
ATOM 2772 O O . LEU A 1 337 ? 25.786 -13.304 -15.251 1.00 97.81 337 LEU A O 1
ATOM 2776 N N . LYS A 1 338 ? 23.624 -12.837 -14.814 1.00 97.62 338 LYS A N 1
ATOM 2777 C CA . LYS A 1 338 ? 23.086 -13.798 -15.788 1.00 97.62 338 LYS A CA 1
ATOM 2778 C C . LYS A 1 338 ? 23.519 -13.452 -17.216 1.00 97.62 338 LYS A C 1
ATOM 2780 O O . LYS A 1 338 ? 23.920 -14.338 -17.964 1.00 97.62 338 LYS A O 1
ATOM 2785 N N . GLY A 1 339 ? 23.466 -12.170 -17.582 1.00 97.62 339 GLY A N 1
ATOM 2786 C CA . GLY A 1 339 ? 23.938 -11.679 -18.877 1.00 97.62 339 GLY A CA 1
ATOM 2787 C C . GLY A 1 339 ? 25.422 -11.966 -19.116 1.00 97.62 339 GLY A C 1
ATOM 2788 O O . GLY A 1 339 ? 25.769 -12.472 -20.177 1.00 97.62 339 GLY A O 1
ATOM 2789 N N . LEU A 1 340 ? 26.283 -11.719 -18.122 1.00 98.50 340 LEU A N 1
ATOM 2790 C CA . LEU A 1 340 ? 27.720 -12.013 -18.191 1.00 98.50 340 LEU A CA 1
ATOM 2791 C C . LEU A 1 340 ? 27.983 -13.503 -18.372 1.00 98.50 340 LEU A C 1
ATOM 2793 O O . LEU A 1 340 ? 28.787 -13.863 -19.223 1.00 98.50 340 LEU A O 1
ATOM 2797 N N . SER A 1 341 ? 27.297 -14.358 -17.612 1.00 97.88 341 SER A N 1
ATOM 2798 C CA . SER A 1 341 ? 27.430 -15.810 -17.744 1.00 97.88 341 SER A CA 1
ATOM 2799 C C . SER A 1 341 ? 27.159 -16.271 -19.182 1.00 97.88 341 SER A C 1
ATOM 2801 O O . SER A 1 341 ? 28.028 -16.885 -19.799 1.00 97.88 341 SER A O 1
ATOM 2803 N N . LEU A 1 342 ? 26.017 -15.865 -19.749 1.00 97.81 342 LEU A N 1
ATOM 2804 C CA . LEU A 1 342 ? 25.636 -16.198 -21.126 1.00 97.81 342 LEU A CA 1
ATOM 2805 C C . LEU A 1 342 ? 26.589 -15.588 -22.164 1.00 97.81 342 LEU A C 1
ATOM 2807 O O . LEU A 1 342 ? 26.897 -16.219 -23.172 1.00 97.81 342 LEU A O 1
ATOM 2811 N N . ALA A 1 343 ? 27.056 -14.359 -21.938 1.00 98.06 343 ALA A N 1
ATOM 2812 C CA . ALA A 1 343 ? 27.958 -13.686 -22.863 1.00 98.06 343 ALA A CA 1
ATOM 2813 C C . ALA A 1 343 ? 29.341 -14.348 -22.904 1.00 98.06 343 ALA A C 1
ATOM 2815 O O . ALA A 1 343 ? 29.876 -14.544 -23.988 1.00 98.06 343 ALA A O 1
ATOM 2816 N N . TYR A 1 344 ? 29.899 -14.745 -21.755 1.00 97.94 344 TYR A N 1
ATOM 2817 C CA . TYR A 1 344 ? 31.165 -15.484 -21.709 1.00 97.94 344 TYR A CA 1
ATOM 2818 C C . TYR A 1 344 ? 31.043 -16.890 -22.298 1.00 97.94 344 TYR A C 1
ATOM 2820 O O . TYR A 1 344 ? 31.958 -17.323 -22.992 1.00 97.94 344 TYR A O 1
ATOM 2828 N N . GLU A 1 345 ? 29.915 -17.574 -22.086 1.00 96.31 345 GLU A N 1
ATOM 2829 C CA . GLU A 1 345 ? 29.645 -18.876 -22.707 1.00 96.31 345 GLU A CA 1
ATOM 2830 C C . GLU A 1 345 ? 29.677 -18.765 -24.237 1.00 96.31 345 GLU A C 1
ATOM 2832 O O . GLU A 1 345 ? 30.407 -19.499 -24.900 1.00 96.31 345 GLU A O 1
ATOM 2837 N N . LYS A 1 346 ? 28.949 -17.790 -24.800 1.00 96.88 346 LYS A N 1
ATOM 2838 C CA . LYS A 1 346 ? 28.927 -17.532 -26.249 1.00 96.88 346 LYS A CA 1
ATOM 2839 C C . LYS A 1 346 ? 30.252 -16.999 -26.798 1.00 96.88 346 LYS A C 1
ATOM 2841 O O . LYS A 1 346 ? 30.556 -17.226 -27.962 1.00 96.88 346 LYS A O 1
ATOM 2846 N N . ASN A 1 347 ? 31.060 -16.351 -25.961 1.00 95.94 347 ASN A N 1
ATOM 2847 C CA . ASN A 1 347 ? 32.405 -15.888 -26.304 1.00 95.94 347 ASN A CA 1
ATOM 2848 C C . ASN A 1 347 ? 33.497 -16.962 -26.101 1.00 95.94 347 ASN A C 1
ATOM 2850 O O . ASN A 1 347 ? 34.676 -16.618 -26.064 1.00 95.94 347 ASN A O 1
ATOM 2854 N N . ASN A 1 348 ? 33.126 -18.241 -25.947 1.00 94.38 348 ASN A N 1
ATOM 2855 C CA . ASN A 1 348 ? 34.036 -19.379 -25.755 1.00 94.38 348 ASN A CA 1
ATOM 2856 C C . ASN A 1 348 ? 34.938 -19.298 -24.501 1.00 94.38 348 ASN A C 1
ATOM 2858 O O . ASN A 1 348 ? 36.040 -19.845 -24.490 1.00 94.38 348 ASN A O 1
ATOM 2862 N N . ASP A 1 349 ? 34.469 -18.667 -23.418 1.00 94.56 349 ASP A N 1
ATOM 2863 C CA . ASP A 1 349 ? 35.134 -18.650 -22.102 1.00 94.56 349 ASP A CA 1
ATOM 2864 C C . ASP A 1 349 ? 34.246 -19.343 -21.040 1.00 94.56 349 ASP A C 1
ATOM 2866 O O . ASP A 1 349 ? 33.614 -18.687 -20.199 1.00 94.56 349 ASP A O 1
ATOM 2870 N N . PRO A 1 350 ? 34.154 -20.690 -21.063 1.00 93.25 350 PRO A N 1
ATOM 2871 C CA . PRO A 1 350 ? 33.264 -21.441 -20.175 1.00 93.25 350 PRO A CA 1
ATOM 2872 C C . PRO A 1 350 ? 33.676 -21.345 -18.699 1.00 93.25 350 PRO A C 1
ATOM 2874 O O . PRO A 1 350 ? 32.834 -21.486 -17.810 1.00 93.25 350 PRO A O 1
ATOM 2877 N N . GLN A 1 351 ? 34.954 -21.069 -18.415 1.00 94.75 351 GLN A N 1
ATOM 2878 C CA . GLN A 1 351 ? 35.440 -20.894 -17.047 1.00 94.75 351 GLN A CA 1
ATOM 2879 C C . GLN A 1 351 ? 34.836 -19.638 -16.419 1.00 94.75 351 GLN A C 1
ATOM 2881 O O . GLN A 1 351 ? 34.237 -19.717 -15.342 1.00 94.75 351 GLN A O 1
ATOM 2886 N N . LYS A 1 352 ? 34.916 -18.486 -17.103 1.00 94.81 352 LYS A N 1
ATOM 2887 C CA . LYS A 1 352 ? 34.262 -17.266 -16.611 1.00 94.81 352 LYS A CA 1
ATOM 2888 C C . LYS A 1 352 ? 32.746 -17.392 -16.626 1.00 94.81 352 LYS A C 1
ATOM 2890 O O . LYS A 1 352 ? 32.108 -16.945 -15.672 1.00 94.81 352 LYS A O 1
ATOM 2895 N N . ALA A 1 353 ? 32.168 -18.036 -17.641 1.00 94.69 353 ALA A N 1
ATOM 2896 C CA . ALA A 1 353 ? 30.728 -18.279 -17.700 1.00 94.69 353 ALA A CA 1
ATOM 2897 C C . ALA A 1 353 ? 30.214 -18.992 -16.439 1.00 94.69 353 ALA A C 1
ATOM 2899 O O . ALA A 1 353 ? 29.237 -18.541 -15.832 1.00 94.69 353 ALA A O 1
ATOM 2900 N N . LEU A 1 354 ? 30.921 -20.043 -16.000 1.00 94.69 354 LEU A N 1
ATOM 2901 C CA . LEU A 1 354 ? 30.609 -20.796 -14.786 1.00 94.69 354 LEU A CA 1
ATOM 2902 C C . LEU A 1 354 ? 30.777 -19.955 -13.513 1.00 94.69 354 LEU A C 1
ATOM 2904 O O . LEU A 1 354 ? 29.949 -20.054 -12.608 1.00 94.69 354 LEU A O 1
ATOM 2908 N N . VAL A 1 355 ? 31.816 -19.117 -13.428 1.00 96.88 355 VAL A N 1
ATOM 2909 C CA . VAL A 1 355 ? 32.018 -18.208 -12.282 1.00 96.88 355 VAL A CA 1
ATOM 2910 C C . VAL A 1 355 ? 30.834 -17.251 -12.137 1.00 96.88 355 VAL A C 1
ATOM 2912 O O . VAL A 1 355 ? 30.236 -17.166 -11.062 1.00 96.88 355 VAL A O 1
ATOM 2915 N N . TYR A 1 356 ? 30.438 -16.574 -13.219 1.00 96.06 356 TYR A N 1
ATOM 2916 C CA . TYR A 1 356 ? 29.300 -15.652 -13.182 1.00 96.06 356 TYR A CA 1
ATOM 2917 C C . TYR A 1 356 ? 27.964 -16.368 -12.964 1.00 96.06 356 TYR A C 1
ATOM 2919 O O . TYR A 1 356 ? 27.097 -15.820 -12.283 1.00 96.06 356 TYR A O 1
ATOM 2927 N N . PHE A 1 357 ? 27.809 -17.598 -13.467 1.00 94.38 357 PHE A N 1
ATOM 2928 C CA . PHE A 1 357 ? 26.636 -18.428 -13.194 1.00 94.38 357 PHE A CA 1
ATOM 2929 C C . PHE A 1 357 ? 26.513 -18.763 -11.703 1.00 94.38 357 PHE A C 1
ATOM 2931 O O . PHE A 1 357 ? 25.468 -18.535 -11.099 1.00 94.38 357 PHE A O 1
ATOM 2938 N N . LYS A 1 358 ? 27.606 -19.221 -11.075 1.00 93.75 358 LYS A N 1
ATOM 2939 C CA . LYS A 1 358 ? 27.642 -19.494 -9.630 1.00 93.75 358 LYS A CA 1
ATOM 2940 C C . LYS A 1 358 ? 27.337 -18.242 -8.812 1.00 93.75 358 LYS A C 1
ATOM 2942 O O . LYS A 1 358 ? 26.592 -18.318 -7.843 1.00 93.75 358 LYS A O 1
ATOM 2947 N N . HIS A 1 359 ? 27.874 -17.086 -9.205 1.00 92.88 359 HIS A N 1
ATOM 2948 C CA . HIS A 1 359 ? 27.558 -15.819 -8.541 1.00 92.88 359 HIS A CA 1
ATOM 2949 C C . HIS A 1 359 ? 26.070 -15.468 -8.658 1.00 92.88 359 HIS A C 1
ATOM 2951 O O . HIS A 1 359 ? 25.478 -15.010 -7.684 1.00 92.88 359 HIS A O 1
ATOM 2957 N N . PHE A 1 360 ? 25.464 -15.687 -9.827 1.00 93.88 360 PHE A N 1
ATOM 2958 C CA . PHE A 1 360 ? 24.035 -15.474 -10.037 1.00 93.88 360 PHE A CA 1
ATOM 2959 C C . PHE A 1 360 ? 23.180 -16.378 -9.135 1.00 93.88 360 PHE A C 1
ATOM 2961 O O . PHE A 1 360 ? 22.301 -15.854 -8.453 1.00 93.88 360 PHE A O 1
ATOM 2968 N N . GLU A 1 361 ? 23.450 -17.689 -9.082 1.00 91.25 361 GLU A N 1
ATOM 2969 C CA . GLU A 1 361 ? 22.672 -18.624 -8.249 1.00 91.25 361 GLU A CA 1
ATOM 2970 C C . GLU A 1 361 ? 22.819 -18.316 -6.752 1.00 91.25 361 GLU A C 1
ATOM 2972 O O . GLU A 1 361 ? 21.816 -18.135 -6.066 1.00 91.25 361 GLU A O 1
ATOM 2977 N N . THR A 1 362 ? 24.045 -18.114 -6.253 1.00 90.00 362 THR A N 1
ATOM 2978 C CA . THR A 1 362 ? 24.270 -17.759 -4.838 1.00 90.00 362 THR A CA 1
ATOM 2979 C C . THR A 1 362 ? 23.535 -16.474 -4.445 1.00 90.00 362 THR A C 1
ATOM 2981 O O . THR A 1 362 ? 22.954 -16.377 -3.363 1.00 90.00 362 THR A O 1
ATOM 2984 N N . TYR A 1 363 ? 23.546 -15.466 -5.321 1.00 88.44 363 TYR A N 1
ATOM 2985 C CA . TYR A 1 363 ? 22.885 -14.192 -5.052 1.00 88.44 363 TYR A CA 1
ATOM 2986 C C . TYR A 1 363 ? 21.355 -14.307 -5.089 1.00 88.44 363 TYR A C 1
ATOM 2988 O O . TYR A 1 363 ? 20.667 -13.751 -4.232 1.00 88.44 363 TYR A O 1
ATOM 2996 N N . LYS A 1 364 ? 20.820 -15.061 -6.053 1.00 85.56 364 LYS A N 1
ATOM 2997 C CA . LYS A 1 364 ? 19.390 -15.368 -6.174 1.00 85.56 364 LYS A CA 1
ATOM 2998 C C . LYS A 1 364 ? 18.868 -16.096 -4.932 1.00 85.56 364 LYS A C 1
ATOM 3000 O O . LYS A 1 364 ? 17.833 -15.695 -4.403 1.00 85.56 364 LYS A O 1
ATOM 3005 N N . ASP A 1 365 ? 19.603 -17.087 -4.430 1.00 80.31 365 ASP A N 1
ATOM 3006 C CA . ASP A 1 365 ? 19.245 -17.818 -3.208 1.00 80.31 365 ASP A CA 1
ATOM 3007 C C . ASP A 1 365 ? 19.236 -16.905 -1.973 1.00 80.31 365 ASP A C 1
ATOM 3009 O O . ASP A 1 365 ? 18.345 -16.999 -1.126 1.00 80.31 365 ASP A O 1
ATOM 3013 N N . SER A 1 366 ? 20.199 -15.981 -1.877 1.00 80.38 366 SER A N 1
ATOM 3014 C CA . SER A 1 366 ? 20.247 -14.986 -0.799 1.00 80.38 366 SER A CA 1
ATOM 3015 C C . SER A 1 366 ? 19.017 -14.074 -0.807 1.00 80.38 366 SER A C 1
ATOM 3017 O O . SER A 1 366 ? 18.431 -13.824 0.247 1.00 80.38 366 SER A O 1
ATOM 3019 N N . ILE A 1 367 ? 18.601 -13.594 -1.985 1.00 73.88 367 ILE A N 1
ATOM 3020 C CA . ILE A 1 367 ? 17.395 -12.764 -2.129 1.00 73.88 367 ILE A CA 1
ATOM 3021 C C . ILE A 1 367 ? 16.145 -13.568 -1.768 1.00 73.88 367 ILE A C 1
ATOM 3023 O O . ILE A 1 367 ? 15.279 -13.069 -1.053 1.00 73.88 367 ILE A O 1
ATOM 3027 N N . PHE A 1 368 ? 16.055 -14.818 -2.226 1.00 70.56 368 PHE A N 1
ATOM 3028 C CA . PHE A 1 368 ? 14.906 -15.674 -1.946 1.00 70.56 368 PHE A CA 1
ATOM 3029 C C . PHE A 1 368 ? 14.720 -15.903 -0.438 1.00 70.56 368 PHE A C 1
ATOM 3031 O O . PHE A 1 368 ? 13.634 -15.664 0.086 1.00 70.56 368 PHE A O 1
ATOM 3038 N N . LYS A 1 369 ? 15.796 -16.241 0.286 1.00 71.75 369 LYS A N 1
ATOM 3039 C CA . LYS A 1 369 ? 15.765 -16.397 1.752 1.00 71.75 369 LYS A CA 1
ATOM 3040 C C . LYS A 1 369 ? 15.367 -15.112 2.480 1.00 71.75 369 LYS A C 1
ATOM 3042 O O . LYS A 1 369 ? 14.651 -15.158 3.479 1.00 71.75 369 LYS A O 1
ATOM 3047 N N . MET A 1 370 ? 15.831 -13.957 2.001 1.00 66.50 370 MET A N 1
ATOM 3048 C CA . MET A 1 370 ? 15.449 -12.660 2.566 1.00 66.50 370 MET A CA 1
ATOM 3049 C C . MET A 1 370 ? 13.953 -12.377 2.365 1.00 66.50 370 MET A C 1
ATO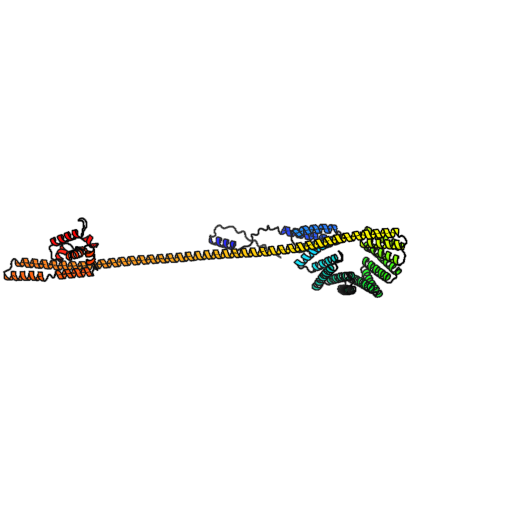M 3051 O O . MET A 1 370 ? 13.283 -11.961 3.309 1.00 66.50 370 MET A O 1
ATOM 3055 N N . ASN A 1 371 ? 13.411 -12.676 1.182 1.00 62.94 371 ASN A N 1
ATOM 3056 C CA . ASN A 1 371 ? 11.980 -12.546 0.904 1.00 62.94 371 ASN A CA 1
ATOM 3057 C C . ASN A 1 371 ? 11.136 -13.505 1.751 1.00 62.94 371 ASN A C 1
ATOM 3059 O O . ASN A 1 371 ? 10.127 -13.084 2.306 1.00 62.94 371 ASN A O 1
ATOM 3063 N N . GLU A 1 372 ? 11.557 -14.761 1.930 1.00 64.19 372 GLU A N 1
ATOM 3064 C CA . GLU A 1 372 ? 10.879 -15.692 2.844 1.00 64.19 372 GLU A CA 1
ATOM 3065 C C . GLU A 1 372 ? 10.850 -15.160 4.278 1.00 64.19 372 GLU A C 1
ATOM 3067 O O . GLU A 1 372 ? 9.805 -15.178 4.929 1.00 64.19 372 GLU A O 1
ATOM 3072 N N . LYS A 1 373 ? 11.971 -14.619 4.769 1.00 64.88 373 LYS A N 1
ATOM 3073 C CA . LYS A 1 373 ? 12.033 -14.003 6.099 1.00 64.88 373 LYS A CA 1
ATOM 3074 C C . LYS A 1 373 ? 11.071 -12.817 6.221 1.00 64.88 373 LYS A C 1
ATOM 3076 O O . LYS A 1 373 ? 10.394 -12.692 7.242 1.00 64.88 373 LYS A O 1
ATOM 3081 N N . ASN A 1 374 ? 10.985 -11.976 5.192 1.00 59.69 374 ASN A N 1
ATOM 3082 C CA . ASN A 1 374 ? 10.050 -10.852 5.149 1.00 59.69 374 ASN A CA 1
ATOM 3083 C C . ASN A 1 374 ? 8.590 -11.327 5.089 1.00 59.69 374 ASN A C 1
ATOM 3085 O O . ASN A 1 374 ? 7.756 -10.780 5.802 1.00 59.69 374 ASN A O 1
ATOM 3089 N N . ASN A 1 375 ? 8.288 -12.385 4.331 1.00 55.00 375 ASN A N 1
ATOM 3090 C CA . ASN A 1 375 ? 6.962 -13.007 4.286 1.00 55.00 375 ASN A CA 1
ATOM 3091 C C . ASN A 1 375 ? 6.551 -13.569 5.649 1.00 55.00 375 ASN A C 1
ATOM 3093 O O . ASN A 1 375 ? 5.438 -13.329 6.107 1.00 55.00 375 ASN A O 1
ATOM 3097 N N . ILE A 1 376 ? 7.456 -14.271 6.336 1.00 61.66 376 ILE A N 1
ATOM 3098 C CA . ILE A 1 376 ? 7.210 -14.778 7.693 1.00 61.66 376 ILE A CA 1
ATOM 3099 C C . ILE A 1 376 ? 6.947 -13.615 8.655 1.00 61.66 376 ILE A C 1
ATOM 3101 O O . ILE A 1 376 ? 6.028 -13.687 9.471 1.00 61.66 376 ILE A O 1
ATOM 3105 N N . ALA A 1 377 ? 7.723 -12.532 8.556 1.00 55.16 377 ALA A N 1
ATOM 3106 C CA . ALA A 1 377 ? 7.497 -11.333 9.355 1.00 55.16 377 ALA A CA 1
ATOM 3107 C C . ALA A 1 377 ? 6.129 -10.697 9.052 1.00 55.16 377 ALA A C 1
ATOM 3109 O O . ALA A 1 377 ? 5.401 -10.385 9.990 1.00 55.16 377 ALA A O 1
ATOM 3110 N N . ALA A 1 378 ? 5.745 -10.584 7.779 1.00 52.81 378 ALA A N 1
ATOM 3111 C CA . ALA A 1 378 ? 4.454 -10.047 7.355 1.00 52.81 378 ALA A CA 1
ATOM 3112 C C . ALA A 1 378 ? 3.279 -10.890 7.875 1.00 52.81 378 ALA A C 1
ATOM 3114 O O . ALA A 1 378 ? 2.351 -10.344 8.467 1.00 52.81 378 ALA A O 1
ATOM 3115 N N . ILE A 1 379 ? 3.350 -12.221 7.744 1.00 59.31 379 ILE A N 1
ATOM 3116 C CA . ILE A 1 379 ? 2.344 -13.149 8.285 1.00 59.31 379 ILE A CA 1
ATOM 3117 C C . ILE A 1 379 ? 2.260 -13.017 9.807 1.00 59.31 379 ILE A C 1
ATOM 3119 O O . ILE A 1 379 ? 1.167 -12.948 10.364 1.00 59.31 379 ILE A O 1
ATOM 3123 N N . LYS A 1 380 ? 3.403 -12.930 10.497 1.00 56.75 380 LYS A N 1
ATOM 3124 C CA . LYS A 1 380 ? 3.440 -12.735 11.950 1.00 56.75 380 LYS A CA 1
ATOM 3125 C C . LYS A 1 380 ? 2.788 -11.413 12.352 1.00 56.75 380 LYS A C 1
ATOM 3127 O O . LYS A 1 380 ? 2.038 -11.381 13.322 1.00 56.75 380 LYS A O 1
ATOM 3132 N N . THR A 1 381 ? 3.048 -10.336 11.620 1.00 51.00 381 THR A N 1
ATOM 3133 C CA . THR A 1 381 ? 2.420 -9.036 11.866 1.00 51.00 381 THR A CA 1
ATOM 3134 C C . THR A 1 381 ? 0.918 -9.076 11.609 1.00 51.00 381 THR A C 1
ATOM 3136 O O . THR A 1 381 ? 0.169 -8.554 12.433 1.00 51.00 381 THR A O 1
ATOM 3139 N N . GLN A 1 382 ? 0.468 -9.728 10.534 1.00 53.00 382 GLN A N 1
ATOM 3140 C CA . GLN A 1 382 ? -0.956 -9.912 10.244 1.00 53.00 382 GLN A CA 1
ATOM 3141 C C . GLN A 1 382 ? -1.653 -10.704 11.360 1.00 53.00 382 GLN A C 1
ATOM 3143 O O . GLN A 1 382 ? -2.697 -10.292 11.859 1.00 53.00 382 GLN A O 1
ATOM 3148 N N . LEU A 1 383 ? -1.030 -11.790 11.823 1.00 57.44 383 LEU A N 1
ATOM 3149 C CA . LEU A 1 383 ? -1.542 -12.579 12.938 1.00 57.44 383 LEU A CA 1
ATOM 3150 C C . LEU A 1 383 ? -1.638 -11.742 14.222 1.00 57.44 383 LEU A C 1
ATOM 3152 O O . LEU A 1 383 ? -2.650 -11.803 14.910 1.00 57.44 383 LEU A O 1
ATOM 3156 N N . LEU A 1 384 ? -0.613 -10.940 14.535 1.00 59.50 384 LEU A N 1
ATOM 3157 C CA . LEU A 1 384 ? -0.617 -10.050 15.703 1.00 59.50 384 LEU A CA 1
ATOM 3158 C C . LEU A 1 384 ? -1.734 -9.003 15.619 1.00 59.50 384 LEU A C 1
ATOM 3160 O O . LEU A 1 384 ? -2.437 -8.787 16.599 1.00 59.50 384 LEU A O 1
ATOM 3164 N N . THR A 1 385 ? -1.954 -8.409 14.444 1.00 47.62 385 THR A N 1
ATOM 3165 C CA . THR A 1 385 ? -3.037 -7.429 14.251 1.00 47.62 385 THR A CA 1
ATOM 3166 C C . THR A 1 385 ? -4.420 -8.062 14.367 1.00 47.62 385 THR A C 1
ATOM 3168 O O . THR A 1 385 ? -5.323 -7.456 14.946 1.00 47.62 385 THR A O 1
ATOM 3171 N N . GLU A 1 386 ? -4.611 -9.281 13.860 1.00 55.16 386 GLU A N 1
ATOM 3172 C CA . GLU A 1 386 ? -5.851 -10.036 14.066 1.00 55.16 386 GLU A CA 1
ATOM 3173 C C . GLU A 1 386 ? -6.074 -10.347 15.554 1.00 55.16 386 GLU A C 1
ATOM 3175 O O . GLU A 1 386 ? -7.188 -10.178 16.059 1.00 55.16 386 GLU A O 1
ATOM 3180 N N . LEU A 1 387 ? -5.018 -10.721 16.280 1.00 59.59 387 LEU A N 1
ATOM 3181 C CA . LEU A 1 387 ? -5.067 -11.000 17.717 1.00 59.59 387 LEU A CA 1
ATOM 3182 C C . LEU A 1 387 ? -5.449 -9.752 18.525 1.00 59.59 387 LEU A C 1
ATOM 3184 O O . LEU A 1 387 ? -6.394 -9.810 19.315 1.00 59.59 387 LEU A O 1
ATOM 3188 N N . ASP A 1 388 ? -4.805 -8.615 18.257 1.00 61.75 388 ASP A N 1
ATOM 3189 C CA . ASP A 1 388 ? -5.099 -7.325 18.894 1.00 61.75 388 ASP A CA 1
ATOM 3190 C C . ASP A 1 388 ? -6.531 -6.860 18.599 1.00 61.75 388 ASP A C 1
ATOM 3192 O O . ASP A 1 388 ? -7.247 -6.403 19.490 1.00 61.75 388 ASP A O 1
ATOM 3196 N N . ASN A 1 389 ? -7.004 -7.023 17.359 1.00 53.09 389 ASN A N 1
ATOM 3197 C CA . ASN A 1 389 ? -8.381 -6.690 16.986 1.00 53.09 389 ASN A CA 1
ATOM 3198 C C . ASN A 1 389 ? -9.395 -7.573 17.734 1.00 53.09 389 ASN A C 1
ATOM 3200 O O . ASN A 1 389 ? -10.466 -7.118 18.143 1.00 53.09 389 ASN A O 1
ATOM 3204 N N . THR A 1 390 ? -9.051 -8.841 17.956 1.00 54.75 390 THR A N 1
ATOM 3205 C CA . THR A 1 390 ? -9.882 -9.767 18.730 1.00 54.75 390 THR A CA 1
ATOM 3206 C C . THR A 1 390 ? -9.896 -9.386 20.213 1.00 54.75 390 THR A C 1
ATOM 3208 O O . THR A 1 390 ? -10.969 -9.331 20.813 1.00 54.75 390 THR A O 1
ATOM 3211 N N . GLN A 1 391 ? -8.743 -9.033 20.790 1.00 59.47 391 GLN A N 1
ATOM 3212 C CA . GLN A 1 391 ? -8.645 -8.535 22.167 1.00 59.47 391 GLN A CA 1
ATOM 3213 C C . GLN A 1 391 ? -9.420 -7.232 22.366 1.00 59.47 391 GLN A C 1
ATOM 3215 O O . GLN A 1 391 ? -10.177 -7.111 23.327 1.00 59.47 391 GLN A O 1
ATOM 3220 N N . TYR A 1 392 ? -9.312 -6.290 21.431 1.00 51.84 392 TYR A N 1
ATOM 3221 C CA . TYR A 1 392 ? -10.075 -5.045 21.462 1.00 51.84 392 TYR A CA 1
ATOM 3222 C C . TYR A 1 392 ? -11.588 -5.307 21.467 1.00 51.84 392 TYR A C 1
ATOM 3224 O O . TYR A 1 392 ? -12.319 -4.707 22.255 1.00 51.84 392 TYR A O 1
ATOM 3232 N N . LYS A 1 393 ? -12.078 -6.248 20.647 1.00 54.53 393 LYS A N 1
ATOM 3233 C CA . LYS A 1 393 ? -13.496 -6.647 20.667 1.00 54.53 393 LYS A CA 1
ATOM 3234 C C . LYS A 1 393 ? -13.911 -7.208 22.027 1.00 54.53 393 LYS A C 1
ATOM 3236 O O . LYS A 1 393 ? -14.976 -6.844 22.516 1.00 54.53 393 LYS A O 1
ATOM 3241 N N . ILE A 1 394 ? -13.088 -8.057 22.643 1.00 59.81 394 ILE A N 1
ATOM 3242 C CA . ILE A 1 394 ? -13.353 -8.611 23.981 1.00 59.81 394 ILE A CA 1
ATOM 3243 C C . ILE A 1 394 ? -13.434 -7.487 25.022 1.00 59.81 394 ILE A C 1
ATOM 3245 O O . ILE A 1 394 ? -14.411 -7.422 25.765 1.00 59.81 394 ILE A O 1
ATOM 3249 N N . GLN A 1 395 ? -12.485 -6.548 25.011 1.00 60.19 395 GLN A N 1
ATOM 3250 C CA . GLN A 1 395 ? -12.498 -5.385 25.906 1.00 60.19 395 GLN A CA 1
ATOM 3251 C C . GLN A 1 395 ? -13.758 -4.526 25.720 1.00 60.19 395 GLN A C 1
ATOM 3253 O O . GLN A 1 395 ? -14.375 -4.102 26.696 1.00 60.19 395 GLN A O 1
ATOM 3258 N N . GLN A 1 396 ? -14.196 -4.306 24.477 1.00 59.00 396 GLN A N 1
ATOM 3259 C CA . GLN A 1 396 ? -15.450 -3.598 24.196 1.00 59.00 396 GLN A CA 1
ATOM 3260 C C . GLN A 1 396 ? -16.671 -4.338 24.762 1.00 59.00 396 GLN A C 1
ATOM 3262 O O . GLN A 1 396 ? -17.567 -3.711 25.334 1.00 59.00 396 GLN A O 1
ATOM 3267 N N . TYR A 1 397 ? -16.701 -5.671 24.666 1.00 60.19 397 TYR A N 1
ATOM 3268 C CA . TYR A 1 397 ? -17.747 -6.482 25.292 1.00 60.19 397 TYR A CA 1
ATOM 3269 C C . TYR A 1 397 ? -17.733 -6.369 26.824 1.00 60.19 397 TYR A C 1
ATOM 3271 O O . TYR A 1 397 ? -18.798 -6.205 27.421 1.00 60.19 397 TYR A O 1
ATOM 3279 N N . GLU A 1 398 ? -16.561 -6.393 27.462 1.00 64.44 398 GLU A N 1
ATOM 3280 C CA . GLU A 1 398 ? -16.422 -6.234 28.918 1.00 64.44 398 GLU A CA 1
ATOM 3281 C C . GLU A 1 398 ? -16.907 -4.861 29.401 1.00 64.44 398 GLU A C 1
ATOM 3283 O O . GLU A 1 398 ? -17.694 -4.777 30.348 1.00 64.44 398 GLU A O 1
ATOM 3288 N N . ILE A 1 399 ? -16.530 -3.781 28.709 1.00 63.66 399 ILE A N 1
ATOM 3289 C CA . ILE A 1 399 ? -17.021 -2.424 28.997 1.00 63.66 399 ILE A CA 1
ATOM 3290 C C . ILE A 1 399 ? -18.550 -2.359 28.830 1.00 63.66 399 ILE A C 1
ATOM 3292 O O . ILE A 1 399 ? -19.263 -1.790 29.667 1.00 63.66 399 ILE A O 1
ATOM 3296 N N . GLY A 1 400 ? -19.087 -2.987 27.781 1.00 68.75 400 GLY A N 1
ATOM 3297 C CA . GLY A 1 400 ? -20.529 -3.105 27.554 1.00 68.75 400 GLY A CA 1
ATOM 3298 C C . GLY A 1 400 ? -21.268 -3.866 28.666 1.00 68.75 400 GLY A C 1
ATOM 3299 O O . GLY A 1 400 ? -22.399 -3.517 29.009 1.00 68.75 400 GLY A O 1
ATOM 3300 N N . MET A 1 401 ? -20.639 -4.877 29.266 1.00 65.06 401 MET A N 1
ATOM 3301 C CA . MET A 1 401 ? -21.193 -5.618 30.404 1.00 65.06 401 MET A CA 1
ATOM 3302 C C . MET A 1 401 ? -21.148 -4.793 31.695 1.00 65.06 401 MET A C 1
ATOM 3304 O O . MET A 1 401 ? -22.178 -4.614 32.343 1.00 65.06 401 MET A O 1
ATOM 3308 N N . LEU A 1 402 ? -20.004 -4.181 32.013 1.00 71.69 402 LEU A N 1
ATOM 3309 C CA . LEU A 1 402 ? -19.835 -3.324 33.195 1.00 71.69 402 LEU A CA 1
ATOM 3310 C C . LEU A 1 402 ? -20.807 -2.135 33.205 1.00 71.69 402 LEU A C 1
ATOM 3312 O O . LEU A 1 402 ? -21.361 -1.767 34.244 1.00 71.69 402 LEU A O 1
ATOM 3316 N N . THR A 1 403 ? -21.058 -1.534 32.040 1.00 72.94 403 THR A N 1
ATOM 3317 C CA . THR A 1 403 ? -22.037 -0.444 31.913 1.00 72.94 403 THR A CA 1
ATOM 3318 C C . THR A 1 403 ? -23.475 -0.914 32.153 1.00 72.94 403 THR A C 1
ATOM 3320 O O . THR A 1 403 ? -24.259 -0.171 32.756 1.00 72.94 403 THR A O 1
ATOM 3323 N N . LYS A 1 404 ? -23.835 -2.141 31.750 1.00 79.81 404 LYS A N 1
ATOM 3324 C CA . LYS A 1 404 ? -25.133 -2.754 32.085 1.00 79.81 404 LYS A CA 1
ATOM 3325 C C . LYS A 1 404 ? -25.249 -3.039 33.581 1.00 79.81 404 LYS A C 1
ATOM 3327 O O . LYS A 1 404 ? -26.261 -2.667 34.175 1.00 79.81 404 LYS A O 1
ATOM 3332 N N . ASP A 1 405 ? -24.215 -3.596 34.204 1.00 78.94 405 ASP A N 1
ATOM 3333 C CA . ASP A 1 405 ? -24.211 -3.887 35.642 1.00 78.94 405 ASP A CA 1
ATOM 3334 C C . ASP A 1 405 ? -24.341 -2.614 36.484 1.00 78.94 405 ASP A C 1
ATOM 3336 O O . ASP A 1 405 ? -25.131 -2.566 37.431 1.00 78.94 405 ASP A O 1
ATOM 3340 N N . LYS A 1 406 ? -23.665 -1.530 36.084 1.00 80.56 406 LYS A N 1
ATOM 3341 C CA . LYS A 1 406 ? -23.816 -0.214 36.722 1.00 80.56 406 LYS A CA 1
ATOM 3342 C C . LYS A 1 406 ? -25.255 0.308 36.632 1.00 80.56 406 LYS A C 1
ATOM 3344 O O . LYS A 1 406 ? -25.776 0.819 37.625 1.00 80.56 406 LYS A O 1
ATOM 3349 N N . LYS A 1 407 ? -25.922 0.148 35.480 1.00 84.31 407 LYS A N 1
ATOM 3350 C CA . LYS A 1 407 ? -27.344 0.511 35.313 1.00 84.31 407 LYS A CA 1
ATOM 3351 C C . LYS A 1 407 ? -28.255 -0.344 36.195 1.00 84.31 407 LYS A C 1
ATOM 3353 O O . LYS A 1 407 ? -29.164 0.197 36.820 1.00 84.31 407 LYS A O 1
ATOM 3358 N N . ILE A 1 408 ? -28.001 -1.650 36.289 1.00 84.50 408 ILE A N 1
ATOM 3359 C CA . ILE A 1 408 ? -28.748 -2.556 37.177 1.00 84.50 408 ILE A CA 1
ATOM 3360 C C . ILE A 1 408 ? -28.578 -2.130 38.639 1.00 84.50 408 ILE A C 1
ATOM 3362 O O . ILE A 1 408 ? -29.561 -2.074 39.378 1.00 84.50 408 ILE A O 1
ATOM 3366 N N . TYR A 1 409 ? -27.358 -1.789 39.061 1.00 84.31 409 TYR A N 1
ATOM 3367 C CA . TYR A 1 409 ? -27.096 -1.324 40.421 1.00 84.31 409 TYR A CA 1
ATOM 3368 C C . TYR A 1 409 ? -27.812 -0.001 40.722 1.00 84.31 409 TYR A C 1
ATOM 3370 O O . TYR A 1 409 ? -28.475 0.115 41.752 1.00 84.31 409 TYR A O 1
ATOM 3378 N N . GLN A 1 410 ? -27.763 0.970 39.801 1.00 82.12 410 GLN A N 1
ATOM 3379 C CA . GLN A 1 410 ? -28.536 2.212 39.918 1.00 82.12 410 GLN A CA 1
ATOM 3380 C C . GLN A 1 410 ? -30.039 1.942 40.041 1.00 82.12 410 GLN A C 1
ATOM 3382 O O . GLN A 1 410 ? -30.694 2.523 40.904 1.00 82.12 410 GLN A O 1
ATOM 3387 N N . LEU A 1 411 ? -30.587 1.026 39.237 1.00 87.50 411 LEU A N 1
ATOM 3388 C CA . LEU A 1 411 ? -32.000 0.660 39.310 1.00 87.50 411 LEU A CA 1
ATOM 3389 C C . LEU A 1 411 ? -32.356 0.050 40.677 1.00 87.50 411 LEU A C 1
ATOM 3391 O O . LEU A 1 411 ? -33.352 0.442 41.282 1.00 87.50 411 LEU A O 1
ATOM 3395 N N . LYS A 1 412 ? -31.522 -0.864 41.195 1.00 88.25 412 LYS A N 1
ATOM 3396 C CA . LYS A 1 412 ? -31.700 -1.466 42.528 1.00 88.25 412 LYS A CA 1
ATOM 3397 C C . LYS A 1 412 ? -31.681 -0.412 43.634 1.00 88.25 412 LYS A C 1
ATOM 3399 O O . LYS A 1 412 ? -32.551 -0.435 44.502 1.00 88.25 412 LYS A O 1
ATOM 3404 N N . MET A 1 413 ? -30.736 0.528 43.582 1.00 84.50 413 MET A N 1
ATOM 3405 C CA . MET A 1 413 ? -30.658 1.625 44.551 1.00 84.50 413 MET A CA 1
ATOM 3406 C C . MET A 1 413 ? -31.893 2.530 44.486 1.00 84.50 413 MET A C 1
ATOM 3408 O O . MET A 1 413 ? -32.453 2.868 45.526 1.00 84.50 413 MET A O 1
ATOM 3412 N N . ASN A 1 414 ? -32.380 2.853 43.285 1.00 88.44 414 ASN A N 1
ATOM 3413 C CA . ASN A 1 414 ? -33.594 3.654 43.115 1.00 88.44 414 ASN A CA 1
ATOM 3414 C C . ASN A 1 414 ? -34.836 2.949 43.685 1.00 88.44 414 ASN A C 1
ATOM 3416 O O . ASN A 1 414 ? -35.649 3.584 44.355 1.00 88.44 414 ASN A O 1
ATOM 3420 N N . ILE A 1 415 ? -34.967 1.635 43.472 1.00 92.12 415 ILE A N 1
ATOM 3421 C CA . ILE A 1 415 ? -36.058 0.831 44.046 1.00 92.12 415 ILE A CA 1
ATOM 3422 C C . ILE A 1 415 ? -35.975 0.819 45.579 1.00 92.12 415 ILE A C 1
ATOM 3424 O O . ILE A 1 415 ? -36.991 1.010 46.244 1.00 92.12 415 ILE A O 1
ATOM 3428 N N . LEU A 1 416 ? -34.779 0.648 46.152 1.00 92.88 416 LEU A N 1
ATOM 3429 C CA . LEU A 1 416 ? -34.581 0.665 47.604 1.00 92.88 416 LEU A CA 1
ATOM 3430 C C . LEU A 1 416 ? -35.010 2.008 48.217 1.00 92.88 416 LEU A C 1
ATOM 3432 O O . LEU A 1 416 ? -35.735 2.033 49.212 1.00 92.88 416 LEU A O 1
ATOM 3436 N N . ILE A 1 417 ? -34.606 3.121 47.598 1.00 92.50 417 ILE A N 1
ATOM 3437 C CA . ILE A 1 417 ? -34.991 4.471 48.029 1.00 92.50 417 ILE A CA 1
ATOM 3438 C C . ILE A 1 417 ? -36.513 4.642 47.954 1.00 92.50 417 ILE A C 1
ATOM 3440 O O . ILE A 1 417 ? -37.119 5.140 48.903 1.00 92.50 417 ILE A O 1
ATOM 3444 N N . ALA A 1 418 ? -37.151 4.179 46.875 1.00 91.12 418 ALA A N 1
ATOM 3445 C CA . ALA A 1 418 ? -38.605 4.238 46.736 1.00 91.12 418 ALA A CA 1
ATOM 3446 C C . ALA A 1 418 ? -39.327 3.444 47.842 1.00 91.12 418 ALA A C 1
ATOM 3448 O O . ALA A 1 418 ? -40.281 3.950 48.435 1.00 91.12 418 ALA A O 1
ATOM 3449 N N . ILE A 1 419 ? -38.844 2.242 48.182 1.00 94.19 419 ILE A N 1
ATOM 3450 C CA . ILE A 1 419 ? -39.394 1.428 49.279 1.00 94.19 419 ILE A CA 1
ATOM 3451 C C . ILE A 1 419 ? -39.255 2.156 50.623 1.00 94.19 419 ILE A C 1
ATOM 3453 O O . ILE A 1 419 ? -40.218 2.216 51.388 1.00 94.19 419 ILE A O 1
ATOM 3457 N N . LEU A 1 420 ? -38.095 2.758 50.905 1.00 93.44 420 LEU A N 1
ATOM 3458 C CA . LEU A 1 420 ? -37.875 3.522 52.138 1.00 93.44 420 LEU A CA 1
ATOM 3459 C C . LEU A 1 420 ? -38.819 4.727 52.250 1.00 93.44 420 LEU A C 1
ATOM 3461 O O . LEU A 1 420 ? -39.367 4.977 53.325 1.00 93.44 420 LEU A O 1
ATOM 3465 N N . ILE A 1 421 ? -39.065 5.434 51.143 1.00 93.69 421 ILE A N 1
ATOM 3466 C CA . ILE A 1 421 ? -40.028 6.542 51.094 1.00 93.69 421 ILE A CA 1
ATOM 3467 C C . ILE A 1 421 ? -41.447 6.040 51.387 1.00 93.69 421 ILE A C 1
ATOM 3469 O O . ILE A 1 421 ? -42.165 6.666 52.167 1.00 93.69 421 ILE A O 1
ATOM 3473 N N . ILE A 1 422 ? -41.850 4.898 50.821 1.00 94.12 422 ILE A N 1
ATOM 3474 C CA . ILE A 1 422 ? -43.170 4.298 51.073 1.00 94.12 422 ILE A CA 1
ATOM 3475 C C . ILE A 1 422 ? -43.321 3.908 52.547 1.00 94.12 422 ILE A C 1
ATOM 3477 O O . ILE A 1 422 ? -44.343 4.224 53.161 1.00 94.12 422 ILE A O 1
ATOM 3481 N N . ILE A 1 423 ? -42.304 3.277 53.142 1.00 94.19 423 ILE A N 1
ATOM 3482 C CA . ILE A 1 423 ? -42.307 2.918 54.568 1.00 94.19 423 ILE A CA 1
ATOM 3483 C C . ILE A 1 423 ? -42.439 4.181 55.423 1.00 94.19 423 ILE A C 1
ATOM 3485 O O . ILE A 1 423 ? -43.295 4.235 56.308 1.00 94.19 423 ILE A O 1
ATOM 3489 N N . PHE A 1 424 ? -41.662 5.222 55.126 1.00 93.38 424 PHE A N 1
ATOM 3490 C CA . PHE A 1 424 ? -41.731 6.491 55.843 1.00 93.38 424 PHE A CA 1
ATOM 3491 C C . PHE A 1 424 ? -43.127 7.127 55.749 1.00 93.38 424 PHE A C 1
ATOM 3493 O O . PHE A 1 424 ? -43.725 7.458 56.774 1.00 93.38 424 PHE A O 1
ATOM 3500 N N . LEU A 1 425 ? -43.692 7.223 54.541 1.00 92.75 425 LEU A N 1
ATOM 3501 C CA . LEU A 1 425 ? -45.042 7.751 54.319 1.00 92.75 425 LEU A CA 1
ATOM 3502 C C . LEU A 1 425 ? -46.107 6.930 55.057 1.00 92.75 425 LEU A C 1
ATOM 3504 O O . LEU A 1 425 ? -47.010 7.506 55.668 1.00 92.75 425 LEU A O 1
ATOM 3508 N N . SER A 1 426 ? -45.984 5.599 55.064 1.00 91.31 426 SER A N 1
ATOM 3509 C CA . SER A 1 426 ? -46.890 4.715 55.804 1.00 91.31 426 SER A CA 1
ATOM 3510 C C . SER A 1 426 ? -46.815 4.953 57.317 1.00 91.31 426 SER A C 1
ATOM 3512 O O . SER A 1 426 ? -47.851 5.032 57.978 1.00 91.31 426 SER A O 1
ATOM 3514 N N . GLY A 1 427 ? -45.614 5.175 57.864 1.00 91.31 427 GLY A N 1
ATOM 3515 C CA . GLY A 1 427 ? -45.409 5.513 59.272 1.00 91.31 427 GLY A CA 1
ATOM 3516 C C . GLY A 1 427 ? -46.022 6.866 59.642 1.00 91.31 427 GLY A C 1
ATOM 3517 O O . GLY A 1 427 ? -46.712 6.986 60.657 1.00 91.31 427 GLY A O 1
ATOM 3518 N N . VAL A 1 428 ? -45.862 7.880 58.788 1.00 92.56 428 VAL A N 1
ATOM 3519 C CA . VAL A 1 428 ? -46.522 9.185 58.963 1.00 92.56 428 VAL A CA 1
ATOM 3520 C C . VAL A 1 428 ? -48.048 9.026 58.962 1.00 92.56 428 VAL A C 1
ATOM 3522 O O . VAL A 1 428 ? -48.724 9.524 59.861 1.00 92.56 428 VAL A O 1
ATOM 3525 N N . LEU A 1 429 ? -48.605 8.262 58.023 1.00 92.31 429 LEU A N 1
ATOM 3526 C CA . LEU A 1 429 ? -50.041 7.968 57.974 1.00 92.31 429 LEU A CA 1
ATOM 3527 C C . LEU A 1 429 ? -50.541 7.245 59.233 1.00 92.31 429 LEU A C 1
ATOM 3529 O O . LEU A 1 429 ? -51.579 7.618 59.787 1.00 92.31 429 LEU A O 1
ATOM 3533 N N . LEU A 1 430 ? -49.800 6.243 59.714 1.00 92.31 430 LEU A N 1
ATOM 3534 C CA . LEU A 1 430 ? -50.130 5.501 60.931 1.00 92.31 430 LEU A CA 1
ATOM 3535 C C . LEU A 1 430 ? -50.098 6.398 62.170 1.00 92.31 430 LEU A C 1
ATOM 3537 O O . LEU A 1 430 ? -51.030 6.358 62.971 1.00 92.31 430 LEU A O 1
ATOM 3541 N N . THR A 1 431 ? -49.085 7.255 62.315 1.00 90.31 431 THR A N 1
ATOM 3542 C CA . THR A 1 431 ? -48.997 8.186 63.454 1.00 90.31 431 THR A CA 1
ATOM 3543 C C . THR A 1 431 ? -50.125 9.218 63.447 1.00 90.31 431 THR A C 1
ATOM 3545 O O . THR A 1 431 ? -50.693 9.515 64.501 1.00 90.31 431 THR A O 1
ATOM 3548 N N . VAL A 1 432 ? -50.514 9.727 62.273 1.00 91.31 432 VAL A N 1
ATOM 3549 C CA . VAL A 1 432 ? -51.677 10.616 62.127 1.00 91.31 432 VAL A CA 1
ATOM 3550 C C . VAL A 1 432 ? -52.968 9.887 62.503 1.00 91.31 432 VAL A C 1
ATOM 3552 O O . VAL A 1 432 ? -53.735 10.398 63.323 1.00 91.31 432 VAL A O 1
ATOM 3555 N N . ARG A 1 433 ? -53.198 8.673 61.982 1.00 91.62 433 ARG A N 1
ATOM 3556 C CA . ARG A 1 433 ? -54.370 7.857 62.347 1.00 91.62 433 ARG A CA 1
ATOM 3557 C C . ARG A 1 433 ? -54.419 7.561 63.843 1.00 91.62 433 ARG A C 1
ATOM 3559 O O . ARG A 1 433 ? -55.471 7.730 64.456 1.00 91.62 433 ARG A O 1
ATOM 3566 N N . TYR A 1 434 ? -53.292 7.183 64.439 1.00 90.25 434 TYR A N 1
ATOM 3567 C CA . TYR A 1 434 ? -53.189 6.922 65.871 1.00 90.25 434 TYR A CA 1
ATOM 3568 C C . TYR A 1 434 ? -53.570 8.158 66.697 1.00 90.25 434 TYR A C 1
ATOM 3570 O O . TYR A 1 434 ? -54.416 8.066 67.588 1.00 90.25 434 TYR A O 1
ATOM 3578 N N . LYS A 1 435 ? -53.043 9.342 66.351 1.00 90.00 435 LYS A N 1
ATOM 3579 C CA . LYS A 1 435 ? -53.414 10.606 67.014 1.00 90.00 435 LYS A CA 1
ATOM 3580 C C . LYS A 1 435 ? -54.914 10.897 66.919 1.00 90.00 435 LYS A C 1
ATOM 3582 O O . LYS A 1 435 ? -55.509 11.329 67.907 1.00 90.00 435 LYS A O 1
ATOM 3587 N N . ILE A 1 436 ? -55.531 10.650 65.762 1.00 88.25 436 ILE A N 1
ATOM 3588 C CA . ILE A 1 436 ? -56.978 10.831 65.568 1.00 88.25 436 ILE A CA 1
ATOM 3589 C C . ILE A 1 436 ? -57.772 9.882 66.477 1.00 88.25 436 ILE A C 1
ATOM 3591 O O . ILE A 1 436 ? -58.696 10.327 67.160 1.00 88.25 436 ILE A O 1
ATOM 3595 N N . ILE A 1 437 ? -57.400 8.598 66.529 1.00 88.88 437 ILE A N 1
ATOM 3596 C CA . ILE A 1 437 ? -58.073 7.589 67.362 1.00 88.88 437 ILE A CA 1
ATOM 3597 C C . ILE A 1 437 ? -57.983 7.960 68.845 1.00 88.88 437 ILE A C 1
ATOM 3599 O O . ILE A 1 437 ? -59.007 7.989 69.527 1.00 88.88 437 ILE A O 1
ATOM 3603 N N . VAL A 1 438 ? -56.791 8.317 69.335 1.00 87.62 438 VAL A N 1
ATOM 3604 C CA . VAL A 1 438 ? -56.586 8.714 70.739 1.00 87.62 438 VAL A CA 1
ATOM 3605 C C . VAL A 1 438 ? -57.415 9.952 71.092 1.00 87.62 438 VAL A C 1
ATOM 3607 O O . VAL A 1 438 ? -58.053 9.987 72.147 1.00 87.62 438 VAL A O 1
ATOM 3610 N N . LYS A 1 439 ? -57.467 10.956 70.204 1.00 87.69 439 LYS A N 1
ATOM 3611 C CA . LYS A 1 439 ? -58.299 12.153 70.407 1.00 87.69 439 LYS A CA 1
ATOM 3612 C C . LYS A 1 439 ? -59.783 11.791 70.511 1.00 87.69 439 LYS A C 1
ATOM 3614 O O . LYS A 1 439 ? -60.460 12.277 71.414 1.00 87.69 439 LYS A O 1
ATOM 3619 N N . LYS A 1 440 ? -60.271 10.902 69.640 1.00 85.75 440 LYS A N 1
ATOM 3620 C CA . LYS A 1 440 ? -61.665 10.437 69.649 1.00 85.75 440 LYS A CA 1
ATOM 3621 C C . LYS A 1 440 ? -61.998 9.641 70.918 1.00 85.75 440 LYS A C 1
ATOM 3623 O O . LYS A 1 440 ? -63.043 9.870 71.513 1.00 85.75 440 LYS A O 1
ATOM 3628 N N . GLN A 1 441 ? -61.096 8.770 71.378 1.00 81.62 441 GLN A N 1
ATOM 3629 C CA . GLN A 1 441 ? -61.266 8.027 72.635 1.00 81.62 441 GLN A CA 1
ATOM 3630 C C . GLN A 1 441 ? -61.273 8.938 73.866 1.00 81.62 441 GLN A C 1
ATOM 3632 O O . GLN A 1 441 ? -62.011 8.689 74.814 1.00 81.62 441 GLN A O 1
ATOM 3637 N N . ARG A 1 442 ? -60.466 10.005 73.873 1.00 79.75 442 ARG A N 1
ATOM 3638 C CA . ARG A 1 442 ? -60.489 10.995 74.958 1.00 79.75 442 ARG A CA 1
ATOM 3639 C C . ARG A 1 442 ? -61.834 11.722 75.026 1.00 79.75 442 ARG A C 1
ATOM 3641 O O . ARG A 1 442 ? -62.418 11.773 76.099 1.00 79.75 442 ARG A O 1
ATOM 3648 N N . GLN A 1 443 ? -62.342 12.183 73.883 1.00 84.38 443 GLN A N 1
ATOM 3649 C CA . GLN A 1 443 ? -63.663 12.815 73.800 1.00 84.38 443 GLN A CA 1
ATOM 3650 C C . GLN A 1 443 ? -64.793 11.866 74.220 1.00 84.38 443 GLN A C 1
ATOM 3652 O O . GLN A 1 443 ? -65.749 12.299 74.854 1.00 84.38 443 GLN A O 1
ATOM 3657 N N . LEU A 1 444 ? -64.687 10.576 73.883 1.00 82.50 444 LEU A N 1
ATOM 3658 C CA . LEU A 1 444 ? -65.663 9.570 74.303 1.00 82.50 444 LEU A CA 1
ATOM 3659 C C . LEU A 1 444 ? -65.657 9.387 75.829 1.00 82.50 444 LEU A C 1
ATOM 3661 O O . LEU A 1 444 ? -66.710 9.480 76.445 1.00 82.50 444 LEU A O 1
ATOM 3665 N N . ARG A 1 445 ? -64.473 9.233 76.440 1.00 78.62 445 ARG A N 1
ATOM 3666 C CA . ARG A 1 445 ? -64.326 9.089 77.901 1.00 78.62 445 ARG A CA 1
ATOM 3667 C C . ARG A 1 445 ? -64.822 10.306 78.678 1.00 78.62 445 ARG A C 1
ATOM 3669 O O . ARG A 1 445 ? -65.420 10.148 79.736 1.00 78.62 445 ARG A O 1
ATOM 3676 N N . GLU A 1 446 ? -64.575 11.512 78.167 1.00 82.94 446 GLU A N 1
ATOM 3677 C CA . GLU A 1 446 ? -65.089 12.749 78.770 1.00 82.94 446 GLU A CA 1
ATOM 3678 C C . GLU A 1 446 ? -66.628 12.754 78.766 1.00 82.94 446 GLU A C 1
ATOM 3680 O O . GLU A 1 446 ? -67.233 12.975 79.814 1.00 82.94 446 GLU A O 1
ATOM 3685 N N . LYS A 1 447 ? -67.259 12.387 77.640 1.00 81.62 447 LYS A N 1
ATOM 3686 C CA . LYS A 1 447 ? -68.723 12.258 77.544 1.00 81.62 447 LYS A CA 1
ATOM 3687 C C . LYS A 1 447 ? -69.301 11.149 78.431 1.00 81.62 447 LYS A C 1
ATOM 3689 O O . LYS A 1 447 ? -70.341 11.351 79.047 1.00 81.62 447 LYS A O 1
ATOM 3694 N N . GLU A 1 448 ? -68.648 9.990 78.511 1.00 78.94 448 GLU A N 1
ATOM 3695 C CA . GLU A 1 448 ? -69.072 8.879 79.379 1.00 78.94 448 GLU A CA 1
ATOM 3696 C C . GLU A 1 448 ? -68.978 9.253 80.865 1.00 78.94 448 GLU A C 1
ATOM 3698 O O . GLU A 1 448 ? -69.887 8.960 81.641 1.00 78.94 448 GLU A O 1
ATOM 3703 N N . SER A 1 449 ? -67.913 9.955 81.269 1.00 77.12 449 SER A N 1
ATOM 3704 C CA . SER A 1 449 ? -67.765 10.437 82.645 1.00 77.12 449 SER A CA 1
ATOM 3705 C C . SER A 1 449 ? -68.812 11.486 83.011 1.00 77.12 449 SER A C 1
ATOM 3707 O O . SER A 1 449 ? -69.249 11.515 84.162 1.00 77.12 449 SER A O 1
ATOM 3709 N N . GLU A 1 450 ? -69.172 12.366 82.079 1.00 83.44 450 GLU A N 1
ATOM 3710 C CA . GLU A 1 450 ? -70.216 13.366 82.289 1.00 83.44 450 GLU A CA 1
ATOM 3711 C C . GLU A 1 450 ? -71.578 12.682 82.459 1.00 83.44 450 GLU A C 1
ATOM 3713 O O . GLU A 1 450 ? -72.242 12.905 83.469 1.00 83.44 450 GLU A O 1
ATOM 3718 N N . LEU A 1 451 ? -71.915 11.743 81.567 1.00 80.19 451 LEU A N 1
ATOM 3719 C CA . LEU A 1 451 ? -73.141 10.944 81.631 1.00 80.19 451 LEU A CA 1
ATOM 3720 C C . LEU A 1 451 ? -73.284 10.183 82.959 1.00 80.19 451 LEU A C 1
ATOM 3722 O O . LEU A 1 451 ? -74.356 10.195 83.567 1.00 80.19 451 LEU A O 1
ATOM 3726 N N . HIS A 1 452 ? -72.211 9.543 83.436 1.00 75.44 452 HIS A N 1
ATOM 3727 C CA . HIS A 1 452 ? -72.236 8.809 84.704 1.00 75.44 452 HIS A CA 1
ATOM 3728 C C . HIS A 1 452 ? -72.499 9.711 85.913 1.00 75.44 452 HIS A C 1
ATOM 3730 O O . HIS A 1 452 ? -73.245 9.317 86.812 1.00 75.44 452 HIS A O 1
ATOM 3736 N N . LYS A 1 453 ? -71.931 10.924 85.936 1.00 78.62 453 LYS A N 1
ATOM 3737 C CA . LYS A 1 453 ? -72.202 11.893 87.009 1.00 78.62 453 LYS A CA 1
ATOM 3738 C C . LYS A 1 453 ? -73.670 12.306 87.019 1.00 78.62 453 LYS A C 1
ATOM 3740 O O . LYS A 1 453 ? -74.300 12.261 88.073 1.00 78.62 453 LYS A O 1
ATOM 3745 N N . THR A 1 454 ? -74.236 12.620 85.852 1.00 76.25 454 THR A N 1
ATOM 3746 C CA . THR A 1 454 ? -75.648 13.019 85.745 1.00 76.25 454 THR A CA 1
ATOM 3747 C C . THR A 1 454 ? -76.591 11.895 86.184 1.00 76.25 454 THR A C 1
ATOM 3749 O O . THR A 1 454 ? -77.572 12.142 86.883 1.00 76.25 454 THR A O 1
ATOM 3752 N N . GLN A 1 455 ? -76.283 10.643 85.825 1.00 77.06 455 GLN A N 1
ATOM 3753 C CA . GLN A 1 455 ? -77.072 9.479 86.243 1.00 77.06 455 GLN A CA 1
ATOM 3754 C C . GLN A 1 455 ? -77.045 9.261 87.763 1.00 77.06 455 GLN A C 1
ATOM 3756 O O . GLN A 1 455 ? -78.083 8.968 88.358 1.00 77.06 455 GLN A O 1
ATOM 3761 N N . GLN A 1 456 ? -75.885 9.423 88.407 1.00 73.44 456 GLN A N 1
ATOM 3762 C CA . GLN A 1 456 ? -75.769 9.277 89.862 1.00 73.44 456 GLN A CA 1
ATOM 3763 C C . GLN A 1 456 ? -76.528 10.368 90.627 1.00 73.44 456 GLN A C 1
ATOM 3765 O O . GLN A 1 456 ? -77.180 10.071 91.631 1.00 73.44 456 GLN A O 1
ATOM 3770 N N . GLU A 1 457 ? -76.474 11.616 90.160 1.00 79.00 457 GLU A N 1
ATOM 3771 C CA . GLU A 1 457 ? -77.209 12.727 90.775 1.00 79.00 457 GLU A CA 1
ATOM 3772 C C . GLU A 1 457 ? -78.726 12.528 90.687 1.00 79.00 457 GLU A C 1
ATOM 3774 O O . GLU A 1 457 ? -79.430 12.707 91.686 1.00 79.00 457 GLU A O 1
ATOM 3779 N N . LEU A 1 458 ? -79.224 12.071 89.533 1.00 81.12 458 LEU A N 1
ATOM 3780 C CA . LEU A 1 458 ? -80.644 11.780 89.339 1.00 81.12 458 LEU A CA 1
ATOM 3781 C C . LEU A 1 458 ? -81.131 10.689 90.304 1.00 81.12 458 LEU A C 1
ATOM 3783 O O . LEU A 1 458 ? -82.120 10.900 91.010 1.00 81.12 458 LEU A O 1
ATOM 3787 N N . LEU A 1 459 ? -80.400 9.572 90.401 1.00 77.06 459 LEU A N 1
ATOM 3788 C CA . LEU A 1 459 ? -80.753 8.446 91.273 1.00 77.06 459 LEU A CA 1
ATOM 3789 C C . LEU A 1 459 ? -80.806 8.860 92.753 1.00 77.06 459 LEU A C 1
ATOM 3791 O O . LEU A 1 459 ? -81.725 8.487 93.484 1.00 77.06 459 LEU A O 1
ATOM 3795 N N . LYS A 1 460 ? -79.840 9.675 93.193 1.00 74.62 460 LYS A N 1
ATOM 3796 C CA . LYS A 1 460 ? -79.793 10.188 94.567 1.00 74.62 460 LYS A CA 1
ATOM 3797 C C . LYS A 1 460 ? -80.971 11.118 94.870 1.00 74.62 460 LYS A C 1
ATOM 3799 O O . LYS A 1 460 ? -81.522 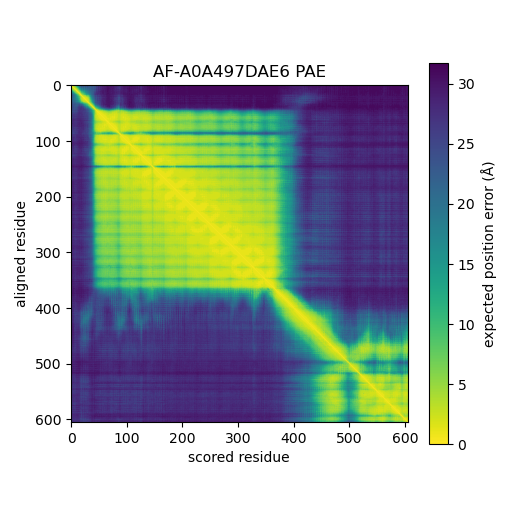11.066 95.968 1.00 74.62 460 LYS A O 1
ATOM 3804 N N . SER A 1 461 ? -81.374 11.948 93.906 1.00 74.94 461 SER A N 1
ATOM 3805 C CA . SER A 1 461 ? -82.541 12.824 94.059 1.00 74.94 461 SER A CA 1
ATOM 3806 C C . SER A 1 461 ? -83.853 12.036 94.174 1.00 74.94 461 SER A C 1
ATOM 3808 O O . SER A 1 461 ? -84.711 12.383 94.987 1.00 74.94 461 SER A O 1
ATOM 3810 N N . GLU A 1 462 ? -83.988 10.941 93.419 1.00 78.00 462 GLU A N 1
ATOM 3811 C CA . GLU A 1 462 ? -85.198 10.118 93.407 1.00 78.00 462 GLU A CA 1
ATOM 3812 C C . GLU A 1 462 ? -85.367 9.331 94.714 1.00 78.00 462 GLU A C 1
ATOM 3814 O O . GLU A 1 462 ? -86.465 9.300 95.273 1.00 78.00 462 GLU A O 1
ATOM 3819 N N . LEU A 1 463 ? -84.277 8.761 95.244 1.00 72.50 463 LEU A N 1
ATOM 3820 C CA . LEU A 1 463 ? -84.272 8.082 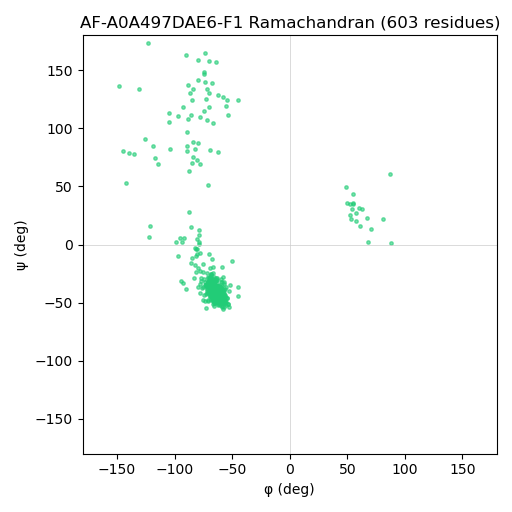96.546 1.00 72.50 463 LEU A CA 1
ATOM 3821 C C . LEU A 1 463 ? -84.685 9.026 97.681 1.00 72.50 463 LEU A C 1
ATOM 3823 O O . LEU A 1 463 ? -85.596 8.709 98.440 1.00 72.50 463 LEU A O 1
ATOM 3827 N N . ASN A 1 464 ? -84.097 10.224 97.740 1.00 76.75 464 ASN A N 1
ATOM 3828 C CA . ASN A 1 464 ? -84.442 11.206 98.770 1.00 76.75 464 ASN A CA 1
ATOM 3829 C C . ASN A 1 464 ? -85.927 11.607 98.731 1.00 76.75 464 ASN A C 1
ATOM 3831 O O . ASN A 1 464 ? -86.540 11.822 99.775 1.00 76.75 464 ASN A O 1
ATOM 3835 N N . ARG A 1 465 ? -86.527 11.712 97.538 1.00 78.94 465 ARG A N 1
ATOM 3836 C CA . ARG A 1 465 ? -87.958 12.019 97.405 1.00 78.94 465 ARG A CA 1
ATOM 3837 C C . ARG A 1 465 ? -88.828 10.883 97.953 1.00 78.94 465 ARG A C 1
ATOM 3839 O O . ARG A 1 465 ? -89.758 11.141 98.710 1.00 78.94 465 ARG A O 1
ATOM 3846 N N . LYS A 1 466 ? -88.490 9.639 97.603 1.00 79.19 466 LYS A N 1
ATOM 3847 C CA . LYS A 1 466 ? -89.183 8.425 98.060 1.00 79.19 466 LYS A CA 1
ATOM 3848 C C . LYS A 1 466 ? -89.143 8.267 99.587 1.00 79.19 466 LYS A C 1
ATOM 3850 O O . LYS A 1 466 ? -90.176 7.971 100.188 1.00 79.19 466 LYS A O 1
ATOM 3855 N N . ASP A 1 467 ? -87.994 8.535 100.208 1.00 77.94 467 ASP A N 1
ATOM 3856 C CA . ASP A 1 467 ? -87.824 8.501 101.669 1.00 77.94 467 ASP A CA 1
ATOM 3857 C C . ASP A 1 467 ? -88.716 9.538 102.373 1.00 77.94 467 ASP A C 1
ATOM 3859 O O . ASP A 1 467 ? -89.404 9.221 103.348 1.00 77.94 467 ASP A O 1
ATOM 3863 N N . ASN A 1 468 ? -88.754 10.769 101.850 1.00 80.31 468 ASN A N 1
ATOM 3864 C CA . ASN A 1 468 ? -89.561 11.857 102.409 1.00 80.31 468 ASN A CA 1
ATOM 3865 C C . ASN A 1 468 ? -91.070 11.571 102.329 1.00 80.31 468 ASN A C 1
ATOM 3867 O O . ASN A 1 468 ? -91.791 11.808 103.302 1.00 80.31 468 ASN A O 1
ATOM 3871 N N . ASP A 1 469 ? -91.548 11.033 101.203 1.00 81.31 469 ASP A N 1
ATOM 3872 C CA . ASP A 1 469 ? -92.964 10.696 101.011 1.00 81.31 469 ASP A CA 1
ATOM 3873 C C . ASP A 1 469 ? -93.424 9.618 102.011 1.00 81.31 469 ASP A C 1
ATOM 3875 O O . ASP A 1 469 ? -94.497 9.721 102.615 1.00 81.31 469 ASP A O 1
ATOM 3879 N N . LEU A 1 470 ? -92.595 8.592 102.229 1.00 82.31 470 LEU A N 1
ATOM 3880 C CA . LEU A 1 470 ? -92.896 7.499 103.152 1.00 82.31 470 LEU A CA 1
ATOM 3881 C C . LEU A 1 470 ? -92.815 7.935 104.626 1.00 82.31 470 LEU A C 1
ATOM 3883 O O . LEU A 1 470 ? -93.658 7.533 105.431 1.00 82.31 470 LEU A O 1
ATOM 3887 N N . MET A 1 471 ? -91.853 8.794 104.975 1.00 82.06 471 MET A N 1
ATOM 3888 C CA . MET A 1 471 ? -91.766 9.419 106.299 1.00 82.06 471 MET A CA 1
ATOM 3889 C C . MET A 1 471 ? -93.027 10.225 106.627 1.00 82.06 471 MET A C 1
ATOM 3891 O O . MET A 1 471 ? -93.608 10.062 107.701 1.00 82.06 471 MET A O 1
ATOM 3895 N N . SER A 1 472 ? -93.465 11.081 105.699 1.00 82.38 472 SER A N 1
ATOM 3896 C CA . SER A 1 472 ? -94.661 11.915 105.866 1.00 82.38 472 SER A CA 1
ATOM 3897 C C . SER A 1 472 ? -95.898 11.060 106.166 1.00 82.38 472 SER A C 1
ATOM 3899 O O . SER A 1 472 ? -96.652 11.335 107.103 1.00 82.38 472 SER A O 1
ATOM 3901 N N . PHE A 1 473 ? -96.048 9.947 105.442 1.00 83.00 473 PHE A N 1
ATOM 3902 C CA . PHE A 1 473 ? -97.119 8.982 105.674 1.00 83.00 473 PHE A CA 1
ATOM 3903 C C . PHE A 1 473 ? -97.051 8.340 107.072 1.00 83.00 473 PHE A C 1
ATOM 3905 O O . PHE A 1 473 ? -98.064 8.269 107.770 1.00 83.00 473 PHE A O 1
ATOM 3912 N N . ALA A 1 474 ? -95.864 7.919 107.518 1.00 80.00 474 ALA A N 1
ATOM 3913 C CA . ALA A 1 474 ? -95.683 7.324 108.842 1.00 80.00 474 ALA A CA 1
ATOM 3914 C C . ALA A 1 474 ? -96.037 8.304 109.975 1.00 80.00 474 ALA A C 1
ATOM 3916 O O . ALA A 1 474 ? -96.731 7.939 110.926 1.00 80.00 474 ALA A O 1
ATOM 3917 N N . LEU A 1 475 ? -95.615 9.566 109.852 1.00 82.38 475 LEU A N 1
ATOM 3918 C CA . LEU A 1 475 ? -95.930 10.618 110.820 1.00 82.38 475 LEU A CA 1
ATOM 3919 C C . LEU A 1 475 ? -97.428 10.943 110.863 1.00 82.38 475 LEU A C 1
ATOM 3921 O O . LEU A 1 475 ? -97.962 11.200 111.942 1.00 82.38 475 LEU A O 1
ATOM 3925 N N . HIS A 1 476 ? -98.131 10.870 109.731 1.00 83.69 476 HIS A N 1
ATOM 3926 C CA . HIS A 1 476 ? -99.585 11.032 109.704 1.00 83.69 476 HIS A CA 1
ATOM 3927 C C . HIS A 1 476 ? -100.298 9.947 110.535 1.00 83.69 476 HIS A C 1
ATOM 3929 O O . HIS A 1 476 ? -101.215 10.253 111.302 1.00 83.69 476 HIS A O 1
ATOM 3935 N N . ILE A 1 477 ? -99.840 8.688 110.464 1.00 79.44 477 ILE A N 1
ATOM 3936 C CA . ILE A 1 477 ? -100.365 7.594 111.304 1.00 79.44 477 ILE A CA 1
ATOM 3937 C C . ILE A 1 477 ? -100.091 7.866 112.791 1.00 79.44 477 ILE A C 1
ATOM 3939 O O . ILE A 1 477 ? -100.989 7.708 113.621 1.00 79.44 477 ILE A O 1
ATOM 3943 N N . VAL A 1 478 ? -98.881 8.326 113.137 1.00 80.25 478 VAL A N 1
ATOM 3944 C CA . VAL A 1 478 ? -98.541 8.724 114.517 1.00 80.25 478 VAL A CA 1
ATOM 3945 C C . VAL A 1 478 ? -99.512 9.786 115.029 1.00 80.25 478 VAL A C 1
ATOM 3947 O O . VAL A 1 478 ? -100.067 9.643 116.117 1.00 80.25 478 VAL A O 1
ATOM 3950 N N . GLN A 1 479 ? -99.728 10.857 114.261 1.00 80.25 479 GLN A N 1
ATOM 3951 C CA . GLN A 1 479 ? -100.600 11.959 114.670 1.00 80.25 479 GLN A CA 1
ATOM 3952 C C . GLN A 1 479 ? -102.042 11.490 114.881 1.00 80.25 479 GLN A C 1
ATOM 3954 O O . GLN A 1 479 ? -102.625 11.779 115.929 1.00 80.25 479 GLN A O 1
ATOM 3959 N N . LYS A 1 480 ? -102.582 10.703 113.940 1.00 78.62 480 LYS A N 1
ATOM 3960 C CA . LYS A 1 480 ? -103.910 10.080 114.047 1.00 78.62 480 LYS A CA 1
ATOM 3961 C C . LYS A 1 480 ? -104.043 9.275 115.344 1.00 78.62 480 LYS A C 1
ATOM 3963 O O . LYS A 1 480 ? -104.977 9.493 116.113 1.00 78.62 480 LYS A O 1
ATOM 3968 N N . ASN A 1 481 ? -103.089 8.389 115.630 1.00 76.62 481 ASN A N 1
ATOM 3969 C CA . ASN A 1 481 ? -103.145 7.525 116.812 1.00 76.62 481 ASN A CA 1
ATOM 3970 C C . ASN A 1 481 ? -102.917 8.287 118.122 1.00 76.62 481 ASN A C 1
ATOM 3972 O O . ASN A 1 481 ? -103.471 7.911 119.157 1.00 76.62 481 ASN A O 1
ATOM 3976 N N . LYS A 1 482 ? -102.117 9.357 118.105 1.00 77.00 482 LYS A N 1
ATOM 3977 C CA . LYS A 1 482 ? -101.922 10.223 119.270 1.00 77.00 482 LYS A CA 1
ATOM 3978 C C . LYS A 1 482 ? -103.215 10.954 119.637 1.00 77.00 482 LYS A C 1
ATOM 3980 O O . LYS A 1 482 ? -103.641 10.848 120.783 1.00 77.00 482 LYS A O 1
ATOM 3985 N N . LEU A 1 483 ? -103.863 11.599 118.663 1.00 74.81 483 LEU A N 1
ATOM 3986 C CA . LEU A 1 483 ? -105.137 12.306 118.855 1.00 74.81 483 LEU A CA 1
ATOM 3987 C C . LEU A 1 483 ? -106.235 11.372 119.369 1.00 74.81 483 LEU A C 1
ATOM 3989 O O . LEU A 1 483 ? -106.974 11.718 120.283 1.00 74.81 483 LEU A O 1
ATOM 3993 N N . LEU A 1 484 ? -106.320 10.156 118.825 1.00 71.12 484 LEU A N 1
ATOM 3994 C CA . LEU A 1 484 ? -107.303 9.168 119.272 1.00 71.12 484 LEU A CA 1
ATOM 3995 C C . LEU A 1 484 ? -107.053 8.700 120.711 1.00 71.12 484 LEU A C 1
ATOM 3997 O O . LEU A 1 484 ? -108.003 8.498 121.466 1.00 71.12 484 LEU A O 1
ATOM 4001 N N . ASN A 1 485 ? -105.790 8.539 121.112 1.00 71.06 485 ASN A N 1
ATOM 4002 C CA . ASN A 1 485 ? -105.450 8.184 122.489 1.00 71.06 485 ASN A CA 1
ATOM 4003 C C . ASN A 1 485 ? -105.724 9.330 123.474 1.00 71.06 485 ASN A C 1
ATOM 4005 O O . ASN A 1 485 ? -106.191 9.057 124.580 1.00 71.06 485 ASN A O 1
ATOM 4009 N N . GLU A 1 486 ? -105.479 10.581 123.072 1.00 74.38 486 GLU A N 1
ATOM 4010 C CA . GLU A 1 486 ? -105.879 11.779 123.826 1.00 74.38 486 GLU A CA 1
ATOM 4011 C C . GLU A 1 486 ? -107.412 11.806 123.993 1.00 74.38 486 GLU A C 1
ATOM 4013 O O . GLU A 1 486 ? -107.903 11.835 125.117 1.00 74.38 486 GLU A O 1
ATOM 4018 N N . LEU A 1 487 ? -108.176 11.587 122.917 1.00 70.12 487 LEU A N 1
ATOM 4019 C CA . LEU A 1 487 ? -109.643 11.518 122.963 1.00 70.12 487 LEU A CA 1
ATOM 4020 C C . LEU A 1 487 ? -110.163 10.413 123.908 1.00 70.12 487 LEU A C 1
ATOM 4022 O O . LEU A 1 487 ? -111.108 10.609 124.668 1.00 70.12 487 LEU A O 1
ATOM 4026 N N . VAL A 1 488 ? -109.540 9.228 123.889 1.00 68.75 488 VAL A N 1
ATOM 4027 C CA . VAL A 1 488 ? -109.876 8.120 124.803 1.00 68.75 488 VAL A CA 1
ATOM 4028 C C . VAL A 1 488 ? -109.535 8.457 126.257 1.00 68.75 488 VAL A C 1
ATOM 4030 O O . VAL A 1 488 ? -110.243 8.006 127.163 1.00 68.75 488 VAL A O 1
ATOM 4033 N N . HIS A 1 489 ? -108.450 9.194 126.497 1.00 72.00 489 HIS A N 1
ATOM 4034 C CA . HIS A 1 489 ? -108.081 9.667 127.827 1.00 72.00 489 HIS A CA 1
ATOM 4035 C C . HIS A 1 489 ? -109.118 10.665 128.355 1.00 72.00 489 HIS A C 1
ATOM 4037 O O . HIS A 1 489 ? -109.651 10.451 129.444 1.00 72.00 489 HIS A O 1
ATOM 4043 N N . ASP A 1 490 ? -109.481 11.662 127.551 1.00 71.88 490 ASP A N 1
ATOM 4044 C CA . ASP A 1 490 ? -110.456 12.694 127.915 1.00 71.88 490 ASP A CA 1
ATOM 4045 C C . ASP A 1 490 ? -111.832 12.077 128.213 1.00 71.88 490 ASP A C 1
ATOM 4047 O O . ASP A 1 490 ? -112.463 12.379 129.228 1.00 71.88 490 ASP A O 1
ATOM 4051 N N . LEU A 1 491 ? -112.266 11.103 127.403 1.00 70.81 491 LEU A N 1
ATOM 4052 C CA . LEU A 1 491 ? -113.501 10.348 127.649 1.00 70.81 491 LEU A CA 1
ATOM 4053 C C . LEU A 1 491 ? -113.465 9.544 128.958 1.00 70.81 491 LEU A C 1
ATOM 4055 O O . LEU A 1 491 ? -114.485 9.418 129.639 1.00 70.81 491 LEU A O 1
ATOM 4059 N N . ARG A 1 492 ? -112.305 8.990 129.336 1.00 68.31 492 ARG A N 1
ATOM 4060 C CA . ARG A 1 492 ? -112.147 8.288 130.623 1.00 68.31 492 ARG A CA 1
ATOM 4061 C C . ARG A 1 492 ? -112.215 9.246 131.798 1.00 68.31 492 ARG A C 1
ATOM 4063 O O . ARG A 1 492 ? -112.781 8.874 132.825 1.00 68.31 492 ARG A O 1
ATOM 4070 N N . GLU A 1 493 ? -111.631 10.427 131.660 1.00 67.19 493 GLU A N 1
ATOM 4071 C CA . GLU A 1 493 ? -111.631 11.449 132.700 1.00 67.19 493 GLU A CA 1
ATOM 4072 C C . GLU A 1 493 ? -113.045 11.988 132.941 1.00 67.19 493 GLU A C 1
ATOM 4074 O O . GLU A 1 493 ? -113.501 12.004 134.085 1.00 67.19 493 GLU A O 1
ATOM 4079 N N . LEU A 1 494 ? -113.798 12.256 131.869 1.00 66.75 494 LEU A N 1
ATOM 4080 C CA . LEU A 1 494 ? -115.222 12.602 131.938 1.00 66.75 494 LEU A CA 1
ATOM 4081 C C . LEU A 1 494 ? -116.064 11.500 132.610 1.00 66.75 494 LEU A C 1
ATOM 4083 O O . LEU A 1 494 ? -116.970 11.805 133.384 1.00 66.75 494 LEU A O 1
ATOM 4087 N N . SER A 1 495 ? -115.729 10.219 132.400 1.00 61.47 495 SER A N 1
ATOM 4088 C CA . SER A 1 495 ? -116.446 9.091 133.024 1.00 61.47 495 SER A CA 1
ATOM 4089 C C . SER A 1 495 ? -116.232 8.936 134.540 1.00 61.47 495 SER A C 1
ATOM 4091 O O . SER A 1 495 ? -116.876 8.097 135.166 1.00 61.47 495 SER A O 1
ATOM 4093 N N . LYS A 1 496 ? -115.314 9.694 135.159 1.00 65.38 496 LYS A N 1
ATOM 4094 C CA . LYS A 1 496 ? -115.081 9.610 136.613 1.00 65.38 496 LYS A CA 1
ATOM 4095 C C . LYS A 1 496 ? -116.120 10.376 137.439 1.00 65.38 496 LYS A C 1
ATOM 4097 O O . LYS A 1 496 ? -116.291 10.041 138.605 1.00 65.38 496 LYS A O 1
ATOM 4102 N N . ASN A 1 497 ? -116.829 11.337 136.837 1.00 60.62 497 ASN A N 1
ATOM 4103 C CA . ASN A 1 497 ? -117.744 12.249 137.538 1.00 60.62 497 ASN A CA 1
ATOM 4104 C C . ASN A 1 497 ? -119.200 12.209 137.014 1.00 60.62 497 ASN A C 1
ATOM 4106 O O . ASN A 1 497 ? -120.014 13.028 137.435 1.00 60.62 497 ASN A O 1
ATOM 4110 N N . GLY A 1 498 ? -119.536 11.297 136.092 1.00 58.59 498 GLY A N 1
ATOM 4111 C CA . GLY A 1 498 ? -120.882 11.165 135.513 1.00 58.59 498 GLY A CA 1
ATOM 4112 C C . GLY A 1 498 ? -121.810 10.213 136.279 1.00 58.59 498 GLY A C 1
ATOM 4113 O O . GLY A 1 498 ? -121.355 9.376 137.060 1.00 58.59 498 GLY A O 1
ATOM 4114 N N . ASP A 1 499 ? -123.116 10.307 136.030 1.00 62.88 499 ASP A N 1
ATOM 4115 C CA . ASP A 1 499 ? -124.129 9.369 136.524 1.00 62.88 499 ASP A CA 1
ATOM 4116 C C . ASP A 1 499 ? -124.085 8.015 135.775 1.00 62.88 499 ASP A C 1
ATOM 4118 O O . ASP A 1 499 ? -123.434 7.858 134.736 1.00 62.88 499 ASP A O 1
ATOM 4122 N N . SER A 1 500 ? -124.732 6.984 136.337 1.00 59.97 500 SER A N 1
ATOM 4123 C CA . SER A 1 500 ? -124.543 5.577 135.927 1.00 59.97 500 SER A CA 1
ATOM 4124 C C . SER A 1 500 ? -124.822 5.301 134.440 1.00 59.97 500 SER A C 1
ATOM 4126 O O . SER A 1 500 ? -124.148 4.460 133.842 1.00 59.97 500 SER A O 1
ATOM 4128 N N . GLU A 1 501 ? -125.783 5.998 133.833 1.00 61.59 501 GLU A N 1
ATOM 4129 C CA . GLU A 1 501 ? -126.151 5.821 132.421 1.00 61.59 501 GLU A CA 1
ATOM 4130 C C . GLU A 1 501 ? -125.147 6.516 131.482 1.00 61.59 501 GLU A C 1
ATOM 4132 O O . GLU A 1 501 ? -124.692 5.929 130.494 1.00 61.59 501 GLU A O 1
ATOM 4137 N N . THR A 1 502 ? -124.704 7.728 131.834 1.00 65.56 502 THR A N 1
ATOM 4138 C CA . THR A 1 502 ? -123.687 8.475 131.078 1.00 65.56 502 THR A CA 1
ATOM 4139 C C . THR A 1 502 ? -122.344 7.749 131.094 1.00 65.56 502 THR A C 1
ATOM 4141 O O . THR A 1 502 ? -121.699 7.611 130.054 1.00 65.56 502 THR A O 1
ATOM 4144 N N . ASN A 1 503 ? -121.947 7.173 132.232 1.00 68.50 503 ASN A N 1
ATOM 4145 C CA . ASN A 1 503 ? -120.710 6.393 132.327 1.00 68.50 503 ASN A CA 1
ATOM 4146 C C . ASN A 1 503 ? -120.743 5.113 131.485 1.00 68.50 503 ASN A C 1
ATOM 4148 O O . ASN A 1 503 ? -119.705 4.697 130.962 1.00 68.50 503 ASN A O 1
ATOM 4152 N N . LYS A 1 504 ? -121.915 4.491 131.322 1.00 67.00 504 LYS A N 1
ATOM 4153 C CA . LYS A 1 504 ? -122.072 3.324 130.449 1.00 67.00 504 LYS A CA 1
ATOM 4154 C C . LYS A 1 504 ? -121.911 3.717 128.978 1.00 67.00 504 LYS A C 1
ATOM 4156 O O . LYS A 1 504 ? -121.085 3.114 128.294 1.00 67.00 504 LYS A O 1
ATOM 4161 N N . ARG A 1 505 ? -122.582 4.786 128.526 1.00 67.06 505 ARG A N 1
ATOM 4162 C CA . ARG A 1 505 ? -122.442 5.316 127.153 1.00 67.06 505 ARG A CA 1
ATOM 4163 C C . ARG A 1 505 ? -121.026 5.808 126.844 1.00 67.06 505 ARG A C 1
ATOM 4165 O O . ARG A 1 505 ? -120.514 5.537 125.762 1.00 67.06 505 ARG A O 1
ATOM 4172 N N . LEU A 1 506 ? -120.354 6.469 127.790 1.00 71.12 506 LEU A N 1
ATOM 4173 C CA . LEU A 1 506 ? -118.959 6.907 127.632 1.00 71.12 506 LEU A CA 1
ATOM 4174 C C . LEU A 1 506 ? -117.984 5.723 127.552 1.00 71.12 506 LEU A C 1
ATOM 4176 O O . LEU A 1 506 ? -117.034 5.757 126.767 1.00 71.12 506 LEU A O 1
ATOM 4180 N N . ARG A 1 507 ? -118.221 4.642 128.310 1.00 68.19 507 ARG A N 1
ATOM 4181 C CA . ARG A 1 507 ? -117.448 3.396 128.170 1.00 68.19 507 ARG A CA 1
ATOM 4182 C C . ARG A 1 507 ? -117.708 2.716 126.830 1.00 68.19 507 ARG A C 1
ATOM 4184 O O . ARG A 1 507 ? -116.744 2.286 126.203 1.00 68.19 507 ARG A O 1
ATOM 4191 N N . GLU A 1 508 ? -118.955 2.664 126.367 1.00 66.56 508 GLU A N 1
ATOM 4192 C CA . GLU A 1 508 ? -119.302 2.145 125.036 1.00 66.56 508 GLU A CA 1
ATOM 4193 C C . GLU A 1 508 ? -118.657 2.980 123.917 1.00 66.56 508 GLU A C 1
ATOM 4195 O O . GLU A 1 508 ? -118.045 2.410 123.018 1.00 66.56 508 GLU A O 1
ATOM 4200 N N . MET A 1 509 ? -118.654 4.316 124.006 1.00 67.81 509 MET A N 1
ATOM 4201 C CA . MET A 1 509 ? -117.924 5.189 123.073 1.00 67.81 509 MET A CA 1
ATOM 4202 C C . MET A 1 509 ? -116.409 4.961 123.124 1.00 67.81 509 MET A C 1
ATOM 4204 O O . MET A 1 509 ? -115.776 4.865 122.077 1.00 67.81 509 MET A O 1
ATOM 4208 N N . SER A 1 510 ? -115.817 4.815 124.314 1.00 67.88 510 SER A N 1
ATOM 4209 C CA . SER A 1 510 ? -114.388 4.500 124.469 1.00 67.88 510 SER A CA 1
ATOM 4210 C C . SER A 1 510 ? -114.024 3.143 123.848 1.00 67.88 510 SER A C 1
ATOM 4212 O O . SER A 1 510 ? -112.962 3.005 123.239 1.00 67.88 510 SER A O 1
ATOM 4214 N N . ILE A 1 511 ? -114.910 2.146 123.959 1.00 67.19 511 ILE A N 1
ATOM 4215 C CA . ILE A 1 511 ? -114.753 0.834 123.317 1.00 67.19 511 ILE A CA 1
ATOM 4216 C C . ILE A 1 511 ? -114.910 0.960 121.799 1.00 67.19 511 ILE A C 1
ATOM 4218 O O . ILE A 1 511 ? -114.058 0.453 121.075 1.00 67.19 511 ILE A O 1
ATOM 4222 N N . ASN A 1 512 ? -115.911 1.695 121.311 1.00 67.44 512 ASN A N 1
ATOM 4223 C CA . ASN A 1 512 ? -116.131 1.904 119.879 1.00 67.44 512 ASN A CA 1
ATOM 4224 C C . ASN A 1 512 ? -114.973 2.676 119.231 1.00 67.44 512 ASN A C 1
ATOM 4226 O O . ASN A 1 512 ? -114.504 2.282 118.172 1.00 67.44 512 ASN A O 1
ATOM 4230 N N . ILE A 1 513 ? -114.420 3.703 119.885 1.00 68.25 513 ILE A N 1
ATOM 4231 C CA . ILE A 1 513 ? -113.225 4.425 119.408 1.00 68.25 513 ILE A CA 1
ATOM 4232 C C . ILE A 1 513 ? -112.000 3.496 119.371 1.00 68.25 513 ILE A C 1
ATOM 4234 O O . ILE A 1 513 ? -111.204 3.554 118.435 1.00 68.25 513 ILE A O 1
ATOM 4238 N N . LYS A 1 514 ? -111.879 2.571 120.334 1.00 65.44 514 LYS A N 1
ATOM 4239 C CA . LYS A 1 514 ? -110.853 1.515 120.310 1.00 65.44 514 LYS A CA 1
ATOM 4240 C C . LYS A 1 514 ? -111.093 0.417 119.276 1.00 65.44 514 LYS A C 1
ATOM 4242 O O . LYS A 1 514 ? -110.127 -0.216 118.870 1.00 65.44 514 LYS A O 1
ATOM 4247 N N . GLN A 1 515 ? -112.331 0.190 118.848 1.00 60.91 515 GLN A N 1
ATOM 4248 C CA . GLN A 1 515 ? -112.661 -0.729 117.755 1.00 60.91 515 GLN A CA 1
ATOM 4249 C C . GLN A 1 515 ? -112.510 -0.064 116.374 1.00 60.91 515 GLN A C 1
ATOM 4251 O O . GLN A 1 515 ? -112.153 -0.738 115.415 1.00 60.91 515 GLN A O 1
ATOM 4256 N N . VAL A 1 516 ? -112.705 1.258 116.274 1.00 63.22 516 VAL A N 1
ATOM 4257 C CA . VAL A 1 516 ? -112.4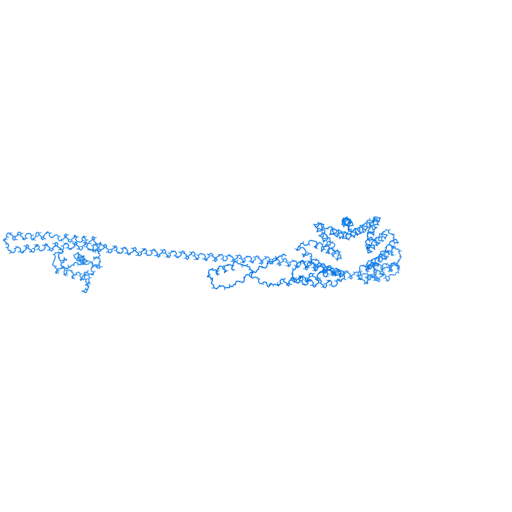61 2.073 115.063 1.00 63.22 516 VAL A CA 1
ATOM 4258 C C . VAL A 1 516 ? -110.967 2.320 114.822 1.00 63.22 516 VAL A C 1
ATOM 4260 O O . VAL A 1 516 ? -110.564 2.643 113.703 1.00 63.22 516 VAL A O 1
ATOM 4263 N N . LEU A 1 517 ? -110.124 2.103 115.837 1.00 64.31 517 LEU A N 1
ATOM 4264 C CA . LEU A 1 517 ? -108.679 1.927 115.696 1.00 64.31 517 LEU A CA 1
ATOM 4265 C C . LEU A 1 517 ? -108.401 0.675 114.836 1.00 64.31 517 LEU A C 1
ATOM 4267 O O . LEU A 1 517 ? -108.061 -0.398 115.331 1.00 64.31 517 LEU A O 1
ATOM 4271 N N . LYS A 1 518 ? -108.528 0.833 113.515 1.00 64.50 518 LYS A N 1
ATOM 4272 C CA . LYS A 1 518 ? -108.140 -0.117 112.461 1.00 64.50 518 LYS A CA 1
ATOM 4273 C C . LYS A 1 518 ? -106.612 -0.208 112.358 1.00 64.50 518 LYS A C 1
ATOM 4275 O O . LYS A 1 518 ? -106.028 -0.073 111.291 1.00 64.50 518 LYS A O 1
ATOM 4280 N N . ILE A 1 519 ? -105.957 -0.431 113.496 1.00 65.62 519 ILE A N 1
ATOM 4281 C CA . ILE A 1 519 ? -104.498 -0.451 113.652 1.00 65.62 519 ILE A CA 1
ATOM 4282 C C . ILE A 1 519 ? -103.884 -1.478 112.708 1.00 65.62 519 ILE A C 1
ATOM 4284 O O . ILE A 1 519 ? -102.858 -1.210 112.098 1.00 65.62 519 ILE A O 1
ATOM 4288 N N . GLN A 1 520 ? -104.538 -2.628 112.547 1.00 66.50 520 GLN A N 1
ATOM 4289 C CA . GLN A 1 520 ? -104.059 -3.660 111.641 1.00 66.50 520 GLN A CA 1
ATOM 4290 C C . GLN A 1 520 ? -104.105 -3.203 110.172 1.00 66.50 520 GLN A C 1
ATOM 4292 O O . GLN A 1 520 ? -103.139 -3.432 109.457 1.00 66.50 520 GLN A O 1
ATOM 4297 N N . GLU A 1 521 ? -105.145 -2.476 109.744 1.00 73.44 521 GLU A N 1
ATOM 4298 C CA . GLU A 1 521 ? -105.226 -1.936 108.376 1.00 73.44 521 GLU A CA 1
ATOM 4299 C C . GLU A 1 521 ? -104.201 -0.816 108.136 1.00 73.44 521 GLU A C 1
ATOM 4301 O O . GLU A 1 521 ? -103.562 -0.803 107.089 1.00 73.44 521 GLU A O 1
ATOM 4306 N N . ASP A 1 522 ? -103.992 0.094 109.098 1.00 77.00 522 ASP A N 1
ATOM 4307 C CA . ASP A 1 522 ? -102.979 1.160 108.984 1.00 77.00 522 ASP A CA 1
ATOM 4308 C C . ASP A 1 522 ? -101.551 0.573 108.932 1.00 77.00 522 ASP A C 1
ATOM 4310 O O . ASP A 1 522 ? -100.690 1.061 108.196 1.00 77.00 522 ASP A O 1
ATOM 4314 N N . ILE A 1 523 ? -101.306 -0.502 109.688 1.00 75.38 523 ILE A N 1
ATOM 4315 C CA . ILE A 1 523 ? -100.043 -1.247 109.698 1.00 75.38 523 ILE A CA 1
ATOM 4316 C C . ILE A 1 523 ? -99.832 -2.014 108.384 1.00 75.38 523 ILE A C 1
ATOM 4318 O O . ILE A 1 523 ? -98.731 -1.987 107.833 1.00 75.38 523 ILE A O 1
ATOM 4322 N N . ASP A 1 524 ? -100.863 -2.680 107.868 1.00 79.38 524 ASP A N 1
ATOM 4323 C CA . ASP A 1 524 ? -100.777 -3.413 106.603 1.00 79.38 524 ASP A CA 1
ATOM 4324 C C . ASP A 1 524 ? -100.627 -2.447 105.410 1.00 79.38 524 ASP A C 1
ATOM 4326 O O . ASP A 1 524 ? -99.864 -2.720 104.480 1.00 79.38 524 ASP A O 1
ATOM 4330 N N . LEU A 1 525 ? -101.261 -1.269 105.465 1.00 82.25 525 LEU A N 1
ATOM 4331 C CA . LEU A 1 525 ? -101.083 -0.200 104.480 1.00 82.25 525 LEU A CA 1
ATOM 4332 C C . LEU A 1 525 ? -99.675 0.414 104.547 1.00 82.25 525 LEU A C 1
ATOM 4334 O O . LEU A 1 525 ? -99.087 0.720 103.509 1.00 82.25 525 LEU A O 1
ATOM 4338 N N . PHE A 1 526 ? -99.103 0.552 105.748 1.00 83.94 526 PHE A N 1
ATOM 4339 C CA . PHE A 1 526 ? -97.703 0.943 105.924 1.00 83.94 526 PHE A CA 1
ATOM 4340 C C . PHE A 1 526 ? -96.748 -0.088 105.308 1.00 83.94 526 PHE A C 1
ATOM 4342 O O . PHE A 1 526 ? -95.872 0.298 104.537 1.00 83.94 526 PHE A O 1
ATOM 4349 N N . ASP A 1 527 ? -96.950 -1.388 105.547 1.00 82.94 527 ASP A N 1
ATOM 4350 C CA . ASP A 1 527 ? -96.145 -2.451 104.924 1.00 82.94 527 ASP A CA 1
ATOM 4351 C C . ASP A 1 527 ? -96.244 -2.427 103.394 1.00 82.94 527 ASP A C 1
ATOM 4353 O O . ASP A 1 527 ? -95.238 -2.572 102.690 1.00 82.94 527 ASP A O 1
ATOM 4357 N N . GLN A 1 528 ? -97.449 -2.205 102.863 1.00 82.75 528 GLN A N 1
ATOM 4358 C CA . GLN A 1 528 ? -97.665 -2.067 101.427 1.00 82.75 528 GLN A CA 1
ATOM 4359 C C . GLN A 1 528 ? -96.916 -0.851 100.874 1.00 82.75 528 GLN A C 1
ATOM 4361 O O . GLN A 1 528 ? -96.253 -0.959 99.842 1.00 82.75 528 GLN A O 1
ATOM 4366 N N . LYS A 1 529 ? -96.968 0.294 101.565 1.00 83.44 529 LYS A N 1
ATOM 4367 C CA . LYS A 1 529 ? -96.281 1.513 101.128 1.00 83.44 529 LYS A CA 1
ATOM 4368 C C . LYS A 1 529 ? -94.761 1.371 101.201 1.00 83.44 529 LYS A C 1
ATOM 4370 O O . LYS A 1 529 ? -94.082 1.776 100.266 1.00 83.44 529 LYS A O 1
ATOM 4375 N N . VAL A 1 530 ? -94.230 0.729 102.241 1.00 82.88 530 VAL A N 1
ATOM 4376 C CA . VAL A 1 530 ? -92.802 0.382 102.347 1.00 82.88 530 VAL A CA 1
ATOM 4377 C C . VAL A 1 530 ? -92.384 -0.527 101.192 1.00 82.88 530 VAL A C 1
ATOM 4379 O O . VAL A 1 530 ? -91.362 -0.270 100.566 1.00 82.88 530 VAL A O 1
ATOM 4382 N N . SER A 1 531 ? -93.190 -1.542 100.870 1.00 82.38 531 SER A N 1
ATOM 4383 C CA . SER A 1 531 ? -92.904 -2.474 99.770 1.00 82.38 531 SER A CA 1
ATOM 4384 C C . SER A 1 531 ? -92.947 -1.800 98.394 1.00 82.38 531 SER A C 1
ATOM 4386 O O . SER A 1 531 ? -92.195 -2.198 97.517 1.00 82.38 531 SER A O 1
ATOM 4388 N N . GLN A 1 532 ? -93.792 -0.777 98.211 1.00 81.81 532 GLN A N 1
ATOM 4389 C CA . GLN A 1 532 ? -93.846 0.039 96.987 1.00 81.81 532 GLN A CA 1
ATOM 4390 C C . GLN A 1 532 ? -92.685 1.036 96.877 1.00 81.81 532 GLN A C 1
ATOM 4392 O O . GLN A 1 532 ? -92.224 1.336 95.779 1.00 81.81 532 GLN A O 1
ATOM 4397 N N . THR A 1 533 ? -92.252 1.611 97.999 1.00 81.88 533 THR A N 1
ATOM 4398 C CA . THR A 1 533 ? -91.177 2.612 98.023 1.00 81.88 533 THR A CA 1
ATOM 4399 C C . THR A 1 533 ? -89.800 1.952 97.929 1.00 81.88 533 THR A C 1
ATOM 4401 O O . THR A 1 533 ? -88.909 2.476 97.258 1.00 81.88 533 THR A O 1
ATOM 4404 N N . TYR A 1 534 ? -89.636 0.789 98.561 1.00 80.50 534 TYR A N 1
ATOM 4405 C CA . TYR A 1 534 ? -88.406 0.008 98.578 1.00 80.50 534 TYR A CA 1
ATOM 4406 C C . TYR A 1 534 ? -88.678 -1.423 98.103 1.00 80.50 534 TYR A C 1
ATOM 4408 O O . TYR A 1 534 ? -88.967 -2.323 98.901 1.00 80.50 534 TYR A O 1
ATOM 4416 N N . ASP A 1 535 ? -88.540 -1.642 96.796 1.00 76.25 535 ASP A N 1
ATOM 4417 C CA . ASP A 1 535 ? -88.742 -2.958 96.191 1.00 76.25 535 ASP A CA 1
ATOM 4418 C C . ASP A 1 535 ? -87.862 -4.027 96.857 1.00 76.25 535 ASP A C 1
ATOM 4420 O O . ASP A 1 535 ? -86.633 -3.918 96.947 1.00 76.25 535 ASP A O 1
ATOM 4424 N N . GLY A 1 536 ? -88.514 -5.083 97.348 1.00 78.00 536 GLY A N 1
ATOM 4425 C CA . GLY A 1 536 ? -87.848 -6.221 97.979 1.00 78.00 536 GLY A CA 1
ATOM 4426 C C . GLY A 1 536 ? -87.222 -5.932 99.348 1.00 78.00 536 GLY A C 1
ATOM 4427 O O . GLY A 1 536 ? -86.466 -6.770 99.834 1.00 78.00 536 GLY A O 1
ATOM 4428 N N . PHE A 1 537 ? -87.524 -4.800 99.998 1.00 83.12 537 PHE A N 1
ATOM 4429 C CA . PHE A 1 537 ? -86.967 -4.452 101.314 1.00 83.12 537 PHE A CA 1
ATOM 4430 C C . PHE A 1 537 ? -87.166 -5.556 102.360 1.00 83.12 537 PHE A C 1
ATOM 4432 O O . PHE A 1 537 ? -86.198 -6.047 102.938 1.00 83.12 537 PHE A O 1
ATOM 4439 N N . PHE A 1 538 ? -88.405 -6.013 102.555 1.00 80.75 538 PHE A N 1
ATOM 4440 C CA . PHE A 1 538 ? -88.697 -7.072 103.525 1.00 80.75 538 PHE A CA 1
ATOM 4441 C C . PHE A 1 538 ? -88.040 -8.407 103.155 1.00 80.75 538 PHE A C 1
ATOM 4443 O O . PHE A 1 538 ? -87.581 -9.124 104.038 1.00 80.75 538 PHE A O 1
ATOM 4450 N N . HIS A 1 539 ? -87.909 -8.711 101.859 1.00 83.12 539 HIS A N 1
ATOM 4451 C CA . HIS A 1 539 ? -87.176 -9.894 101.407 1.00 83.12 539 HIS A CA 1
ATOM 4452 C C . HIS A 1 539 ? -85.689 -9.800 101.773 1.00 83.12 539 HIS A C 1
ATOM 4454 O O . HIS A 1 539 ? -85.139 -10.754 102.313 1.00 83.12 539 HIS A O 1
ATOM 4460 N N . LYS A 1 540 ? -85.036 -8.658 101.525 1.00 82.12 540 LYS A N 1
ATOM 4461 C CA . LYS A 1 540 ? -83.615 -8.450 101.856 1.00 82.12 540 LYS A CA 1
ATOM 4462 C C . LYS A 1 540 ? -83.358 -8.525 103.356 1.00 82.12 540 LYS A C 1
ATOM 4464 O O . LYS A 1 540 ? -82.397 -9.163 103.775 1.00 82.12 540 LYS A O 1
ATOM 4469 N N . ILE A 1 541 ? -84.231 -7.919 104.161 1.00 81.94 541 ILE A N 1
ATOM 4470 C CA . ILE A 1 541 ? -84.154 -8.004 105.625 1.00 81.94 541 ILE A CA 1
ATOM 4471 C C . ILE A 1 541 ? -84.295 -9.455 106.088 1.00 81.94 541 ILE A C 1
ATOM 4473 O O . ILE A 1 541 ? -83.542 -9.889 106.955 1.00 81.94 541 ILE A O 1
ATOM 4477 N N . LYS A 1 542 ? -85.207 -10.220 105.484 1.00 81.44 542 LYS A N 1
ATOM 4478 C CA . LYS A 1 542 ? -85.420 -11.633 105.808 1.00 81.44 542 LYS A CA 1
ATOM 4479 C C . LYS A 1 542 ? -84.280 -12.539 105.345 1.00 81.44 542 LYS A C 1
ATOM 4481 O O . LYS A 1 542 ? -83.979 -13.522 106.007 1.00 81.44 542 LYS A O 1
ATOM 4486 N N . GLU A 1 543 ? -83.624 -12.202 104.243 1.00 83.50 543 GLU A N 1
ATOM 4487 C CA . GLU A 1 543 ? -82.425 -12.898 10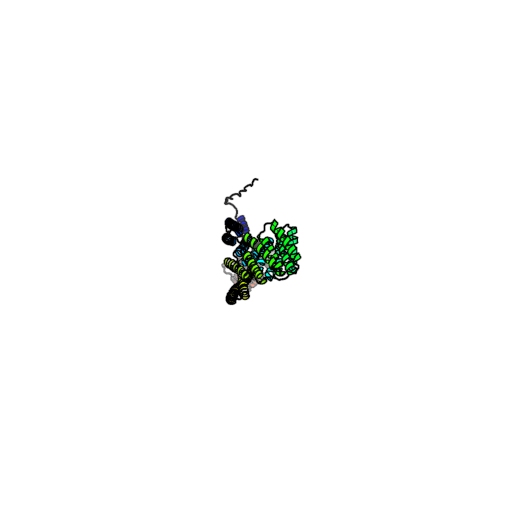3.773 1.00 83.50 543 GLU A CA 1
ATOM 4488 C C . GLU A 1 543 ? -81.236 -12.664 104.716 1.00 83.50 543 GLU A C 1
ATOM 4490 O O . GLU A 1 543 ? -80.556 -13.613 105.099 1.00 83.50 543 GLU A O 1
ATOM 4495 N N . HIS A 1 544 ? -81.031 -11.419 105.161 1.00 81.81 544 HIS A N 1
ATOM 4496 C CA . HIS A 1 544 ? -79.964 -11.077 106.108 1.00 81.81 544 HIS A CA 1
ATOM 4497 C C . HIS A 1 544 ? -80.257 -11.581 107.529 1.00 81.81 544 HIS A C 1
ATOM 4499 O O . HIS A 1 544 ? -79.342 -11.980 108.248 1.00 81.81 544 HIS A O 1
ATOM 4505 N N . PHE A 1 545 ? -81.528 -11.586 107.941 1.00 84.06 545 PHE A N 1
ATOM 4506 C CA . PHE A 1 545 ? -81.962 -11.991 109.276 1.00 84.06 545 PHE A CA 1
ATOM 4507 C C . PHE A 1 545 ? -83.203 -12.905 109.210 1.00 84.06 545 PHE A C 1
ATOM 4509 O O . PHE A 1 545 ? -84.321 -12.477 109.513 1.00 84.06 545 PHE A O 1
ATOM 4516 N N . PRO A 1 546 ? -83.028 -14.199 108.885 1.00 82.88 546 PRO A N 1
ATOM 4517 C CA . PRO A 1 546 ? -84.142 -15.128 108.650 1.00 82.88 546 PRO A CA 1
ATOM 4518 C C . PRO A 1 546 ? -84.969 -15.462 109.899 1.00 82.88 546 PRO A C 1
ATOM 4520 O O . PRO A 1 546 ? -86.054 -16.028 109.794 1.00 82.88 546 PRO A O 1
ATOM 4523 N N . THR A 1 547 ? -84.475 -15.117 111.092 1.00 82.50 547 THR A N 1
ATOM 4524 C CA . THR A 1 547 ? -85.130 -15.380 112.385 1.00 82.50 547 THR A CA 1
ATOM 4525 C C . THR A 1 547 ? -85.992 -14.212 112.889 1.00 82.50 547 THR A C 1
ATOM 4527 O O . THR A 1 547 ? -86.541 -14.274 114.002 1.00 82.50 547 THR A O 1
ATOM 4530 N N . LEU A 1 548 ? -86.104 -13.130 112.108 1.00 86.25 548 LEU A N 1
ATOM 4531 C CA . LEU A 1 548 ? -86.978 -12.009 112.439 1.00 86.25 548 LEU A CA 1
ATOM 4532 C C . LEU A 1 548 ? -88.443 -12.376 112.219 1.00 86.25 548 LEU A C 1
ATOM 4534 O O . LEU A 1 548 ? -88.830 -13.047 111.268 1.00 86.25 548 LEU A O 1
ATOM 4538 N N . THR A 1 549 ? -89.277 -11.924 113.145 1.00 85.69 549 THR A N 1
ATOM 4539 C CA . THR A 1 549 ? -90.731 -11.985 113.001 1.00 85.69 549 THR A CA 1
ATOM 4540 C C . THR A 1 549 ? -91.219 -10.848 112.105 1.00 85.69 549 THR A C 1
ATOM 4542 O O . THR A 1 549 ? -90.576 -9.804 112.028 1.00 85.69 549 THR A O 1
ATOM 4545 N N . LYS A 1 550 ? -92.415 -10.978 111.514 1.00 81.50 550 LYS A N 1
ATOM 4546 C CA . LYS A 1 550 ? -93.028 -9.917 110.685 1.00 81.50 550 LYS A CA 1
ATOM 4547 C C . LYS A 1 550 ? -93.082 -8.549 111.397 1.00 81.50 550 LYS A C 1
ATOM 4549 O O . LYS A 1 550 ? -92.890 -7.508 110.781 1.00 81.50 550 LYS A O 1
ATOM 4554 N N . ASN A 1 551 ? -93.288 -8.536 112.717 1.00 82.06 551 ASN A N 1
ATOM 4555 C CA . ASN A 1 551 ? -93.294 -7.299 113.508 1.00 82.06 551 ASN A CA 1
ATOM 4556 C C . ASN A 1 551 ? -91.889 -6.705 113.708 1.00 82.06 551 ASN A C 1
ATOM 4558 O O . ASN A 1 551 ? -91.746 -5.489 113.795 1.00 82.06 551 ASN A O 1
ATOM 4562 N N . GLU A 1 552 ? -90.855 -7.542 113.781 1.00 86.00 552 GLU A N 1
ATOM 4563 C CA . GLU A 1 552 ? -89.457 -7.105 113.853 1.00 86.00 552 GLU A CA 1
ATOM 4564 C C . GLU A 1 552 ? -88.949 -6.629 112.481 1.00 86.00 552 GLU A C 1
ATOM 4566 O O . GLU A 1 552 ? -88.262 -5.615 112.417 1.00 86.00 552 GLU A O 1
ATOM 4571 N N . GLU A 1 553 ? -89.356 -7.278 111.385 1.00 86.44 553 GLU A N 1
ATOM 4572 C CA . GLU A 1 553 ? -89.127 -6.805 110.010 1.00 86.44 553 GLU A CA 1
ATOM 4573 C C . GLU A 1 553 ? -89.738 -5.408 109.798 1.00 86.44 553 GLU A C 1
ATOM 4575 O O . GLU A 1 553 ? -89.093 -4.492 109.284 1.00 86.44 553 GLU A O 1
ATOM 4580 N N . ARG A 1 554 ? -90.971 -5.204 110.274 1.00 86.81 554 ARG A N 1
ATOM 4581 C CA . ARG A 1 554 ? -91.637 -3.897 110.246 1.00 86.81 554 ARG A CA 1
ATOM 4582 C C . ARG A 1 554 ? -90.955 -2.866 111.138 1.00 86.81 554 ARG A C 1
ATOM 4584 O O . ARG A 1 554 ? -90.840 -1.701 110.759 1.00 86.81 554 ARG A O 1
ATOM 4591 N N . LEU A 1 555 ? -90.462 -3.286 112.303 1.00 85.38 555 LEU A N 1
ATOM 4592 C CA . LEU A 1 555 ? -89.647 -2.428 113.155 1.00 85.38 555 LEU A CA 1
ATOM 4593 C C . LEU A 1 555 ? -88.390 -1.960 112.405 1.00 85.38 555 LEU A C 1
ATOM 4595 O O . LEU A 1 555 ? -88.055 -0.786 112.510 1.00 85.38 555 LEU A O 1
ATOM 4599 N N . CYS A 1 556 ? -87.750 -2.804 111.586 1.00 86.31 556 CYS A N 1
ATOM 4600 C CA . CYS A 1 556 ? -86.646 -2.376 110.720 1.00 86.31 556 CYS A CA 1
ATOM 4601 C C . CYS A 1 556 ? -87.069 -1.287 109.721 1.00 86.31 556 CYS A C 1
ATOM 4603 O O . CYS A 1 556 ? -86.353 -0.300 109.572 1.00 86.31 556 CYS A O 1
ATOM 4605 N N . ALA A 1 557 ? -88.243 -1.405 109.091 1.00 85.88 557 ALA A N 1
ATOM 4606 C CA . ALA A 1 557 ? -88.765 -0.361 108.198 1.00 85.88 557 ALA A CA 1
ATOM 4607 C C . ALA A 1 557 ? -88.961 0.980 108.931 1.00 85.88 557 ALA A C 1
ATOM 4609 O O . ALA A 1 557 ? -88.535 2.030 108.455 1.00 85.88 557 ALA A O 1
ATOM 4610 N N . MET A 1 558 ? -89.547 0.948 110.131 1.00 86.00 558 MET A N 1
ATOM 4611 C CA . MET A 1 558 ? -89.751 2.144 110.958 1.00 86.00 558 MET A CA 1
ATOM 4612 C C . MET A 1 558 ? -88.428 2.766 111.436 1.00 86.00 558 MET A C 1
ATOM 4614 O O . MET A 1 558 ? -88.315 3.985 111.557 1.00 86.00 558 MET A O 1
ATOM 4618 N N . LEU A 1 559 ? -87.412 1.935 111.684 1.00 86.44 559 LEU A N 1
ATOM 4619 C CA . LEU A 1 559 ? -86.058 2.370 112.026 1.00 86.44 559 LEU A CA 1
ATOM 4620 C C . LEU A 1 559 ? -85.306 2.959 110.828 1.00 86.44 559 LEU A C 1
ATOM 4622 O O . LEU A 1 559 ? -84.574 3.924 111.012 1.00 86.44 559 LEU A O 1
ATOM 4626 N N . LYS A 1 560 ? -85.507 2.434 109.613 1.00 84.50 560 LYS A N 1
ATOM 4627 C CA . LYS A 1 560 ? -84.958 3.011 108.373 1.00 84.50 560 LYS A CA 1
ATOM 4628 C C . LYS A 1 560 ? -85.487 4.427 108.139 1.00 84.50 560 LYS A C 1
ATOM 4630 O O . LYS A 1 560 ? -84.741 5.317 107.751 1.00 84.50 560 LYS A O 1
ATOM 4635 N N . LEU A 1 561 ? -86.748 4.656 108.499 1.00 83.44 561 LEU A N 1
ATOM 4636 C CA . LEU A 1 561 ? -87.364 5.982 108.560 1.00 83.44 561 LEU A CA 1
ATOM 4637 C C . LEU A 1 561 ? -86.977 6.771 109.820 1.00 83.44 561 LEU A C 1
ATOM 4639 O O . LEU A 1 561 ? -87.615 7.759 110.137 1.00 83.44 561 LEU A O 1
ATOM 4643 N N . LYS A 1 562 ? -85.973 6.350 110.593 1.00 84.19 562 LYS A N 1
ATOM 4644 C CA . LYS A 1 562 ? -85.476 7.067 111.780 1.00 84.19 562 LYS A CA 1
ATOM 4645 C C . LYS A 1 562 ? -86.551 7.456 112.809 1.00 84.19 562 LYS A C 1
ATOM 4647 O O . LYS A 1 562 ? -86.337 8.383 113.589 1.00 84.19 562 LYS A O 1
ATOM 4652 N N . LEU A 1 563 ? -87.669 6.729 112.865 1.00 84.25 563 LEU A N 1
ATOM 4653 C CA . LEU A 1 563 ? -88.745 7.014 113.810 1.00 84.25 563 LEU A CA 1
ATOM 4654 C C . LEU A 1 563 ? -88.285 6.746 115.249 1.00 84.25 563 LEU A C 1
ATOM 4656 O O . LEU A 1 563 ? -87.602 5.758 115.559 1.00 84.25 563 LEU A O 1
ATOM 4660 N N . SER A 1 564 ? -88.682 7.632 116.155 1.00 85.94 564 SER A N 1
ATOM 4661 C CA . SER A 1 564 ? -88.412 7.518 117.584 1.00 85.94 564 SER A CA 1
ATOM 4662 C C . SER A 1 564 ? -89.217 6.378 118.217 1.00 85.94 564 SER A C 1
ATOM 4664 O O . SER A 1 564 ? -90.279 5.978 117.736 1.00 85.94 564 SER A O 1
ATOM 4666 N N . SER A 1 565 ? -88.762 5.870 119.367 1.00 85.25 565 SER A N 1
ATOM 4667 C CA . SER A 1 565 ? -89.500 4.836 120.114 1.00 85.25 565 SER A CA 1
ATOM 4668 C C . SER A 1 565 ? -90.922 5.276 120.492 1.00 85.25 565 SER A C 1
ATOM 4670 O O . SER A 1 565 ? -91.809 4.433 120.601 1.00 85.25 565 SER A O 1
ATOM 4672 N N . LYS A 1 566 ? -91.153 6.587 120.661 1.00 83.06 566 LYS A N 1
ATOM 4673 C CA . LYS A 1 566 ? -92.470 7.162 120.966 1.00 83.06 566 LYS A CA 1
ATOM 4674 C C . LYS A 1 566 ? -93.404 7.131 119.754 1.00 83.06 566 LYS A C 1
ATOM 4676 O O . LYS A 1 566 ? -94.568 6.767 119.897 1.00 83.06 566 LYS A O 1
ATOM 4681 N N . GLU A 1 567 ? -92.893 7.460 118.572 1.00 85.69 567 GLU A N 1
ATOM 4682 C CA . GLU A 1 567 ? -93.644 7.404 117.311 1.00 85.69 567 GLU A CA 1
ATOM 4683 C C . GLU A 1 567 ? -93.987 5.963 116.940 1.00 85.69 567 GLU A C 1
ATOM 4685 O O . GLU A 1 567 ? -95.145 5.644 116.695 1.00 85.69 567 GLU A O 1
ATOM 4690 N N . ILE A 1 568 ? -93.011 5.057 117.021 1.00 84.50 568 ILE A N 1
ATOM 4691 C CA . ILE A 1 568 ? -93.215 3.623 116.770 1.00 84.50 568 ILE A CA 1
ATOM 4692 C C . ILE A 1 568 ? -94.254 3.034 117.736 1.00 84.50 568 ILE A C 1
ATOM 4694 O O . ILE A 1 568 ? -95.086 2.215 117.340 1.00 84.50 568 ILE A O 1
ATOM 4698 N N . ALA A 1 569 ? -94.233 3.455 119.004 1.00 81.00 569 ALA A N 1
ATOM 4699 C CA . ALA A 1 569 ? -95.219 3.028 119.994 1.00 81.00 569 ALA A CA 1
ATOM 4700 C C . ALA A 1 569 ? -96.623 3.515 119.634 1.00 81.00 569 ALA A C 1
ATOM 4702 O O . ALA A 1 569 ? -97.585 2.761 119.774 1.00 81.00 569 ALA A O 1
ATOM 4703 N N . SER A 1 570 ? -96.725 4.739 119.114 1.00 81.19 570 SER A N 1
ATOM 4704 C CA . SER A 1 570 ? -97.980 5.314 118.642 1.00 81.19 570 SER A CA 1
ATOM 4705 C C . SER A 1 570 ? -98.513 4.601 117.397 1.00 81.19 570 SER A C 1
ATOM 4707 O O . SER A 1 570 ? -99.701 4.293 117.361 1.00 81.19 570 SER A O 1
ATOM 4709 N N . ILE A 1 571 ? -97.660 4.264 116.422 1.00 80.31 571 ILE A N 1
ATOM 4710 C CA . ILE A 1 571 ? -98.074 3.521 115.217 1.00 80.31 571 ILE A CA 1
ATOM 4711 C C . ILE A 1 571 ? -98.584 2.128 115.592 1.00 80.31 571 ILE A C 1
ATOM 4713 O O . ILE A 1 571 ? -99.670 1.735 115.181 1.00 80.31 571 ILE A O 1
ATOM 4717 N N . ASN A 1 572 ? -97.834 1.404 116.424 1.00 78.44 572 ASN A N 1
ATOM 4718 C CA . ASN A 1 572 ? -98.186 0.035 116.807 1.00 78.44 572 ASN A CA 1
ATOM 4719 C C . ASN A 1 572 ? -99.239 -0.040 117.927 1.00 78.44 572 ASN A C 1
ATOM 4721 O O . ASN A 1 572 ? -99.632 -1.136 118.317 1.00 78.44 572 ASN A O 1
ATOM 4725 N N . ASN A 1 573 ? -99.663 1.105 118.474 1.00 74.19 573 ASN A N 1
ATOM 4726 C CA . ASN A 1 573 ? -100.537 1.214 119.643 1.00 74.19 573 ASN A CA 1
ATOM 4727 C C . ASN A 1 573 ? -100.073 0.344 120.831 1.00 74.19 573 ASN A C 1
ATOM 4729 O O . ASN A 1 573 ? -100.828 -0.433 121.417 1.00 74.19 573 ASN A O 1
ATOM 4733 N N . THR A 1 574 ? -98.791 0.461 121.171 1.00 77.75 574 THR A N 1
ATOM 4734 C CA . THR A 1 574 ? -98.150 -0.261 122.280 1.00 77.75 574 THR A CA 1
ATOM 4735 C C . THR A 1 574 ? -97.518 0.726 123.259 1.00 77.75 574 THR A C 1
ATOM 4737 O O . THR A 1 574 ? -97.474 1.930 123.013 1.00 77.75 574 THR A O 1
ATOM 4740 N N . SER A 1 575 ? -97.010 0.248 124.395 1.00 80.00 575 SER A N 1
ATOM 4741 C CA . SER A 1 575 ? -96.235 1.113 125.284 1.00 80.00 575 SER A CA 1
ATOM 4742 C C . SER A 1 575 ? -94.840 1.381 124.711 1.00 80.00 575 SER A C 1
ATOM 4744 O O . SER A 1 575 ? -94.226 0.510 124.094 1.00 80.00 575 SER A O 1
ATOM 4746 N N . VAL A 1 576 ? -94.287 2.565 124.989 1.00 82.44 576 VAL A N 1
ATOM 4747 C CA . VAL A 1 576 ? -92.897 2.911 124.625 1.00 82.44 576 VAL A CA 1
ATOM 4748 C C . VAL A 1 576 ? -91.916 1.853 125.142 1.00 82.44 576 VAL A C 1
ATOM 4750 O O . VAL A 1 576 ? -91.039 1.406 124.409 1.00 82.44 576 VAL A O 1
ATOM 4753 N N . LYS A 1 577 ? -92.146 1.348 126.360 1.00 80.94 577 LYS A N 1
ATOM 4754 C CA . LYS A 1 577 ? -91.351 0.276 126.967 1.00 80.94 577 LYS A CA 1
ATOM 4755 C C . LYS A 1 577 ? -91.410 -1.032 126.164 1.00 80.94 577 LYS A C 1
ATOM 4757 O O . LYS A 1 577 ? -90.404 -1.724 126.047 1.00 80.94 577 LYS A O 1
ATOM 4762 N N . ALA A 1 578 ? -92.556 -1.376 125.569 1.00 83.12 578 ALA A N 1
ATOM 4763 C CA . ALA A 1 578 ? -92.672 -2.548 124.699 1.00 83.12 578 ALA A CA 1
ATOM 4764 C C . ALA A 1 578 ? -91.871 -2.380 123.397 1.00 83.12 578 ALA A C 1
ATOM 4766 O O . ALA A 1 578 ? -91.221 -3.329 122.949 1.00 83.12 578 ALA A O 1
ATOM 4767 N N . VAL A 1 579 ? -91.856 -1.173 122.825 1.00 85.19 579 VAL A N 1
ATOM 4768 C CA . VAL A 1 579 ? -91.031 -0.846 121.653 1.00 85.19 579 VAL A CA 1
ATOM 4769 C C . VAL A 1 579 ? -89.547 -0.886 121.990 1.00 85.19 579 VAL A C 1
ATOM 4771 O O . VAL A 1 579 ? -88.783 -1.493 121.250 1.00 85.19 579 VAL A O 1
ATOM 4774 N N . GLU A 1 580 ? -89.124 -0.318 123.118 1.00 85.88 580 GLU A N 1
ATOM 4775 C CA . GLU A 1 580 ? -87.729 -0.375 123.574 1.00 85.88 580 GLU A CA 1
ATOM 4776 C C . GLU A 1 580 ? -87.259 -1.817 123.775 1.00 85.88 580 GLU A C 1
ATOM 4778 O O . GLU A 1 580 ? -86.188 -2.196 123.301 1.00 85.88 580 GLU A O 1
ATOM 4783 N N . MET A 1 581 ? -88.101 -2.663 124.374 1.00 83.81 581 MET A N 1
ATOM 4784 C CA . MET A 1 581 ? -87.822 -4.093 124.498 1.00 83.81 581 MET A CA 1
ATOM 4785 C C . MET A 1 581 ? -87.793 -4.811 123.144 1.00 83.81 581 MET A C 1
ATOM 4787 O O . MET A 1 581 ? -87.047 -5.778 122.987 1.00 83.81 581 MET A O 1
ATOM 4791 N N . SER A 1 582 ? -88.587 -4.364 122.168 1.00 86.12 582 SER A N 1
ATOM 4792 C CA . SER A 1 582 ? -88.572 -4.903 120.802 1.00 86.12 582 SER A CA 1
ATOM 4793 C C . SER A 1 582 ? -87.308 -4.477 120.050 1.00 86.12 582 SER A C 1
ATOM 4795 O O . SER A 1 582 ? -86.674 -5.312 119.417 1.00 86.12 582 SER A O 1
ATOM 4797 N N . ARG A 1 583 ? -86.859 -3.224 120.209 1.00 87.25 583 ARG A N 1
ATOM 4798 C CA . ARG A 1 583 ? -85.573 -2.724 119.692 1.00 87.25 583 ARG A CA 1
ATOM 4799 C C . ARG A 1 583 ? -84.393 -3.462 120.317 1.00 87.25 583 ARG A C 1
ATOM 4801 O O . ARG A 1 583 ? -83.458 -3.820 119.611 1.00 87.25 583 ARG A O 1
ATOM 4808 N N . TYR A 1 584 ? -84.441 -3.721 121.623 1.00 85.31 584 TYR A N 1
ATOM 4809 C CA . TYR A 1 584 ? -83.423 -4.505 122.324 1.00 85.31 584 TYR A CA 1
ATOM 4810 C C . TYR A 1 584 ? -83.357 -5.951 121.809 1.00 85.31 584 TYR A C 1
ATOM 4812 O O . TYR A 1 584 ? -82.270 -6.468 121.549 1.00 85.31 584 TYR A O 1
ATOM 4820 N N . ARG A 1 585 ? -84.515 -6.598 121.613 1.00 85.50 585 ARG A N 1
ATOM 4821 C CA . ARG A 1 585 ? -84.600 -7.946 121.026 1.00 85.50 585 ARG A CA 1
ATOM 4822 C C . ARG A 1 585 ? -84.078 -7.979 119.594 1.00 85.50 585 ARG A C 1
ATOM 4824 O O . ARG A 1 585 ? -83.257 -8.839 119.284 1.00 85.50 585 ARG A O 1
ATOM 4831 N N . LEU A 1 586 ? -84.493 -7.020 118.769 1.00 87.12 586 LEU A N 1
ATOM 4832 C CA . LEU A 1 586 ? -84.025 -6.872 117.395 1.00 87.12 586 LEU A CA 1
ATOM 4833 C C . LEU A 1 586 ? -82.502 -6.695 117.352 1.00 87.12 586 LEU A C 1
ATOM 4835 O O . LEU A 1 586 ? -81.823 -7.438 116.656 1.00 87.12 586 LEU A O 1
ATOM 4839 N N . ARG A 1 587 ? -81.949 -5.801 118.182 1.00 87.94 587 ARG A N 1
ATOM 4840 C CA . ARG A 1 587 ? -80.499 -5.588 118.318 1.00 87.94 587 ARG A CA 1
ATOM 4841 C C . ARG A 1 587 ? -79.751 -6.885 118.640 1.00 87.94 587 ARG A C 1
ATOM 4843 O O . ARG A 1 587 ? -78.743 -7.170 118.001 1.00 87.94 587 ARG A O 1
ATOM 4850 N N . LYS A 1 588 ? -80.253 -7.683 119.591 1.00 84.50 588 LYS A N 1
ATOM 4851 C CA . LYS A 1 588 ? -79.662 -8.987 119.935 1.00 84.50 588 LYS A CA 1
ATOM 4852 C C . LYS A 1 588 ? -79.736 -9.989 118.785 1.00 84.50 588 LYS A C 1
ATOM 4854 O O . LYS A 1 588 ? -78.741 -10.651 118.516 1.00 84.50 588 LYS A O 1
ATOM 4859 N N . LYS A 1 589 ? -80.885 -10.098 118.110 1.00 84.69 589 LYS A N 1
ATOM 4860 C CA . LYS A 1 589 ? -81.062 -11.009 116.967 1.00 84.69 589 LYS A CA 1
ATOM 4861 C C . LYS A 1 589 ? -80.179 -10.635 115.777 1.00 84.69 589 LYS A C 1
ATOM 4863 O O . LYS A 1 589 ? -79.679 -11.525 115.103 1.00 84.69 589 LYS A O 1
ATOM 4868 N N . CYS A 1 590 ? -79.958 -9.342 115.558 1.00 81.00 590 CYS A N 1
ATOM 4869 C CA . CYS A 1 590 ? -79.060 -8.839 114.522 1.00 81.00 590 CYS A CA 1
ATOM 4870 C C . CYS A 1 590 ? -77.576 -8.843 114.941 1.00 81.00 590 CYS A C 1
ATOM 4872 O O . CYS A 1 590 ? -76.733 -8.469 114.136 1.00 81.00 590 CYS A O 1
ATOM 4874 N N . GLY A 1 591 ? -77.239 -9.230 116.181 1.00 80.88 591 GLY A N 1
ATOM 4875 C CA . GLY A 1 591 ? -75.853 -9.297 116.661 1.00 80.88 591 GLY A CA 1
ATOM 4876 C C . GLY A 1 591 ? -75.146 -7.941 116.800 1.00 80.88 591 GLY A C 1
ATOM 4877 O O . GLY A 1 591 ? -73.921 -7.889 116.761 1.00 80.88 591 GLY A O 1
ATOM 4878 N N . ILE A 1 592 ? -75.893 -6.844 116.948 1.00 82.56 592 ILE A N 1
ATOM 4879 C CA . ILE A 1 592 ? -75.341 -5.480 116.935 1.00 82.56 592 ILE A CA 1
ATOM 4880 C C . ILE A 1 592 ? -74.842 -5.100 118.337 1.00 82.56 592 ILE A C 1
ATOM 4882 O O . ILE A 1 592 ? -75.608 -5.121 119.307 1.00 82.56 592 ILE A O 1
ATOM 4886 N N . ASP A 1 593 ? -73.572 -4.703 118.442 1.00 79.12 593 ASP A N 1
ATOM 4887 C CA . ASP A 1 593 ? -72.936 -4.275 119.694 1.00 79.12 593 ASP A CA 1
ATOM 4888 C C . ASP A 1 593 ? -73.579 -2.997 120.275 1.00 79.12 593 ASP A C 1
ATOM 4890 O O . ASP A 1 593 ? -74.170 -2.211 119.540 1.00 79.12 593 ASP A O 1
ATOM 4894 N N . ASN A 1 594 ? -73.453 -2.743 121.583 1.00 74.19 594 ASN A N 1
ATOM 4895 C CA . ASN A 1 594 ? -74.109 -1.605 122.252 1.00 74.19 594 ASN A CA 1
ATOM 4896 C C . ASN A 1 594 ? -73.602 -0.204 121.840 1.00 74.19 594 ASN A C 1
ATOM 4898 O O . ASN A 1 594 ? -74.316 0.770 122.072 1.00 74.19 594 ASN A O 1
ATOM 4902 N N . SER A 1 595 ? -72.409 -0.087 121.256 1.00 73.69 595 SER A N 1
ATOM 4903 C CA . SER A 1 595 ? -71.820 1.170 120.770 1.00 73.69 595 SER A CA 1
ATOM 4904 C C . SER A 1 595 ? -72.341 1.590 119.391 1.00 73.69 595 SER A C 1
ATOM 4906 O O . SER A 1 595 ? -72.378 2.781 119.088 1.00 73.69 595 SER A O 1
ATOM 4908 N N . THR A 1 596 ? -72.834 0.646 118.585 1.00 78.38 596 THR A N 1
ATOM 4909 C CA . THR A 1 596 ? -73.408 0.939 117.266 1.00 78.38 596 THR A CA 1
ATOM 4910 C C . THR A 1 596 ? -74.876 1.367 117.379 1.00 78.38 596 THR A C 1
ATOM 4912 O O . THR A 1 596 ? -75.682 0.738 118.070 1.00 78.38 596 THR A O 1
ATOM 4915 N N . SER A 1 597 ? -75.275 2.435 116.684 1.00 81.06 597 SER A N 1
ATOM 4916 C CA . SER A 1 597 ? -76.678 2.862 116.596 1.00 81.06 597 SER A CA 1
ATOM 4917 C C . SER A 1 597 ? -77.492 1.866 115.764 1.00 81.06 597 SER A C 1
ATOM 4919 O O . SER A 1 597 ? -77.246 1.681 114.574 1.00 81.06 597 SER A O 1
ATOM 4921 N N . LEU A 1 598 ? -78.495 1.232 116.384 1.00 81.50 598 LEU A N 1
ATOM 4922 C CA . LEU A 1 598 ? -79.397 0.292 115.704 1.00 81.50 598 LEU A CA 1
ATOM 4923 C C . LEU A 1 598 ? -80.094 0.946 114.499 1.00 81.50 598 LEU A C 1
ATOM 4925 O O . LEU A 1 598 ? -80.285 0.304 113.475 1.00 81.50 598 LEU A O 1
ATOM 4929 N N . THR A 1 599 ? -80.471 2.219 114.624 1.00 81.25 599 THR A N 1
ATOM 4930 C CA . THR A 1 599 ? -81.162 2.965 113.567 1.00 81.25 599 THR A CA 1
ATOM 4931 C C . THR A 1 599 ? -80.252 3.181 112.355 1.00 81.25 599 THR A C 1
ATOM 4933 O O . THR A 1 599 ? -80.678 2.953 111.226 1.00 81.25 599 THR A O 1
ATOM 4936 N N . ASP A 1 600 ? -78.996 3.574 112.575 1.00 81.00 600 ASP A N 1
ATOM 4937 C CA . ASP A 1 600 ? -78.054 3.849 111.482 1.00 81.00 600 ASP A CA 1
ATOM 4938 C C . ASP A 1 600 ? -77.609 2.560 110.790 1.00 81.00 600 ASP A C 1
ATOM 4940 O O . ASP A 1 600 ? -77.539 2.513 109.565 1.00 81.00 600 ASP A O 1
ATOM 4944 N N . TYR A 1 601 ? -77.416 1.483 111.557 1.00 81.12 601 TYR A N 1
ATOM 4945 C CA . TYR A 1 601 ? -77.107 0.165 111.007 1.00 81.12 601 TYR A CA 1
ATOM 4946 C C . TYR A 1 601 ? -78.229 -0.355 110.094 1.00 81.12 601 TYR A C 1
ATOM 4948 O O . TYR A 1 601 ? -77.967 -0.778 108.972 1.00 81.12 601 TYR A O 1
ATOM 4956 N N . ILE A 1 602 ? -79.488 -0.263 110.539 1.00 79.31 602 ILE A N 1
ATOM 4957 C CA . ILE A 1 602 ? -80.653 -0.666 109.736 1.00 79.31 602 ILE A CA 1
ATOM 4958 C C . ILE A 1 602 ? -80.886 0.275 108.546 1.00 79.31 602 ILE A C 1
ATOM 4960 O O . ILE A 1 602 ? -81.363 -0.166 107.507 1.00 79.31 602 ILE A O 1
ATOM 4964 N N . SER A 1 603 ? -80.537 1.558 108.656 1.00 73.50 603 SER A N 1
ATOM 4965 C CA . SER A 1 603 ? -80.678 2.502 107.538 1.00 73.50 603 SER A CA 1
ATOM 4966 C C . SER A 1 603 ? -79.738 2.175 106.371 1.00 73.50 603 SER A C 1
ATOM 4968 O O . SER A 1 603 ? -80.091 2.439 105.220 1.00 73.50 603 SER A O 1
ATOM 4970 N N . CYS A 1 604 ? -78.578 1.581 106.672 1.00 68.06 604 CYS A N 1
ATOM 4971 C CA . CYS A 1 604 ? -77.565 1.145 105.708 1.00 68.06 604 CYS A CA 1
ATOM 4972 C C . CYS A 1 604 ? -77.854 -0.218 105.045 1.00 68.06 604 CYS A C 1
ATOM 4974 O O . CYS A 1 604 ? -77.153 -0.567 104.095 1.00 68.06 604 CYS A O 1
ATOM 4976 N N . LEU A 1 605 ? -78.852 -0.966 105.536 1.00 64.81 605 LEU A N 1
ATOM 4977 C CA . LEU A 1 605 ? -79.385 -2.205 104.945 1.00 64.81 605 LEU A CA 1
ATOM 4978 C C . LEU A 1 605 ? -80.510 -1.892 103.947 1.00 64.81 605 LEU A C 1
ATOM 4980 O O . LEU A 1 605 ? -80.557 -2.550 102.885 1.00 64.81 605 LEU A O 1
#

Solvent-accessible surface area (backbone atoms only — not comparable to full-atom values): 31150 Å² total; per-residue (Å²): 134,90,81,82,84,82,82,80,81,86,81,78,88,74,97,79,77,66,78,71,58,58,55,54,54,52,53,60,60,72,74,53,96,72,88,87,72,90,67,81,79,73,56,69,72,54,49,53,49,37,46,52,51,18,49,54,28,36,54,51,13,64,71,24,49,85,84,37,46,68,59,14,50,53,34,32,50,55,16,47,58,36,32,62,78,56,69,47,58,65,64,44,20,53,42,26,39,50,51,15,56,46,27,48,76,72,70,37,57,68,65,13,49,53,27,31,54,54,17,40,54,36,26,59,73,80,62,44,56,71,62,34,26,53,39,23,47,50,49,14,50,43,26,47,71,52,88,58,38,53,71,60,13,50,53,25,36,48,54,19,31,53,45,15,61,74,68,66,35,64,68,49,35,32,55,28,23,51,52,50,17,54,50,26,49,77,69,67,38,52,66,60,14,43,53,26,25,50,52,18,27,55,50,17,57,74,71,66,34,61,69,45,31,26,50,20,31,39,53,45,14,52,47,30,42,75,73,65,42,52,67,60,13,50,53,27,29,53,54,16,36,53,47,25,56,78,69,64,37,48,57,58,37,16,51,40,29,37,53,53,12,52,48,30,44,74,70,73,34,44,71,63,12,48,56,27,36,51,54,14,42,53,27,20,59,74,59,67,37,62,69,58,38,18,48,45,26,39,52,49,14,55,37,24,49,75,71,67,37,29,71,58,14,38,52,28,11,50,53,10,26,54,51,14,62,73,70,69,36,62,71,43,26,47,52,12,28,49,47,35,13,55,26,27,42,76,62,75,34,58,71,60,11,50,54,30,41,52,51,30,53,57,52,52,52,52,51,50,55,50,50,52,52,50,50,53,50,50,53,50,51,52,52,51,52,54,49,51,54,50,50,51,52,51,51,52,50,51,53,57,48,54,56,50,52,52,51,52,50,52,51,52,53,52,52,51,52,51,52,53,51,50,54,50,53,50,51,53,52,49,53,53,51,51,52,53,52,53,54,52,52,50,56,48,52,54,53,52,56,51,51,53,52,56,52,52,54,51,53,52,54,53,50,55,51,49,53,51,57,52,42,54,53,53,50,52,46,23,51,55,42,46,55,52,52,51,52,46,48,53,45,53,60,56,42,74,79,52,58,80,67,56,32,49,54,40,49,50,48,46,49,48,57,59,63,67,55,51,50,68,58,57,51,52,50,47,52,50,50,48,45,70,68,36,76,57,48,69,58,53,52,38,69,80,40,72,86,59,48,76,70,53,53,49,47,44,56,44,25,47,61,65,54,50,54,62,47,53,11,34,54,69,72,50,53,46,67,58,38,50,54,48,53,53,50,49,34,58,76,70,67,57,57,93,88,57,57,68,43,62,58,46,52,77,106

Sequence (605 aa):
MKIQHQYYPFITFDSRLPKVKLIALLFLWLLNPCVANSTVPQDSSSELKLLTKAQNLYLRADSLKKSDPQQALVDNREALSFAHDVQSSEILADINRLMGELYITENNLQPAINYFLISEKLYKEFGNKKELATVYGHLGRMYYSNNFELDKALSYYNKMMDIAIELNDKKLMAASYDNLGSLFLSLHDKDKAYNYYHQLLLISEEINDQTGIGKALNNIGEIERYRGDYQKAFDYYKQSLAIHREMNDIRKMAINMENIGVTYYTMDRPDDALTYYQQSLQYYQKANDQENIASVLVLMGKNAMKLEQYNKAIEYFNRAKNNAAKHDYHRYFMRALKGLSLAYEKNNDPQKALVYFKHFETYKDSIFKMNEKNNIAAIKTQLLTELDNTQYKIQQYEIGMLTKDKKIYQLKMNILIAILIIIFLSGVLLTVRYKIIVKKQRQLREKESELHKTQQELLKSELNRKDNDLMSFALHIVQKNKLLNELVHDLRELSKNGDSETNKRLREMSINIKQVLKIQEDIDLFDQKVSQTYDGFFHKIKEHFPTLTKNEERLCAMLKLKLSSKEIASINNTSVKAVEMSRYRLRKKCGIDNSTSLTDYISCL

pLDDT: mean 82.64, std 17.02, range [27.42, 98.69]

Radius of gyration: 71.11 Å; Cα contacts (8 Å, |Δi|>4): 565; chains: 1; bounding box: 162×68×173 Å

Foldseek 3Di:
DDDDDDDDDDDDDDPDDDPVVVVVVVVVVVVDPDDPPPDPPPDPVVLVVLLVQLVVLQVVLVVCCPPPLPSSLVSLVSSCVSCVVNVDLPSLLSSLQSNLSSCVVVVNLLSSLVSLVSSLVSCVVVVVLVVNLVSLLSNLVSCCVAPNVLVSSVVSLVSSCVSCVVVVPLVSNLSSLLSQLVSCVVVVVLVSNLVSLVSNLVSCVVVVPLVSNLSSLQSNLLSCLVVVVNVSSLVSLVVSLVSCVVVVVLLSNLVSLQSNLVSCVSVVNLVSSLVSLVSSLVSCVVVVPLLVNLVSLLVNLVSCVSVLVLVSSLVSLVVSLVSCVVVVVLVSVLSSLQSNLVSCVSVVNNVSSVVSVVVNVVSVVVVVVVSVVVVVVSVVVVVVVVVVVVVVVVVVVVVVVVVVVVVVVVVVVVVVVVVVVVVVVVVVVVVVVVVVVVVVVVVVVVVVVVVVVVVVVVVVVLLVVLLVVLLVLLVVLLVVLVVLVVVLVVLVVVLVPDDPVSVVVSVVVSVVSVVVPVLVVSLVVSVVSLCVSDPCQLVVVCVLQVPDDPVLSSLLSCLLSVDDLSSNCSSNVHDSVVSVVSLVVSCVSNVHDPVDDSSVVSNVD

Mean predicted aligned error: 18.1 Å

Nearest PDB structures (foldseek):
  4wne-assembly1_A  TM=7.860E-01  e=5.523E-13  Homo sapiens
  6hc2-assembly1_C  TM=7.231E-01  e=3.335E-13  Homo sapiens
  3sf4-assembly1_A  TM=6.732E-01  e=5.296E-13  Homo sapiens
  3sf4-assembly2_B  TM=6.629E-01  e=3.511E-12  Homo sapiens
  4jhr-assembly1_B  TM=7.337E-01  e=6.850E-08  Mus musculus

Secondary structure (DSSP, 8-state):
------PPPP----S---THHHHHHHHHHHT------------HHHHHHHHHHHHHHHHHHHHHTTT-HHHHHHHHHHHHHHHHHHT-HHHHHHHHHHHHHHHHHTT-HHHHHHHHHHHHHHHHHHT-HHHHHHHHHHHHHHHHHSTT-HHHHHHHHHHHHHHHHHTT-HHHHHHHHHHHHHHHHHTT-HHHHHHHHHHHHHHHHHTT-HHHHHHHHHHHHHHHHHHT-HHHHHHHHHHHHHHHHHTT-HHHHHHHHHHHHHHHHHTT-HHHHHHHHHHHHHHHHHTT-HHHHHHHHHHHHHHHHHTT-HHHHHHHHHHHHHHHHHTT-HHHHHHHHHHHHHHHHHTT-HHHHHHHHHHHHHHHHHHHHHHHHHHHHHHHHHHHHHHHHHHHHHHHHHHHHHHHHHHHHHHHHHHHHHHHHHHHHHHHHHHHHHHHHHHHHHHHHHHHHHHHHHHHHHHHHHHHHHHHHHHHHHHHHHHHHHHHHHHHHHHHHHTTSS-HHHHHHHHHHHHHHHHH--HHHHHHHHHHHHHHHSTTHHHHHHHH-TT--HHHHHHHHHHHTT--HHHHHHHTTS-HHHHHHHHHHHHHHTT--TTS-HHHHHHT-